Protein 2ZOO (pdb70)

Solvent-accessible surface area: 21396 Å² total; per-residue (Å²): 130,174,90,59,114,22,113,46,20,75,24,29,98,22,5,89,64,35,147,40,128,88,26,2,46,2,22,0,90,4,76,0,50,24,77,70,23,100,0,7,120,58,1,81,2,57,18,22,2,0,20,87,38,16,0,0,13,0,0,13,0,20,37,11,0,71,0,41,0,19,0,33,1,28,110,73,6,174,56,41,0,5,0,29,0,74,4,20,94,37,97,37,10,4,15,134,56,0,117,1,40,42,48,112,88,20,75,22,94,20,94,0,94,78,58,14,8,47,3,0,26,0,26,5,83,55,66,40,48,0,21,0,6,0,0,2,0,0,0,2,0,6,23,101,152,22,44,69,133,32,84,65,44,13,0,0,1,0,0,1,0,0,0,133,10,116,48,38,94,79,37,104,11,75,36,10,92,72,33,11,114,109,105,82,5,13,0,0,0,2,16,7,14,24,23,31,4,16,85,157,79,16,2,72,4,117,42,36,26,42,0,6,0,0,0,0,0,7,0,30,46,20,67,0,24,0,27,0,27,57,25,101,1,64,14,0,46,50,116,15,37,111,128,112,69,96,115,22,127,46,20,113,0,45,40,28,12,4,0,10,0,27,1,96,0,79,22,36,32,35,15,12,0,0,0,85,47,63,146,49,1,16,27,57,7,0,9,0,19,0,56,5,131,41,105,95,49,113,108,90,127,95,47,214,120,71,113,105,108,115,97,84,113,24,38,88,160,158,98,168,144,128,137,156,104,165,134,71,22,132,86,84,89,54,17,26,135,33,0,75,159,16,1,89,84,57,22,44,95,49,22,48,60,98,0,90,4,81,122,73,51,74,27,26,34,26,136,3,57,45,10,35,124,61,39,63,60,10,0,31,8,11,33,140,13,51,76,25,122,32,111,4,63,129,78,112,20,113,38,117,60,94,62,69,152,24,86,39,34,44,0,0,2,2,10,0,12,4,2,50,48,49,119,21,72,20,40,114,5,31,24,121,88,0,46,158,45,138

Nearest PDB structures (foldseek):
  2zoo-assembly1_A  TM=1.002E+00  e=2.866E-95  Pseudoalteromonas translucida TAC125
  4ax3-assembly4_D  TM=7.112E-01  e=8.816E-67  Ralstonia pickettii 12J
  7qq2-assembly1_A  TM=7.110E-01  e=5.612E-66  Ralstonia pickettii
  5ue6-assembly3_I  TM=9.789E-01  e=9.019E-55  Neisseria gonorrhoeae FA 1090
  1kbw-assembly1_A  TM=9.988E-01  e=2.239E-53  Neisseria gonorrhoeae

B-factor: mean 25.15, std 8.11, range [13.05, 60.18]

InterPro domains:
  IPR001117 Multicopper oxidase, second cupredoxin domain [PF00394] (181-313)
  IPR001287 Nitrite reductase, copper-type [PR00695] (77-93)
  IPR001287 Nitrite reductase, copper-type [PR00695] (95-112)
  IPR001287 Nitrite reductase, copper-type [PR00695] (112-131)
  IPR001287 Nitrite reductase, copper-type [PR00695] (137-152)
  IPR001287 Nitrite reductase, copper-type [PR00695] (154-170)
  IPR001287 Nitrite reductase, copper-type [TIGR02376] (33-333)
  IPR008972 Cupredoxin [G3DSA:2.60.40.420] (20-174)
  IPR008972 Cupredoxin [G3DSA:2.60.40.420] (175-346)
  IPR008972 Cupredoxin [SSF49503] (36-189)
  IPR008972 Cupredoxin [SSF49503] (173-333)
  IPR009056 Cytochrome c-like domain [PF00034] (367-449)
  IPR009056 Cytochrome c-like domain [PS51007] (362-450)
  IPR011707 Multicopper oxidase-like, N-terminal [PF07732] (68-173)
  IPR036909 Cytochrome c-like domain superfamily [G3DSA:1.10.760.10] (347-467)
  IPR036909 Cytochrome c-like domain superfamily [SSF46626] (367-466)
  IPR051459 Cytochrome c-type Dehydrogenase [PTHR35008] (353-466)

Secondary structure (DSSP, 8-state):
--EEE---B-TT--PPPP--SS--EEEEEEEEEEEEEEEETTEEEEEEEETTBSS--BEEEETT-EEEEEEEE-TT-SS-B--EETT--SGGGGGGG--B-TT-EEEEEEE--S-EEEEEE--PSSHHHHHHTT-EEEEEEE-TT-PPP-SEEEEEEEEEE-BSS-TT--EEEPB-HHHHHTT--SEEEETTSTTTTSGGG-EEEETT-EEEEEEEEEESS--EEEEEET--BSEEEGGGSS-EE-SBSEEEE-TTEEEEEEEE--S-EEEEEEESSTHHHHTTS-EEEEEEES---TTT------S-SS----SPPP-PPP--------SHHHHHHHHHHHHHHHTHHHH-TTS--BTTTB---TT-HHHHH-HHHHHHHHHH-EES-EEETTEEE--EEPP----HHHHHHHHHHHHTSTT-------HHHHHHH-

Foldseek 3Di:
DAEDEWDWAAFFDDDDWDPDLDEHEYEYEWEWDWAWDAFEVQEIETAIATPPWFDHTETEEAQFYKYKYKYAYALPDPAWWFKQKPQFDDPSNGQVQFGYGHGGMGIDIGGRHDFWKFKMFTCDPVRLVRLLRRGMAIYGHAYSVGDDDFDEETEKEKEFHAFPDAFPDHDYTYGDVVCSVVLNGRAIEITRHFCCADDVNHAEEEAFTKYKYKYHYQYCPDKFFKAKAPDFFQWKCAQGHPDIDGRHGTHIHDNSTIIMTMDHHHAFAKIWIARPVHCNPQARRRIHIYGYDDDGDVVVDDDDDDPPPPHRDYHDDDDDPDDDDDDFADDLVRLLVLLLVLCVVPPCVACNPQQPGDPQERHGLAQWCVCQVPVVVQLCCQQPWDAAWDATPNRIHGYTGDHHPDALRNSQSNSQNSCPHNPHPHDTGHSVNSVVSD

CATH classification: 2.60.40.420 (+1 more: 1.10.760.10)

Structure (mmCIF, N/CA/C/O backbone):
data_2ZOO
#
_entry.id   2ZOO
#
_cell.length_a   180.338
_cell.length_b   180.338
_cell.length_c   180.338
_cell.angle_alpha   90.00
_cell.angle_beta   90.00
_cell.angle_gamma   90.00
#
_symmetry.space_group_name_H-M   'P 41 3 2'
#
loop_
_entity.id
_entity.type
_entity.pdbx_description
1 polymer 'Probable nitrite reductase'
2 branched beta-D-fructofuranose-(2-1)-alpha-D-glucopyranose
3 non-polymer 'COPPER (II) ION'
4 non-polymer 'PROTOPORPHYRIN IX CONTAINING FE'
5 non-polymer 'SULFATE ION'
6 water water
#
loop_
_atom_site.group_PDB
_atom_site.id
_atom_site.type_symbol
_atom_site.label_atom_id
_atom_site.label_alt_id
_atom_site.label_comp_id
_atom_site.label_asym_id
_atom_site.label_entity_id
_atom_site.label_seq_id
_atom_site.pdbx_PDB_ins_code
_atom_site.Cartn_x
_atom_site.Cartn_y
_atom_site.Cartn_z
_atom_site.occupancy
_atom_site.B_iso_or_equiv
_atom_site.auth_seq_id
_atom_site.auth_comp_id
_atom_site.auth_asym_id
_atom_site.auth_atom_id
_atom_site.pdbx_PDB_model_num
ATOM 1 N N . LEU A 1 4 ? 23.872 -11.457 -26.196 1.00 47.34 4 LEU A N 1
ATOM 2 C CA . LEU A 1 4 ? 23.647 -10.074 -25.656 1.00 46.75 4 LEU A CA 1
ATOM 3 C C . LEU A 1 4 ? 24.581 -9.029 -26.254 1.00 46.22 4 LEU A C 1
ATOM 4 O O . LEU A 1 4 ? 25.801 -9.118 -26.119 1.00 46.31 4 LEU A O 1
ATOM 9 N N . LYS A 1 5 ? 23.990 -8.028 -26.895 1.00 45.63 5 LYS A N 1
ATOM 10 C CA . LYS A 1 5 ? 24.742 -6.888 -27.411 1.00 45.36 5 LYS A CA 1
ATOM 11 C C . LYS A 1 5 ? 25.147 -5.968 -26.260 1.00 44.30 5 LYS A C 1
ATOM 12 O O . LYS A 1 5 ? 24.438 -5.881 -25.255 1.00 43.33 5 LYS A O 1
ATOM 18 N N . THR A 1 6 ? 26.289 -5.298 -26.394 1.00 43.26 6 THR A N 1
ATOM 19 C CA . THR A 1 6 ? 26.686 -4.334 -25.375 1.00 42.55 6 THR A CA 1
ATOM 20 C C . THR A 1 6 ? 26.285 -2.924 -25.789 1.00 41.75 6 THR A C 1
ATOM 21 O O . THR A 1 6 ? 26.396 -2.545 -26.956 1.00 41.03 6 THR A O 1
ATOM 25 N N . GLU A 1 7 ? 25.776 -2.167 -24.827 1.00 40.38 7 GLU A N 1
ATOM 26 C CA . GLU A 1 7 ? 25.483 -0.773 -25.052 1.00 39.88 7 GLU A CA 1
ATOM 27 C C . GLU A 1 7 ? 26.075 0.117 -23.963 1.00 39.36 7 GLU A C 1
ATOM 28 O O . GLU A 1 7 ? 26.342 -0.332 -22.841 1.00 38.52 7 GLU A O 1
ATOM 34 N N . GLN A 1 8 ? 26.307 1.371 -24.332 1.00 38.54 8 GLN A N 1
ATOM 35 C CA . GLN A 1 8 ? 26.842 2.379 -23.437 1.00 38.57 8 GLN A CA 1
ATOM 36 C C . GLN A 1 8 ? 25.678 3.045 -22.734 1.00 37.28 8 GLN A C 1
ATOM 37 O O . GLN A 1 8 ? 24.748 3.495 -23.402 1.00 37.45 8 GLN A O 1
ATOM 43 N N . ALA A 1 9 ? 25.699 3.101 -21.400 1.00 35.44 9 ALA A N 1
ATOM 44 C CA . ALA A 1 9 ? 24.629 3.807 -20.687 1.00 33.96 9 ALA A CA 1
ATOM 45 C C . ALA A 1 9 ? 24.754 5.296 -20.988 1.00 33.12 9 ALA A C 1
ATOM 46 O O . ALA A 1 9 ? 25.852 5.840 -20.979 1.00 32.78 9 ALA A O 1
ATOM 48 N N . ILE A 1 10 ? 23.626 5.927 -21.284 1.00 32.56 10 ILE A N 1
ATOM 49 C CA . ILE A 1 10 ? 23.548 7.379 -21.399 1.00 32.60 10 ILE A CA 1
ATOM 50 C C . ILE A 1 10 ? 23.207 7.940 -20.027 1.00 31.02 10 ILE A C 1
ATOM 51 O O . ILE A 1 10 ? 22.114 7.700 -19.519 1.00 31.07 10 ILE A O 1
ATOM 56 N N . LEU A 1 11 ? 24.150 8.642 -19.413 1.00 29.55 11 LEU A N 1
ATOM 57 C CA . LEU A 1 11 ? 23.929 9.186 -18.073 1.00 28.48 11 LEU A CA 1
ATOM 58 C C . LEU A 1 11 ? 23.532 10.650 -18.193 1.00 28.00 11 LEU A C 1
ATOM 59 O O . LEU A 1 11 ? 24.101 11.379 -19.005 1.00 27.14 11 LEU A O 1
ATOM 64 N N . THR A 1 12 ? 22.543 11.072 -17.401 1.00 26.43 12 THR A N 1
ATOM 65 C CA . THR A 1 12 ? 22.068 12.454 -17.477 1.00 24.83 12 THR A CA 1
ATOM 66 C C . THR A 1 12 ? 22.238 13.206 -16.150 1.00 24.46 12 THR A C 1
ATOM 67 O O . THR A 1 12 ? 22.032 12.636 -15.066 1.00 23.69 12 THR A O 1
ATOM 71 N N . PRO A 1 13 ? 22.598 14.498 -16.230 1.00 23.41 13 PRO A N 1
ATOM 72 C CA . PRO A 1 13 ? 22.669 15.279 -15.002 1.00 22.80 13 PRO A CA 1
ATOM 73 C C . PRO A 1 13 ? 21.264 15.703 -14.531 1.00 21.58 13 PRO A C 1
ATOM 74 O O . PRO A 1 13 ? 20.362 15.870 -15.353 1.00 21.91 13 PRO A O 1
ATOM 78 N N . PRO A 1 14 ? 21.083 15.897 -13.207 1.00 21.35 14 PRO A N 1
ATOM 79 C CA . PRO A 1 14 ? 19.788 16.356 -12.699 1.00 20.13 14 PRO A CA 1
ATOM 80 C C . PRO A 1 14 ? 19.468 17.735 -13.305 1.00 20.15 14 PRO A C 1
ATOM 81 O O . PRO A 1 14 ? 20.389 18.498 -13.578 1.00 19.12 14 PRO A O 1
ATOM 85 N N . PRO A 1 15 ? 18.182 18.052 -13.531 1.00 19.94 15 PRO A N 1
ATOM 86 C CA . PRO A 1 15 ? 16.991 17.258 -13.246 1.00 20.27 15 PRO A CA 1
ATOM 87 C C . PRO A 1 15 ? 16.568 16.378 -14.428 1.00 21.03 15 PRO A C 1
ATOM 88 O O . PRO A 1 15 ? 15.419 15.951 -14.506 1.00 20.45 15 PRO A O 1
ATOM 92 N N . MET A 1 16 ? 17.489 16.113 -15.352 1.00 21.71 16 MET A N 1
ATOM 93 C CA . MET A 1 16 ? 17.130 15.346 -16.561 1.00 23.21 16 MET A CA 1
ATOM 94 C C . MET A 1 16 ? 17.255 13.823 -16.398 1.00 22.99 16 MET A C 1
ATOM 95 O O . MET A 1 16 ? 18.026 13.334 -15.572 1.00 22.32 16 MET A O 1
ATOM 100 N N . VAL A 1 17 ? 16.477 13.099 -17.203 1.00 22.98 17 VAL A N 1
ATOM 101 C CA . VAL A 1 17 ? 16.348 11.653 -17.127 1.00 24.01 17 VAL A CA 1
ATOM 102 C C . VAL A 1 17 ? 16.702 11.095 -18.519 1.00 24.27 17 VAL A C 1
ATOM 103 O O . VAL A 1 17 ? 16.305 11.697 -19.517 1.00 23.77 17 VAL A O 1
ATOM 107 N N . PRO A 1 18 ? 17.440 9.958 -18.596 1.00 24.92 18 PRO A N 1
ATOM 108 C CA . PRO A 1 18 ? 17.676 9.343 -19.916 1.00 25.31 18 PRO A CA 1
ATOM 109 C C . PRO A 1 18 ? 16.362 8.908 -20.559 1.00 26.03 18 PRO A C 1
ATOM 110 O O . PRO A 1 18 ? 15.357 8.697 -19.854 1.00 25.12 18 PRO A O 1
ATOM 114 N N . PRO A 1 19 ? 16.361 8.765 -21.895 1.00 27.50 19 PRO A N 1
ATOM 115 C CA . PRO A 1 19 ? 15.154 8.282 -22.559 1.00 28.43 19 PRO A CA 1
ATOM 116 C C . PRO A 1 19 ? 14.763 6.869 -22.124 1.00 29.12 19 PRO A C 1
ATOM 117 O O . PRO A 1 19 ? 15.612 6.100 -21.652 1.00 29.41 19 PRO A O 1
ATOM 121 N N . ALA A 1 20 ? 13.489 6.543 -22.279 1.00 30.45 20 ALA A N 1
ATOM 122 C CA . ALA A 1 20 ? 12.989 5.195 -22.029 1.00 32.47 20 ALA A CA 1
ATOM 123 C C . ALA A 1 20 ? 13.797 4.143 -22.801 1.00 34.01 20 ALA A C 1
ATOM 124 O O . ALA A 1 20 ? 14.226 4.392 -23.931 1.00 34.17 20 ALA A O 1
ATOM 126 N N . ILE A 1 21 ? 14.024 2.984 -22.188 1.00 35.55 21 ILE A N 1
ATOM 127 C CA . ILE A 1 21 ? 14.755 1.907 -22.847 1.00 37.41 21 ILE A CA 1
ATOM 128 C C . ILE A 1 21 ? 13.969 1.495 -24.105 1.00 38.90 21 ILE A C 1
ATOM 129 O O . ILE A 1 21 ? 12.745 1.371 -24.066 1.00 38.51 21 ILE A O 1
ATOM 134 N N . ASN A 1 22 ? 14.686 1.339 -25.217 1.00 40.81 22 ASN A N 1
ATOM 135 C CA . ASN A 1 22 ? 14.070 1.047 -26.522 1.00 42.76 22 ASN A CA 1
ATOM 136 C C . ASN A 1 22 ? 14.392 -0.379 -26.984 1.00 42.73 22 ASN A C 1
ATOM 137 O O . ASN A 1 22 ? 14.886 -0.600 -28.102 1.00 43.46 22 ASN A O 1
ATOM 142 N N . ARG A 1 23 ? 14.118 -1.336 -26.102 1.00 42.54 23 ARG A N 1
ATOM 143 C CA . ARG A 1 23 ? 14.533 -2.720 -26.265 1.00 42.33 23 ARG A CA 1
ATOM 144 C C . ARG A 1 23 ? 13.482 -3.571 -25.605 1.00 42.23 23 ARG A C 1
ATOM 145 O O . ARG A 1 23 ? 13.080 -3.307 -24.472 1.00 42.48 23 ARG A O 1
ATOM 153 N N . ASP A 1 24 ? 13.069 -4.607 -26.323 1.00 42.01 24 ASP A N 1
ATOM 154 C CA . ASP A 1 24 ? 12.151 -5.634 -25.858 1.00 41.76 24 ASP A CA 1
ATOM 155 C C . ASP A 1 24 ? 12.910 -6.802 -25.188 1.00 40.45 24 ASP A C 1
ATOM 156 O O . ASP A 1 24 ? 12.337 -7.867 -24.948 1.00 40.25 24 ASP A O 1
ATOM 161 N N . HIS A 1 25 ? 14.197 -6.608 -24.906 1.00 38.69 25 HIS A N 1
ATOM 162 C CA . HIS A 1 25 ? 15.087 -7.696 -24.497 1.00 37.26 25 HIS A CA 1
ATOM 163 C C . HIS A 1 25 ? 16.300 -7.149 -23.741 1.00 36.61 25 HIS A C 1
ATOM 164 O O . HIS A 1 25 ? 16.550 -5.938 -23.741 1.00 36.35 25 HIS A O 1
ATOM 171 N N . SER A 1 26 ? 17.064 -8.051 -23.129 1.00 35.22 26 SER A N 1
ATOM 172 C CA . SER A 1 26 ? 18.233 -7.685 -22.329 1.00 34.19 26 SER A CA 1
ATOM 173 C C . SER A 1 26 ? 19.453 -7.278 -23.142 1.00 34.01 26 SER A C 1
ATOM 174 O O . SER A 1 26 ? 19.634 -7.715 -24.290 1.00 33.99 26 SER A O 1
ATOM 177 N N . ALA A 1 27 ? 20.293 -6.444 -22.529 1.00 32.80 27 ALA A N 1
ATOM 178 C CA . ALA A 1 27 ? 21.576 -6.062 -23.098 1.00 32.01 27 ALA A CA 1
ATOM 179 C C . ALA A 1 27 ? 22.650 -6.069 -22.018 1.00 31.74 27 ALA A C 1
ATOM 180 O O . ALA A 1 27 ? 22.348 -6.103 -20.822 1.00 31.13 27 ALA A O 1
ATOM 182 N N . LYS A 1 28 ? 23.906 -6.031 -22.447 1.00 31.19 28 LYS A N 1
ATOM 183 C CA . LYS A 1 28 ? 25.002 -5.766 -21.539 1.00 31.34 28 LYS A CA 1
ATOM 184 C C . LYS A 1 28 ? 25.227 -4.260 -21.548 1.00 30.16 28 LYS A C 1
ATOM 185 O O . LYS A 1 28 ? 25.535 -3.667 -22.585 1.00 30.43 28 LYS A O 1
ATOM 191 N N . VAL A 1 29 ? 25.049 -3.631 -20.395 1.00 28.53 29 VAL A N 1
ATOM 192 C CA . VAL A 1 29 ? 25.128 -2.172 -20.302 1.00 26.39 29 VAL A CA 1
ATOM 193 C C . VAL A 1 29 ? 26.428 -1.792 -19.612 1.00 25.88 29 VAL A C 1
ATOM 194 O O . VAL A 1 29 ? 26.720 -2.275 -18.514 1.00 25.62 29 VAL A O 1
ATOM 198 N N . VAL A 1 30 ? 27.216 -0.936 -20.260 1.00 24.36 30 VAL A N 1
ATOM 199 C CA . VAL A 1 30 ? 28.485 -0.489 -19.705 1.00 24.04 30 VAL A CA 1
ATOM 200 C C . VAL A 1 30 ? 28.281 0.919 -19.140 1.00 24.08 30 VAL A C 1
ATOM 201 O O . VAL A 1 30 ? 27.830 1.828 -19.857 1.00 24.01 30 VAL A O 1
ATOM 205 N N . ILE A 1 31 ? 28.594 1.075 -17.859 1.00 23.44 31 ILE A N 1
ATOM 206 C CA . ILE A 1 31 ? 28.493 2.369 -17.172 1.00 23.66 31 ILE A CA 1
ATOM 207 C C . ILE A 1 31 ? 29.887 2.860 -16.834 1.00 24.04 31 ILE A C 1
ATOM 208 O O . ILE A 1 31 ? 30.696 2.118 -16.295 1.00 24.07 31 ILE A O 1
ATOM 213 N N . ASN A 1 32 ? 30.177 4.105 -17.192 1.00 24.51 32 ASN A N 1
ATOM 214 C CA . ASN A 1 32 ? 31.427 4.727 -16.793 1.00 24.98 32 ASN A CA 1
ATOM 215 C C . ASN A 1 32 ? 31.127 5.963 -15.972 1.00 25.40 32 ASN A C 1
ATOM 216 O O . ASN A 1 32 ? 30.568 6.936 -16.490 1.00 25.41 32 ASN A O 1
ATOM 221 N N . LEU A 1 33 ? 31.469 5.912 -14.691 1.00 24.02 33 LEU A N 1
ATOM 222 C CA . LEU A 1 33 ? 31.136 6.991 -13.771 1.00 24.19 33 LEU A CA 1
ATOM 223 C C . LEU A 1 33 ? 32.413 7.398 -13.085 1.00 23.59 33 LEU A C 1
ATOM 224 O O . LEU A 1 33 ? 33.256 6.548 -12.804 1.00 23.26 33 LEU A O 1
ATOM 229 N N . GLU A 1 34 ? 32.577 8.696 -12.843 1.00 23.54 34 GLU A N 1
ATOM 230 C CA . GLU A 1 34 ? 33.780 9.202 -12.192 1.00 24.09 34 GLU A CA 1
ATOM 231 C C . GLU A 1 34 ? 33.399 9.888 -10.887 1.00 23.42 34 GLU A C 1
ATOM 232 O O . GLU A 1 34 ? 32.277 10.353 -10.749 1.00 25.38 34 GLU A O 1
ATOM 238 N N . THR A 1 35 ? 34.310 9.923 -9.931 1.00 21.31 35 THR A N 1
ATOM 239 C CA . THR A 1 35 ? 34.057 10.625 -8.676 1.00 20.44 35 THR A CA 1
ATOM 240 C C . THR A 1 35 ? 34.916 11.870 -8.619 1.00 20.89 35 THR A C 1
ATOM 241 O O . THR A 1 35 ? 36.114 11.848 -8.968 1.00 19.92 35 THR A O 1
ATOM 245 N N . ARG A 1 36 ? 34.291 12.958 -8.172 1.00 20.62 36 ARG A N 1
ATOM 246 C CA . ARG A 1 36 ? 34.935 14.250 -8.143 1.00 21.33 36 ARG A CA 1
ATOM 247 C C . ARG A 1 36 ? 34.727 14.937 -6.803 1.00 20.48 36 ARG A C 1
ATOM 248 O O . ARG A 1 36 ? 33.713 14.716 -6.140 1.00 19.98 36 ARG A O 1
ATOM 256 N N . GLU A 1 37 ? 35.701 15.766 -6.434 1.00 19.09 37 GLU A N 1
ATOM 257 C CA . GLU A 1 37 ? 35.602 16.676 -5.296 1.00 19.02 37 GLU A CA 1
ATOM 258 C C . GLU A 1 37 ? 35.817 18.084 -5.851 1.00 19.69 37 GLU A C 1
ATOM 259 O O . GLU A 1 37 ? 36.854 18.347 -6.454 1.00 18.51 37 GLU A O 1
ATOM 265 N N . GLN A 1 38 ? 34.848 18.979 -5.682 1.00 19.75 38 GLN A N 1
ATOM 266 C CA . GLN A 1 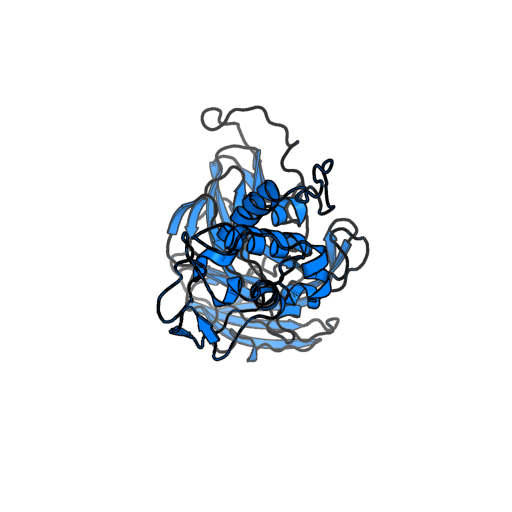38 ? 35.040 20.337 -6.155 1.00 21.93 38 GLN A CA 1
ATOM 267 C C . GLN A 1 38 ? 34.143 21.328 -5.441 1.00 21.55 38 GLN A C 1
ATOM 268 O O . GLN A 1 38 ? 33.061 20.978 -4.964 1.00 21.22 38 GLN A O 1
ATOM 274 N N . VAL A 1 39 ? 34.606 22.567 -5.383 1.00 21.26 39 VAL A N 1
ATOM 275 C CA . VAL A 1 39 ? 33.800 23.643 -4.804 1.00 20.44 39 VAL A CA 1
ATOM 276 C C . VAL A 1 39 ? 32.596 23.963 -5.679 1.00 20.17 39 VAL A C 1
ATOM 277 O O . VAL A 1 39 ? 32.696 24.059 -6.914 1.00 19.16 39 VAL A O 1
ATOM 281 N N . GLY A 1 40 ? 31.448 24.132 -5.028 1.00 19.41 40 GLY A N 1
ATOM 282 C CA . GLY A 1 40 ? 30.271 24.642 -5.704 1.00 19.74 40 GLY A CA 1
ATOM 283 C C . GLY A 1 40 ? 29.531 25.581 -4.757 1.00 19.40 40 GLY A C 1
ATOM 284 O O . GLY A 1 40 ? 29.855 25.685 -3.573 1.00 19.39 40 GLY A O 1
ATOM 285 N N . ARG A 1 41 ? 28.554 26.274 -5.309 1.00 18.87 41 ARG A N 1
ATOM 286 C CA . ARG A 1 41 ? 27.646 27.116 -4.548 1.00 18.80 41 ARG A CA 1
ATOM 287 C C . ARG A 1 41 ? 26.664 26.243 -3.762 1.00 18.17 41 ARG A C 1
ATOM 288 O O . ARG A 1 41 ? 26.082 25.308 -4.326 1.00 17.67 41 ARG A O 1
ATOM 296 N N . ILE A 1 42 ? 26.446 26.569 -2.492 1.00 17.38 42 ILE A N 1
ATOM 297 C CA . ILE A 1 42 ? 25.343 25.933 -1.755 1.00 18.27 42 ILE A CA 1
ATOM 298 C C . ILE A 1 42 ? 24.156 26.910 -1.526 1.00 18.63 42 ILE A C 1
ATOM 299 O O . ILE A 1 42 ? 23.013 26.481 -1.424 1.00 18.18 42 ILE A O 1
ATOM 304 N N . ALA A 1 43 ? 24.463 28.210 -1.479 1.00 18.59 43 ALA A N 1
ATOM 305 C CA . ALA A 1 43 ? 23.479 29.293 -1.419 1.00 18.81 43 ALA A CA 1
ATOM 306 C C . ALA A 1 43 ? 24.203 30.553 -1.901 1.00 19.25 43 ALA A C 1
ATOM 307 O O . ALA A 1 43 ? 25.438 30.555 -1.996 1.00 19.36 43 ALA A O 1
ATOM 309 N N . ASP A 1 44 ? 23.470 31.638 -2.172 1.00 19.63 44 ASP A N 1
ATOM 310 C CA . ASP A 1 44 ? 24.147 32.829 -2.705 1.00 20.40 44 ASP A CA 1
ATOM 311 C C . ASP A 1 44 ? 25.234 33.311 -1.748 1.00 20.06 44 ASP A C 1
ATOM 312 O O . ASP A 1 44 ? 24.970 33.589 -0.572 1.00 20.14 44 ASP A O 1
ATOM 317 N N . GLY A 1 45 ? 26.470 33.367 -2.254 1.00 19.08 45 GLY A N 1
ATOM 318 C CA . GLY A 1 45 ? 27.608 33.818 -1.470 1.00 18.03 45 GLY A CA 1
ATOM 319 C C . GLY A 1 45 ? 28.252 32.742 -0.618 1.00 17.95 45 GLY A C 1
ATOM 320 O O . GLY A 1 45 ? 29.304 32.983 -0.021 1.00 17.44 45 GLY A O 1
ATOM 321 N N . VAL A 1 46 ? 27.642 31.551 -0.567 1.00 17.02 46 VAL A N 1
ATOM 322 C CA . VAL A 1 46 ? 28.137 30.466 0.283 1.00 17.07 46 VAL A CA 1
ATOM 323 C C . VAL A 1 46 ? 28.639 29.353 -0.625 1.00 16.81 46 VAL A C 1
ATOM 324 O O . VAL A 1 46 ? 27.940 28.933 -1.552 1.00 17.38 46 VAL A O 1
ATOM 328 N N . GLU A 1 47 ? 29.834 28.862 -0.345 1.00 17.17 47 GLU A N 1
ATOM 329 C CA . GLU A 1 47 ? 30.378 27.767 -1.140 1.00 16.90 47 GLU A CA 1
ATOM 330 C C . GLU A 1 47 ? 30.632 26.565 -0.259 1.00 16.90 47 GLU A C 1
ATOM 331 O O . GLU A 1 47 ? 30.690 26.688 0.967 1.00 16.90 47 GLU A O 1
ATOM 337 N N . TYR A 1 48 ? 30.800 25.401 -0.890 1.00 16.87 48 TYR A N 1
ATOM 338 C CA . TYR A 1 48 ? 30.950 24.143 -0.146 1.00 17.05 48 TYR A CA 1
ATOM 339 C C . TYR A 1 48 ? 31.707 23.193 -1.059 1.00 16.68 48 TYR A C 1
ATOM 340 O O . TYR A 1 48 ? 31.549 23.282 -2.295 1.00 17.11 48 TYR A O 1
ATOM 349 N N . VAL A 1 49 ? 32.540 22.321 -0.488 1.00 16.51 49 VAL A N 1
ATOM 350 C CA . VAL A 1 49 ? 33.226 21.300 -1.304 1.00 16.80 49 VAL A CA 1
ATOM 351 C C . VAL A 1 49 ? 32.296 20.101 -1.457 1.00 16.73 49 VAL A C 1
ATOM 352 O O . VAL A 1 49 ? 32.123 19.313 -0.519 1.00 17.10 49 VAL A O 1
ATOM 356 N N . PHE A 1 50 ? 31.689 19.978 -2.637 1.00 15.93 50 PHE A N 1
ATOM 357 C CA . PHE A 1 50 ? 30.815 18.864 -2.926 1.00 16.57 50 PHE A CA 1
ATOM 358 C C . PHE A 1 50 ? 31.644 17.699 -3.422 1.00 16.85 50 PHE A C 1
ATOM 359 O O . PHE A 1 50 ? 32.602 17.894 -4.192 1.00 17.18 50 PHE A O 1
ATOM 367 N N . TRP A 1 51 ? 31.289 16.497 -2.956 1.00 16.68 51 TRP A N 1
ATOM 368 C CA . TRP A 1 51 ? 31.852 15.264 -3.489 1.00 16.12 51 TRP A CA 1
ATOM 369 C C . TRP A 1 51 ? 30.722 14.620 -4.266 1.00 17.06 51 TRP A C 1
ATOM 370 O O . TRP A 1 51 ? 29.572 14.611 -3.802 1.00 16.74 51 TRP A O 1
ATOM 381 N N . SER A 1 52 ? 31.024 14.122 -5.466 1.00 16.59 52 SER A N 1
ATOM 382 C CA . SER A 1 52 ? 29.971 13.745 -6.373 1.00 17.65 52 SER A CA 1
ATOM 383 C C . SER A 1 52 ? 30.341 12.582 -7.278 1.00 18.27 52 SER A C 1
ATOM 384 O O . SER A 1 52 ? 31.515 12.328 -7.533 1.00 18.39 52 SER A O 1
ATOM 387 N N . PHE A 1 53 ? 29.313 11.872 -7.730 1.00 19.50 53 PHE A N 1
ATOM 388 C CA . PHE A 1 53 ? 29.434 10.934 -8.844 1.00 20.63 53 PHE A CA 1
ATOM 389 C C . PHE A 1 53 ? 29.131 11.735 -10.116 1.00 21.84 53 PHE A C 1
ATOM 390 O O . PHE A 1 53 ? 28.025 12.258 -10.278 1.00 21.29 53 PHE A O 1
ATOM 398 N N . GLY A 1 54 ? 30.103 11.832 -11.015 1.00 23.13 54 GLY A N 1
ATOM 399 C CA . GLY A 1 54 ? 29.969 12.682 -12.203 1.00 25.91 54 GLY A CA 1
ATOM 400 C C . GLY A 1 54 ? 29.744 14.196 -12.093 1.00 27.76 54 GLY A C 1
ATOM 401 O O . GLY A 1 54 ? 28.965 14.769 -12.859 1.00 31.56 54 GLY A O 1
ATOM 402 N N . GLU A 1 55 ? 30.405 14.911 -11.219 1.00 28.03 55 GLU A N 1
ATOM 403 C CA . GLU A 1 55 ? 30.267 16.427 -11.340 1.00 26.89 55 GLU A CA 1
ATOM 404 C C . GLU A 1 55 ? 29.031 17.074 -10.705 1.00 25.05 55 GLU A C 1
ATOM 405 O O . GLU A 1 55 ? 29.059 18.266 -10.441 1.00 23.14 55 GLU A O 1
ATOM 411 N N . THR A 1 56 ? 27.936 16.326 -10.523 1.00 22.50 56 THR A N 1
ATOM 412 C CA . THR A 1 56 ? 26.707 16.913 -9.979 1.00 20.92 56 THR A CA 1
ATOM 413 C C . THR A 1 56 ? 26.245 16.250 -8.676 1.00 19.56 56 THR A C 1
ATOM 414 O O . THR A 1 56 ? 26.562 15.084 -8.414 1.00 18.35 56 THR A O 1
ATOM 418 N N . VAL A 1 57 ? 25.494 17.004 -7.873 1.00 18.18 57 VAL A N 1
ATOM 419 C CA . VAL A 1 57 ? 24.765 16.475 -6.701 1.00 18.00 57 VAL A CA 1
ATOM 420 C C . VAL A 1 57 ? 23.254 16.690 -6.961 1.00 18.33 57 VAL A C 1
ATOM 421 O O . VAL A 1 57 ? 22.813 17.844 -7.077 1.00 19.23 57 VAL A O 1
ATOM 425 N N . PRO A 1 58 ? 22.457 15.600 -7.093 1.00 17.77 58 PRO A N 1
ATOM 426 C CA . PRO A 1 58 ? 22.830 14.196 -7.064 1.00 17.60 58 PRO A CA 1
ATOM 427 C C . PRO A 1 58 ? 23.612 13.842 -8.323 1.00 17.76 58 PRO A C 1
ATOM 428 O O . PRO A 1 58 ? 23.670 14.653 -9.252 1.00 17.54 58 PRO A O 1
ATOM 432 N N . GLY A 1 59 ? 24.175 12.634 -8.343 1.00 18.19 59 GLY A N 1
ATOM 433 C CA . GLY A 1 59 ? 25.025 12.183 -9.433 1.00 18.47 59 GLY A CA 1
ATOM 434 C C . GLY A 1 59 ? 24.217 11.872 -10.663 1.00 19.24 59 GLY A C 1
ATOM 435 O O . GLY A 1 59 ? 22.995 12.007 -10.677 1.00 19.87 59 GLY A O 1
ATOM 436 N N . SER A 1 60 ? 24.902 11.412 -11.706 1.00 19.60 60 SER A N 1
ATOM 437 C CA . SER A 1 60 ? 24.255 11.130 -12.974 1.00 19.65 60 SER A CA 1
ATOM 438 C C . SER A 1 60 ? 23.167 10.061 -12.821 1.00 19.46 60 SER A C 1
ATOM 439 O O . SER A 1 60 ? 23.329 9.100 -12.044 1.00 19.43 60 SER A O 1
ATOM 442 N N . PHE A 1 61 ? 22.050 10.265 -13.517 1.00 19.31 61 PHE A N 1
ATOM 443 C CA . PHE A 1 61 ? 20.944 9.316 -13.503 1.00 19.85 61 PHE A CA 1
ATOM 444 C C . PHE A 1 61 ? 21.329 8.162 -14.425 1.00 19.88 61 PHE A C 1
ATOM 445 O O . PHE A 1 61 ? 21.848 8.388 -15.526 1.00 19.72 61 PHE A O 1
ATOM 453 N N . ILE A 1 62 ? 21.101 6.948 -13.949 1.00 20.10 62 ILE A N 1
ATOM 454 C CA . ILE A 1 62 ? 21.349 5.727 -14.723 1.00 19.96 62 ILE A CA 1
ATOM 455 C C . ILE A 1 62 ? 20.009 5.062 -14.995 1.00 19.98 62 ILE A C 1
ATOM 456 O O . ILE A 1 62 ? 19.167 4.978 -14.095 1.00 19.59 62 ILE A O 1
ATOM 461 N N . ARG A 1 63 ? 19.789 4.621 -16.237 1.00 20.25 63 ARG A N 1
ATOM 462 C CA . ARG A 1 63 ? 18.530 3.977 -16.618 1.00 21.03 63 ARG A CA 1
ATOM 463 C C . ARG A 1 63 ? 18.826 2.674 -17.353 1.00 21.90 63 ARG A C 1
ATOM 464 O O . ARG A 1 63 ? 19.467 2.685 -18.422 1.00 21.65 63 ARG A O 1
ATOM 472 N N . VAL A 1 64 ? 18.349 1.563 -16.784 1.00 21.68 64 VAL A N 1
ATOM 473 C CA . VAL A 1 64 ? 18.562 0.222 -17.326 1.00 22.35 64 VAL A CA 1
ATOM 474 C C . VAL A 1 64 ? 17.231 -0.538 -17.323 1.00 23.60 64 VAL A C 1
ATOM 475 O O . VAL A 1 64 ? 16.211 -0.012 -16.855 1.00 23.29 64 VAL A O 1
ATOM 479 N N . ARG A 1 65 ? 17.244 -1.752 -17.874 1.00 23.75 65 ARG A N 1
ATOM 480 C CA . ARG A 1 65 ? 16.068 -2.610 -17.871 1.00 24.60 65 ARG A CA 1
ATOM 481 C C . ARG A 1 65 ? 16.288 -3.810 -16.952 1.00 24.77 65 ARG A C 1
ATOM 482 O O . ARG A 1 65 ? 17.378 -4.342 -16.889 1.00 25.14 65 ARG A O 1
ATOM 490 N N . GLU A 1 66 ? 15.250 -4.208 -16.225 1.00 25.36 66 GLU A N 1
ATOM 491 C CA . GLU A 1 66 ? 15.286 -5.416 -15.414 1.00 25.75 66 GLU A CA 1
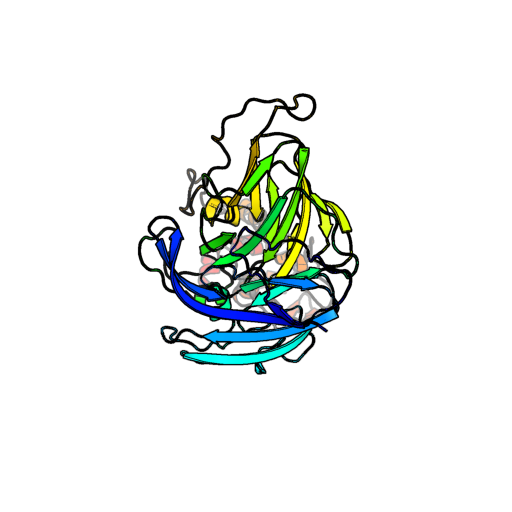ATOM 492 C C . GLU A 1 66 ? 15.860 -6.579 -16.239 1.00 26.20 66 GLU A C 1
ATOM 493 O O . GLU A 1 66 ? 15.415 -6.821 -17.374 1.00 26.38 66 GLU A O 1
ATOM 499 N N . GLY A 1 67 ? 16.844 -7.271 -15.673 1.00 25.83 67 GLY A N 1
ATOM 500 C CA . GLY A 1 67 ? 17.517 -8.375 -16.357 1.00 26.81 67 GLY A CA 1
ATOM 501 C C . GLY A 1 67 ? 18.785 -8.018 -17.109 1.00 27.21 67 GLY A C 1
ATOM 502 O O . GLY A 1 67 ? 19.523 -8.915 -17.546 1.00 27.85 67 GLY A O 1
ATOM 503 N N . ASP A 1 68 ? 19.059 -6.723 -17.275 1.00 26.95 68 ASP A N 1
ATOM 504 C CA . ASP A 1 68 ? 20.301 -6.277 -17.932 1.00 27.07 68 ASP A CA 1
ATOM 505 C C . ASP A 1 68 ? 21.531 -6.712 -17.154 1.00 27.64 68 ASP A C 1
ATOM 506 O O . ASP A 1 68 ? 21.520 -6.732 -15.922 1.00 27.13 68 ASP A O 1
ATOM 511 N N . GLU A 1 69 ? 22.587 -7.063 -17.889 1.00 28.22 69 GLU A N 1
ATOM 512 C CA . GLU A 1 69 ? 23.868 -7.385 -17.300 1.00 29.11 69 GLU A CA 1
ATOM 513 C C . GLU A 1 69 ? 24.657 -6.096 -17.311 1.00 28.49 69 GLU A C 1
ATOM 514 O O . GLU A 1 69 ? 24.862 -5.501 -18.363 1.00 29.57 69 GLU A O 1
ATOM 520 N N . ILE A 1 70 ? 25.109 -5.654 -16.148 1.00 27.09 70 ILE A N 1
ATOM 521 C CA . ILE A 1 70 ? 25.732 -4.342 -16.056 1.00 25.82 70 ILE A CA 1
ATOM 522 C C . ILE A 1 70 ? 27.202 -4.471 -15.750 1.00 25.06 70 ILE A C 1
ATOM 523 O O . ILE A 1 70 ? 27.585 -5.179 -14.824 1.00 25.10 70 ILE A O 1
ATOM 528 N N . GLU A 1 71 ? 28.031 -3.801 -16.544 1.00 23.94 71 GLU A N 1
ATOM 529 C CA . GLU A 1 71 ? 29.430 -3.634 -16.187 1.00 22.89 71 GLU A CA 1
ATOM 530 C C . GLU A 1 71 ? 29.597 -2.242 -15.586 1.00 22.42 71 GLU A C 1
ATOM 531 O O . GLU A 1 71 ? 29.353 -1.222 -16.260 1.00 22.12 71 GLU A O 1
ATOM 537 N N . PHE A 1 72 ? 29.997 -2.201 -14.320 1.00 21.66 72 PHE A N 1
ATOM 538 C CA . PHE A 1 72 ? 30.089 -0.931 -13.631 1.00 21.09 72 PHE A CA 1
ATOM 539 C C . PHE A 1 72 ? 31.531 -0.503 -13.465 1.00 20.40 72 PHE A C 1
ATOM 540 O O . PHE A 1 72 ? 32.284 -1.136 -12.744 1.00 20.92 72 PHE A O 1
ATOM 548 N N . ASN A 1 73 ? 31.905 0.577 -14.142 1.00 20.49 73 ASN A N 1
ATOM 549 C CA . ASN A 1 73 ? 33.253 1.127 -14.029 1.00 20.71 73 ASN A CA 1
ATOM 550 C C . ASN A 1 73 ? 33.251 2.432 -13.245 1.00 21.34 73 ASN A C 1
ATOM 551 O O . ASN A 1 73 ? 32.598 3.406 -13.661 1.00 21.78 73 ASN A O 1
ATOM 556 N N . LEU A 1 74 ? 33.988 2.469 -12.133 1.00 20.82 74 LEU A N 1
ATOM 557 C CA . LEU A 1 74 ? 34.112 3.700 -11.357 1.00 21.57 74 LEU A CA 1
ATOM 558 C C . LEU A 1 74 ? 35.545 4.191 -11.415 1.00 21.98 74 LEU A C 1
ATOM 559 O O . LEU A 1 74 ? 36.481 3.430 -11.169 1.00 22.65 74 LEU A O 1
ATOM 564 N N . SER A 1 75 ? 35.719 5.465 -11.737 1.00 22.04 75 SER A N 1
ATOM 565 C CA . SER A 1 75 ? 37.049 6.042 -11.861 1.00 22.45 75 SER A CA 1
ATOM 566 C C . SER A 1 75 ? 37.133 7.236 -10.910 1.00 22.14 75 SER A C 1
ATOM 567 O O . SER A 1 75 ? 36.202 8.027 -10.850 1.00 22.89 75 SER A O 1
ATOM 570 N N . ASN A 1 76 ? 38.219 7.378 -10.159 1.00 20.43 76 ASN A N 1
ATOM 571 C CA . ASN A 1 76 ? 38.314 8.487 -9.209 1.00 19.88 76 ASN A CA 1
ATOM 572 C C . ASN A 1 76 ? 39.340 9.494 -9.748 1.00 19.78 76 ASN A C 1
ATOM 573 O O . ASN A 1 76 ? 40.492 9.126 -9.965 1.00 18.91 76 ASN A O 1
ATOM 578 N N . HIS A 1 77 ? 38.929 10.744 -9.967 1.00 19.72 77 HIS A N 1
ATOM 579 C CA . HIS A 1 77 ? 39.867 11.758 -10.486 1.00 20.42 77 HIS A CA 1
ATOM 580 C C . HIS A 1 77 ? 41.112 11.899 -9.609 1.00 20.46 77 HIS A C 1
ATOM 581 O O . HIS A 1 77 ? 41.025 11.804 -8.379 1.00 20.74 77 HIS A O 1
ATOM 588 N N . PRO A 1 78 ? 42.291 12.124 -10.229 1.00 20.71 78 PRO A N 1
ATOM 589 C CA . PRO A 1 78 ? 43.512 12.250 -9.407 1.00 19.92 78 PRO A CA 1
ATOM 590 C C . PRO A 1 78 ? 43.543 13.465 -8.481 1.00 19.55 78 PRO A C 1
ATOM 591 O O . PRO A 1 78 ? 44.288 13.464 -7.491 1.00 19.49 78 PRO A O 1
ATOM 595 N N . SER A 1 79 ? 42.729 14.478 -8.761 1.00 19.71 79 SER A N 1
ATOM 596 C CA . SER A 1 79 ? 42.620 15.640 -7.860 1.00 19.63 79 SER A CA 1
ATOM 597 C C . SER A 1 79 ? 41.831 15.323 -6.589 1.00 19.95 79 SER A C 1
ATOM 598 O O . SER A 1 79 ? 41.861 16.101 -5.631 1.00 19.74 79 SER A O 1
ATOM 601 N N . SER A 1 80 ? 41.101 14.204 -6.579 1.00 19.56 80 SER A N 1
ATOM 602 C CA . SER A 1 80 ? 40.400 13.803 -5.345 1.00 19.43 80 SER A CA 1
ATOM 603 C C . SER A 1 80 ? 41.400 13.543 -4.244 1.00 19.66 80 SER A C 1
ATOM 604 O O . SER A 1 80 ? 42.464 12.979 -4.498 1.00 20.31 80 SER A O 1
ATOM 607 N N . LYS A 1 81 ? 41.067 13.954 -3.025 1.00 19.60 81 LYS A N 1
ATOM 608 C CA . LYS A 1 81 ? 41.904 13.681 -1.877 1.00 19.75 81 LYS A CA 1
ATOM 609 C C . LYS A 1 81 ? 41.547 12.359 -1.212 1.00 18.96 81 LYS A C 1
ATOM 610 O O . LYS A 1 81 ? 42.378 11.768 -0.523 1.00 19.16 81 LYS A O 1
ATOM 616 N N . MET A 1 82 ? 40.309 11.917 -1.410 1.00 18.43 82 MET A N 1
ATOM 617 C CA . MET A 1 82 ? 39.773 10.724 -0.736 1.00 18.15 82 MET A CA 1
ATOM 618 C C . MET A 1 82 ? 39.562 9.588 -1.732 1.00 17.81 82 MET A C 1
ATOM 619 O O . MET A 1 82 ? 39.288 9.830 -2.906 1.00 17.88 82 MET A O 1
ATOM 624 N N . PRO A 1 83 ? 39.627 8.339 -1.247 1.00 18.54 83 PRO A N 1
ATOM 625 C CA . PRO A 1 83 ? 39.112 7.245 -2.055 1.00 18.25 83 PRO A CA 1
ATOM 626 C C . PRO A 1 83 ? 37.603 7.372 -2.109 1.00 18.54 83 PRO A C 1
ATOM 627 O O . PRO A 1 83 ? 37.015 8.061 -1.258 1.00 18.29 83 PRO A O 1
ATOM 631 N N . HIS A 1 84 ? 36.988 6.739 -3.099 1.00 18.14 84 HIS A N 1
ATOM 632 C CA . HIS A 1 84 ? 35.530 6.674 -3.208 1.00 19.09 84 HIS A CA 1
ATOM 633 C C . HIS A 1 84 ? 35.144 5.303 -3.741 1.00 19.36 84 HIS A C 1
ATOM 634 O O . HIS A 1 84 ? 35.963 4.612 -4.340 1.00 19.38 84 HIS A O 1
ATOM 641 N N . ASN A 1 85 ? 33.887 4.918 -3.520 1.00 19.11 85 ASN A N 1
ATOM 642 C CA . ASN A 1 85 ? 33.362 3.657 -4.018 1.00 18.79 85 ASN A CA 1
ATOM 643 C C . ASN A 1 85 ? 31.858 3.833 -4.247 1.00 18.92 85 ASN A C 1
ATOM 644 O O . ASN A 1 85 ? 31.359 4.978 -4.246 1.00 18.04 85 ASN A O 1
ATOM 649 N N . ILE A 1 86 ? 31.130 2.745 -4.486 1.00 18.36 86 ILE A N 1
ATOM 650 C CA . ILE A 1 86 ? 29.700 2.884 -4.744 1.00 17.89 86 ILE A CA 1
ATOM 651 C C . ILE A 1 86 ? 28.940 1.672 -4.218 1.00 18.42 86 ILE A C 1
ATOM 652 O O . ILE A 1 86 ? 29.414 0.532 -4.328 1.00 18.22 86 ILE A O 1
ATOM 657 N N . ASP A 1 87 ? 27.791 1.961 -3.610 1.00 17.85 87 ASP A N 1
ATOM 658 C CA . ASP A 1 87 ? 26.789 0.988 -3.197 1.00 18.46 87 ASP A CA 1
ATOM 659 C C . ASP A 1 87 ? 25.542 1.402 -3.971 1.00 18.71 87 ASP A C 1
ATOM 660 O O . ASP A 1 87 ? 25.007 2.497 -3.736 1.00 17.85 87 ASP A O 1
ATOM 665 N N . LEU A 1 88 ? 25.083 0.573 -4.911 1.00 17.88 88 LEU A N 1
ATOM 666 C CA . LEU A 1 88 ? 23.795 0.860 -5.560 1.00 17.80 88 LEU A CA 1
ATOM 667 C C . LEU A 1 88 ? 22.741 -0.059 -4.970 1.00 18.60 88 LEU A C 1
ATOM 668 O O . LEU A 1 88 ? 22.951 -1.282 -4.878 1.00 18.60 88 LEU A O 1
ATOM 673 N N . HIS A 1 89 ? 21.602 0.516 -4.593 1.00 18.33 89 HIS A N 1
ATOM 674 C CA . HIS A 1 89 ? 20.533 -0.288 -3.987 1.00 18.43 89 HIS A CA 1
ATOM 675 C C . HIS A 1 89 ? 19.893 -1.247 -5.004 1.00 18.58 89 HIS A C 1
ATOM 676 O O . HIS A 1 89 ? 19.156 -2.144 -4.612 1.00 19.29 89 HIS A O 1
ATOM 683 N N . ALA A 1 90 ? 20.182 -1.058 -6.296 1.00 18.95 90 ALA A N 1
ATOM 684 C CA . ALA A 1 90 ? 19.739 -1.962 -7.375 1.00 19.68 90 ALA A CA 1
ATOM 685 C C . ALA A 1 90 ? 20.519 -3.279 -7.430 1.00 20.38 90 ALA A C 1
ATOM 686 O O . ALA A 1 90 ? 20.068 -4.247 -8.098 1.00 20.66 90 ALA A O 1
ATOM 688 N N . VAL A 1 91 ? 21.677 -3.324 -6.775 1.00 20.54 91 VAL A N 1
ATOM 689 C CA . VAL A 1 91 ? 22.516 -4.534 -6.824 1.00 21.30 91 VAL A CA 1
ATOM 690 C C . VAL A 1 91 ? 22.232 -5.584 -5.757 1.00 21.66 91 VAL A C 1
ATOM 691 O O . VAL A 1 91 ? 22.003 -5.268 -4.591 1.00 20.51 91 VAL A O 1
ATOM 695 N N . THR A 1 92 ? 22.173 -6.836 -6.214 1.00 21.09 92 THR A N 1
ATOM 696 C CA . THR A 1 92 ? 22.115 -7.964 -5.321 1.00 21.14 92 THR A CA 1
ATOM 697 C C . THR A 1 92 ? 23.540 -8.472 -5.209 1.00 21.24 92 THR A C 1
ATOM 698 O O . THR A 1 92 ? 24.076 -9.057 -6.156 1.00 21.84 92 THR A O 1
ATOM 702 N N . GLY A 1 93 ? 24.155 -8.233 -4.061 1.00 21.28 93 GLY A N 1
ATOM 703 C CA . GLY A 1 93 ? 25.556 -8.585 -3.854 1.00 21.84 93 GLY A CA 1
ATOM 704 C C . GLY A 1 93 ? 26.136 -7.803 -2.701 1.00 22.54 93 GLY A C 1
ATOM 705 O O . GLY A 1 93 ? 25.600 -6.748 -2.344 1.00 23.14 93 GLY A O 1
ATOM 706 N N . PRO A 1 94 ? 27.226 -8.312 -2.102 1.00 23.33 94 PRO A N 1
ATOM 707 C CA . PRO A 1 94 ? 27.781 -7.715 -0.886 1.00 23.79 94 PRO A CA 1
ATOM 708 C C . PRO A 1 94 ? 28.128 -6.249 -1.083 1.00 23.26 94 PRO A C 1
ATOM 709 O O . PRO A 1 94 ? 28.707 -5.874 -2.111 1.00 23.32 94 PRO A O 1
ATOM 713 N N . GLY A 1 95 ? 27.722 -5.437 -0.105 1.00 22.15 95 GLY A N 1
ATOM 714 C CA . GLY A 1 95 ? 27.960 -4.002 -0.118 1.00 20.91 95 GLY A CA 1
ATOM 715 C C . GLY A 1 95 ? 27.258 -3.242 -1.227 1.00 20.42 95 GLY A C 1
ATOM 716 O O . GLY A 1 95 ? 27.544 -2.055 -1.430 1.00 19.84 95 GLY A O 1
ATOM 717 N N . GLY A 1 96 ? 26.356 -3.900 -1.958 1.00 19.61 96 GLY A N 1
ATOM 718 C CA . GLY A 1 96 ? 25.772 -3.284 -3.163 1.00 19.30 96 GLY A CA 1
ATOM 719 C C . GLY A 1 96 ? 26.835 -2.862 -4.177 1.00 19.48 96 GLY A C 1
ATOM 720 O O . GLY A 1 96 ? 26.575 -2.026 -5.047 1.00 18.85 96 GLY A O 1
ATOM 721 N N . GLY A 1 97 ? 28.029 -3.453 -4.078 1.00 19.25 97 GLY A N 1
ATOM 722 C CA . GLY A 1 97 ? 29.167 -3.087 -4.949 1.00 19.42 97 GLY A CA 1
ATOM 723 C C . GLY A 1 97 ? 30.306 -2.416 -4.196 1.00 19.29 97 GLY A C 1
ATOM 724 O O . GLY A 1 97 ? 31.389 -2.189 -4.762 1.00 19.36 97 GLY A O 1
ATOM 725 N N . ALA A 1 98 ? 30.079 -2.084 -2.918 1.00 19.23 98 ALA A N 1
ATOM 726 C CA . ALA A 1 98 ? 31.074 -1.314 -2.141 1.00 18.85 98 ALA A CA 1
ATOM 727 C C . ALA A 1 98 ? 32.453 -1.960 -2.012 1.00 19.71 98 ALA A C 1
ATOM 728 O O . ALA A 1 98 ? 33.473 -1.265 -2.096 1.00 18.16 98 ALA A O 1
ATOM 730 N N . GLU A 1 99 ? 32.489 -3.277 -1.765 1.00 19.86 99 GLU A N 1
ATOM 731 C CA . GLU A 1 99 ? 33.771 -3.975 -1.576 1.00 21.03 99 GLU A CA 1
ATOM 732 C C . GLU A 1 99 ? 34.554 -4.029 -2.883 1.00 20.37 99 GLU A C 1
ATOM 733 O O . GLU A 1 99 ? 35.789 -4.103 -2.885 1.00 19.95 99 GLU A O 1
ATOM 739 N N . SER A 1 100 ? 33.804 -3.985 -3.977 1.00 19.76 100 SER A N 1
ATOM 740 C CA . SER A 1 100 ? 34.310 -4.245 -5.312 1.00 20.08 100 SER A CA 1
ATOM 741 C C . SER A 1 100 ? 34.653 -2.985 -6.107 1.00 20.21 100 SER A C 1
ATOM 742 O O . SER A 1 100 ? 35.155 -3.088 -7.222 1.00 19.50 100 SER A O 1
ATOM 745 N N . SER A 1 101 ? 34.388 -1.806 -5.530 1.00 19.85 101 SER A N 1
ATOM 746 C CA . SER A 1 101 ? 34.526 -0.560 -6.274 1.00 20.06 101 SER A CA 1
ATOM 747 C C . SER A 1 101 ? 35.371 0.458 -5.518 1.00 19.72 101 SER A C 1
ATOM 748 O O . SER A 1 101 ? 35.268 1.654 -5.791 1.00 19.63 101 SER A O 1
ATOM 751 N N . PHE A 1 102 ? 36.199 -0.011 -4.575 1.00 19.25 102 PHE A N 1
ATOM 752 C CA . PHE A 1 102 ? 37.012 0.879 -3.762 1.00 19.73 102 PHE A CA 1
ATOM 753 C C . PHE A 1 102 ? 38.141 1.490 -4.606 1.00 19.72 102 PHE A C 1
ATOM 754 O O . PHE A 1 102 ? 39.065 0.776 -5.038 1.00 19.16 102 PHE A O 1
ATOM 762 N N . THR A 1 103 ? 38.057 2.802 -4.831 1.00 19.03 103 THR A N 1
ATOM 763 C CA . THR A 1 103 ? 38.853 3.460 -5.875 1.00 18.41 103 THR A CA 1
ATOM 764 C C . THR A 1 103 ? 39.617 4.667 -5.321 1.00 18.59 103 THR A C 1
ATOM 765 O O . THR A 1 103 ? 39.023 5.721 -5.061 1.00 18.16 103 THR A O 1
ATOM 769 N N . ALA A 1 104 ? 40.924 4.499 -5.124 1.00 17.95 104 ALA A N 1
ATOM 770 C CA . ALA A 1 104 ? 41.803 5.582 -4.687 1.00 17.86 104 ALA A CA 1
ATOM 771 C C . ALA A 1 104 ? 41.929 6.654 -5.780 1.00 17.92 104 ALA A C 1
ATOM 772 O O . ALA A 1 104 ? 41.678 6.365 -6.944 1.00 18.20 104 ALA A O 1
ATOM 774 N N . PRO A 1 105 ? 42.311 7.897 -5.413 1.00 18.86 105 PRO A N 1
ATOM 775 C CA . PRO A 1 105 ? 42.444 8.958 -6.428 1.00 19.08 105 PRO A CA 1
ATOM 776 C C . PRO A 1 105 ? 43.395 8.546 -7.572 1.00 19.94 105 PRO A C 1
ATOM 777 O O . PRO A 1 105 ? 44.498 8.046 -7.314 1.00 19.97 105 PRO A O 1
ATOM 781 N N . GLY A 1 106 ? 42.951 8.747 -8.810 1.00 20.09 106 GLY A N 1
ATOM 782 C CA . GLY A 1 106 ? 43.748 8.383 -10.002 1.00 20.88 106 GLY A CA 1
ATOM 783 C C . GLY A 1 106 ? 43.481 6.972 -10.507 1.00 21.28 106 GLY A C 1
ATOM 784 O O . GLY A 1 106 ? 44.010 6.579 -11.550 1.00 21.66 106 GLY A O 1
ATOM 785 N N . HIS A 1 107 ? 42.663 6.208 -9.767 1.00 20.97 107 HIS A N 1
ATOM 786 C CA . HIS A 1 107 ? 42.462 4.790 -10.049 1.00 20.45 107 HIS A CA 1
ATOM 787 C C . HIS A 1 107 ? 41.081 4.444 -10.591 1.00 21.10 107 HIS A C 1
ATOM 788 O O . HIS A 1 107 ? 40.216 5.323 -10.705 1.00 18.77 107 HIS A O 1
ATOM 795 N N . THR A 1 108 ? 40.901 3.171 -10.980 1.00 21.08 108 THR A N 1
ATOM 796 C CA . THR A 1 108 ? 39.645 2.665 -11.529 1.00 22.52 108 THR A CA 1
ATOM 797 C C . THR A 1 108 ? 39.340 1.277 -10.960 1.00 22.06 108 THR A C 1
ATOM 798 O O . THR A 1 108 ? 40.256 0.509 -10.622 1.00 20.80 108 THR A O 1
ATOM 802 N N . SER A 1 109 ? 38.047 0.978 -10.890 1.00 21.70 109 SER A N 1
ATOM 803 C CA . SER A 1 109 ? 37.523 -0.319 -10.468 1.00 22.08 109 SER A CA 1
ATOM 804 C C . SER A 1 109 ? 36.376 -0.708 -11.364 1.00 21.78 109 SER A C 1
ATOM 805 O O . SER A 1 109 ? 35.675 0.155 -11.903 1.00 21.28 109 SER A O 1
ATOM 808 N N . THR A 1 110 ? 36.167 -2.017 -11.483 1.00 20.99 110 THR A N 1
ATOM 809 C CA . THR A 1 110 ? 35.136 -2.580 -12.329 1.00 21.49 110 THR A CA 1
ATOM 810 C C . THR A 1 110 ? 34.502 -3.749 -11.592 1.00 20.96 110 THR A C 1
ATOM 811 O O . THR A 1 110 ? 35.220 -4.567 -11.015 1.00 20.51 110 THR A O 1
ATOM 815 N N . PHE A 1 111 ? 33.170 -3.793 -11.583 1.00 20.52 111 PHE A N 1
ATOM 816 C CA . PHE A 1 111 ? 32.442 -4.982 -11.144 1.00 20.16 111 PHE A CA 1
ATOM 817 C C . PHE A 1 111 ? 31.246 -5.165 -12.057 1.00 20.79 111 PHE A C 1
ATOM 818 O O . PHE A 1 111 ? 30.914 -4.258 -12.829 1.00 20.56 111 PHE A O 1
ATOM 826 N N . ASN A 1 112 ? 30.622 -6.343 -11.998 1.00 20.67 112 ASN A N 1
ATOM 827 C CA . ASN A 1 112 ? 29.485 -6.676 -12.844 1.00 21.50 112 ASN A CA 1
ATOM 828 C C . ASN A 1 112 ? 28.333 -7.171 -11.997 1.00 21.47 112 ASN A C 1
ATOM 829 O O . ASN A 1 112 ? 28.546 -7.816 -10.984 1.00 21.57 112 ASN A O 1
ATOM 834 N N . PHE A 1 113 ? 27.115 -6.853 -12.406 1.00 21.71 113 PHE A N 1
ATOM 835 C CA . PHE A 1 113 ? 25.950 -7.354 -11.722 1.00 22.24 113 PHE A CA 1
ATOM 836 C C . PHE A 1 113 ? 24.790 -7.417 -12.675 1.00 22.65 113 PHE A C 1
ATOM 837 O O . PHE A 1 113 ? 24.778 -6.734 -13.714 1.00 23.23 113 PHE A O 1
ATOM 845 N N . LYS A 1 114 ? 23.816 -8.249 -12.330 1.00 22.63 114 LYS A N 1
ATOM 846 C CA . LYS A 1 114 ? 22.559 -8.271 -13.064 1.00 23.25 114 LYS A CA 1
ATOM 847 C C . LYS A 1 114 ? 21.501 -7.521 -12.275 1.00 23.31 114 LYS A C 1
ATOM 848 O O . LYS A 1 114 ? 21.382 -7.712 -11.060 1.00 23.27 114 LYS A O 1
ATOM 854 N N . ALA A 1 115 ? 20.734 -6.682 -12.963 1.00 22.99 115 ALA A N 1
ATOM 855 C CA . ALA A 1 115 ? 19.667 -5.932 -12.318 1.00 23.81 115 ALA A CA 1
ATOM 856 C C . ALA A 1 115 ? 18.450 -6.827 -12.157 1.00 24.23 115 ALA A C 1
ATOM 857 O O . ALA A 1 115 ? 17.631 -6.919 -13.068 1.00 25.28 115 ALA A O 1
ATOM 859 N N . LEU A 1 116 ? 18.318 -7.477 -11.004 1.00 24.49 116 LEU A N 1
ATOM 860 C CA . LEU A 1 116 ? 17.238 -8.451 -10.797 1.00 25.29 116 LEU A CA 1
ATOM 861 C C . LEU A 1 116 ? 15.866 -7.853 -10.462 1.00 25.39 116 LEU A C 1
ATOM 862 O O . LEU A 1 116 ? 14.839 -8.494 -10.702 1.00 25.98 116 LEU A O 1
ATOM 867 N N . ASN A 1 117 ? 15.835 -6.650 -9.887 1.00 24.65 117 ASN A N 1
ATOM 868 C CA . ASN A 1 117 ? 14.577 -6.100 -9.369 1.00 24.32 117 ASN A CA 1
ATOM 869 C C . ASN A 1 117 ? 14.252 -4.760 -10.021 1.00 23.82 117 ASN A C 1
ATOM 870 O O . ASN A 1 117 ? 15.094 -3.869 -10.013 1.00 23.90 117 ASN A O 1
ATOM 875 N N . PRO A 1 118 ? 13.028 -4.598 -10.558 1.00 23.31 118 PRO A N 1
ATOM 876 C CA . PRO A 1 118 ? 12.712 -3.296 -11.138 1.00 22.72 118 PRO A CA 1
ATOM 877 C C . PRO A 1 118 ? 12.461 -2.275 -10.015 1.00 22.63 118 PRO A C 1
ATOM 878 O O . PRO A 1 118 ? 12.145 -2.670 -8.892 1.00 22.03 118 PRO A O 1
ATOM 882 N N . GLY A 1 119 ? 12.643 -0.989 -10.304 1.00 21.81 119 GLY A N 1
ATOM 883 C CA . GLY A 1 119 ? 12.374 0.045 -9.301 1.00 21.40 119 GLY A CA 1
ATOM 884 C C . GLY A 1 119 ? 13.306 1.223 -9.445 1.00 21.09 119 GLY A C 1
ATOM 885 O O . GLY A 1 119 ? 14.156 1.256 -10.331 1.00 20.81 119 GLY A O 1
ATOM 886 N N . LEU A 1 120 ? 13.137 2.201 -8.565 1.00 20.58 120 LEU A N 1
ATOM 887 C CA . LEU A 1 120 ? 13.965 3.387 -8.577 1.00 19.96 120 LEU A CA 1
ATOM 888 C C . LEU A 1 120 ? 14.833 3.361 -7.329 1.00 19.49 120 LEU A C 1
ATOM 889 O O . LEU A 1 120 ? 14.311 3.435 -6.207 1.00 19.50 120 LEU A O 1
ATOM 894 N N . TYR A 1 121 ? 16.147 3.251 -7.528 1.00 18.85 121 TYR A N 1
ATOM 895 C CA . TYR A 1 121 ? 17.078 2.928 -6.456 1.00 18.53 121 TYR A CA 1
ATOM 896 C C . TYR A 1 121 ? 18.101 4.029 -6.235 1.00 18.54 121 TYR A C 1
ATOM 897 O O . TYR A 1 121 ? 18.722 4.524 -7.184 1.00 18.51 121 TYR A O 1
ATOM 906 N N . ILE A 1 122 ? 18.281 4.368 -4.966 1.00 17.62 122 ILE A N 1
ATOM 907 C CA . ILE A 1 122 ? 19.375 5.202 -4.518 1.00 17.21 122 ILE A CA 1
ATOM 908 C C . ILE A 1 122 ? 20.699 4.462 -4.736 1.00 17.58 122 ILE A C 1
ATOM 909 O O . ILE A 1 122 ? 20.764 3.235 -4.588 1.00 16.66 122 ILE A O 1
ATOM 914 N N . TYR A 1 123 ? 21.740 5.210 -5.126 1.00 17.22 123 TYR A N 1
ATOM 915 C CA . TYR A 1 123 ? 23.112 4.748 -4.970 1.00 17.50 123 TYR A CA 1
ATOM 916 C C . TYR A 1 123 ? 23.881 5.823 -4.219 1.00 17.60 123 TYR A C 1
ATOM 917 O O . TYR A 1 123 ? 23.480 6.987 -4.227 1.00 18.16 123 TYR A O 1
ATOM 926 N N . HIS A 1 124 ? 24.987 5.443 -3.590 1.00 17.52 124 HIS A N 1
ATOM 927 C CA . HIS A 1 124 ? 25.779 6.396 -2.835 1.00 17.97 124 HIS A CA 1
ATOM 928 C C . HIS A 1 124 ? 27.173 5.835 -2.586 1.00 18.03 124 HIS A C 1
ATOM 929 O O . HIS A 1 124 ? 27.426 4.639 -2.803 1.00 17.76 124 HIS A O 1
ATOM 936 N N . CYS A 1 125 ? 28.057 6.701 -2.111 1.00 17.33 125 CYS A N 1
ATOM 937 C CA . CYS A 1 125 ? 29.396 6.296 -1.746 1.00 17.77 125 CYS A CA 1
ATOM 938 C C . CYS A 1 125 ? 29.334 5.513 -0.430 1.00 17.46 125 CYS A C 1
ATOM 939 O O . CYS A 1 125 ? 28.391 5.661 0.358 1.00 17.52 125 CYS A O 1
ATOM 942 N N . ALA A 1 126 ? 30.335 4.670 -0.219 1.00 16.87 126 ALA A N 1
ATOM 943 C CA . ALA A 1 126 ? 30.367 3.748 0.926 1.00 16.66 126 ALA A CA 1
ATOM 944 C C . ALA A 1 126 ? 31.789 3.708 1.498 1.00 17.29 126 ALA A C 1
ATOM 945 O O . ALA A 1 126 ? 32.269 2.667 2.001 1.00 16.99 126 ALA A O 1
ATOM 947 N N . THR A 1 127 ? 32.473 4.849 1.411 1.00 17.01 127 THR A N 1
ATOM 948 C CA . THR A 1 127 ? 33.833 4.951 1.905 1.00 17.30 127 THR A CA 1
ATOM 949 C C . THR A 1 127 ? 33.849 5.595 3.273 1.00 17.76 127 THR A C 1
ATOM 950 O O . THR A 1 127 ? 33.142 6.588 3.506 1.00 17.30 127 THR A O 1
ATOM 954 N N . ALA A 1 128 ? 34.656 5.042 4.187 1.00 18.01 128 ALA A N 1
ATOM 955 C CA . ALA A 1 128 ? 34.821 5.664 5.508 1.00 18.50 128 ALA A CA 1
ATOM 956 C C . ALA A 1 128 ? 35.454 7.054 5.380 1.00 18.78 128 ALA A C 1
ATOM 957 O O . ALA A 1 128 ? 36.412 7.218 4.627 1.00 19.34 128 ALA A O 1
ATOM 959 N N . PRO A 1 129 ? 34.929 8.064 6.111 1.00 18.70 129 PRO A N 1
ATOM 960 C CA . PRO A 1 129 ? 33.754 8.012 6.995 1.00 18.50 129 PRO A CA 1
ATOM 961 C C . PRO A 1 129 ? 32.467 8.074 6.159 1.00 18.03 129 PRO A C 1
ATOM 962 O O . PRO A 1 129 ? 32.233 9.058 5.466 1.00 17.89 129 PRO A O 1
ATOM 966 N N . VAL A 1 130 ? 31.649 7.021 6.202 1.00 18.04 130 VAL A N 1
ATOM 967 C CA . VAL A 1 130 ? 30.524 6.885 5.259 1.00 17.19 130 VAL A CA 1
ATOM 968 C C . VAL A 1 130 ? 29.548 8.078 5.314 1.00 18.12 130 VAL A C 1
ATOM 969 O O . VAL A 1 130 ? 29.157 8.621 4.271 1.00 17.02 130 VAL A O 1
ATOM 973 N N . GLY A 1 131 ? 29.153 8.479 6.525 1.00 17.76 131 GLY A N 1
ATOM 974 C CA . GLY A 1 131 ? 28.210 9.596 6.660 1.00 17.52 131 GLY A CA 1
ATOM 975 C C . GLY A 1 131 ? 28.754 10.886 6.051 1.00 17.47 131 GLY A C 1
ATOM 976 O O . GLY A 1 131 ? 28.015 11.655 5.431 1.00 16.92 131 GLY A O 1
ATOM 977 N N . MET A 1 132 ? 30.049 11.120 6.234 1.00 17.58 132 MET A N 1
ATOM 978 C CA . MET A 1 132 ? 30.720 12.288 5.643 1.00 17.33 132 MET A CA 1
ATOM 979 C C . MET A 1 132 ? 30.668 12.275 4.104 1.00 17.38 132 MET A C 1
ATOM 980 O O . MET A 1 132 ? 30.369 13.295 3.478 1.00 17.46 132 MET A O 1
ATOM 985 N N . HIS A 1 133 ? 30.998 11.136 3.492 1.00 17.44 133 HIS A N 1
ATOM 986 C CA . HIS A 1 133 ? 30.967 11.031 2.023 1.00 17.25 133 HIS A CA 1
ATOM 987 C C . HIS A 1 133 ? 29.568 11.294 1.503 1.00 16.77 133 HIS A C 1
ATOM 988 O O . HIS A 1 133 ? 29.372 12.056 0.549 1.00 16.37 133 HIS A O 1
ATOM 995 N N . ILE A 1 134 ? 28.578 10.681 2.154 1.00 16.53 134 ILE A N 1
ATOM 996 C CA . ILE A 1 134 ? 27.196 10.886 1.743 1.00 15.78 134 ILE A CA 1
ATOM 997 C C . ILE A 1 134 ? 26.757 12.340 1.983 1.00 15.80 134 ILE A C 1
ATOM 998 O O . ILE A 1 134 ? 26.143 12.961 1.095 1.00 16.04 134 ILE A O 1
ATOM 1003 N N . ALA A 1 135 ? 27.089 12.886 3.154 1.00 15.59 135 ALA A N 1
ATOM 1004 C CA . ALA A 1 135 ? 26.716 14.272 3.486 1.00 16.61 135 ALA A CA 1
ATOM 1005 C C . ALA A 1 135 ? 27.323 15.309 2.521 1.00 17.18 135 ALA A C 1
ATOM 1006 O O . ALA A 1 135 ? 26.785 16.423 2.366 1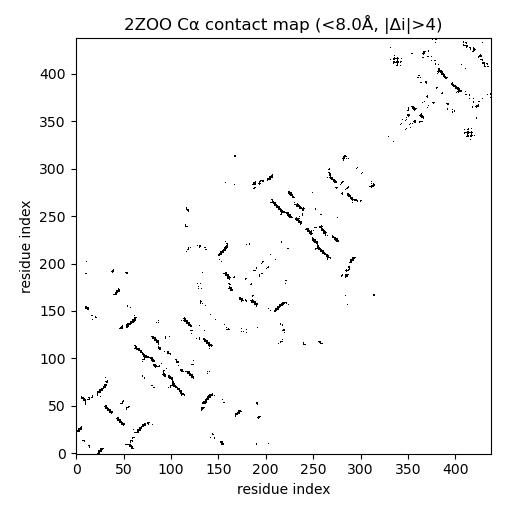.00 18.13 135 ALA A O 1
ATOM 1008 N N . ASN A 1 136 ? 28.437 14.943 1.874 1.00 16.82 136 ASN A N 1
ATOM 1009 C CA . ASN A 1 136 ? 29.081 15.852 0.932 1.00 16.12 136 ASN A CA 1
ATOM 1010 C C . ASN A 1 136 ? 28.470 15.817 -0.467 1.00 16.29 136 ASN A C 1
ATOM 1011 O O . ASN A 1 136 ? 28.897 16.577 -1.335 1.00 16.34 136 ASN A O 1
ATOM 1016 N N . GLY A 1 137 ? 27.486 14.941 -0.682 1.00 15.40 137 GLY A N 1
ATOM 1017 C CA . GLY A 1 137 ? 26.709 14.920 -1.931 1.00 15.35 137 GLY A CA 1
ATOM 1018 C C . GLY A 1 137 ? 26.802 13.639 -2.759 1.00 15.84 137 GLY A C 1
ATOM 1019 O O . GLY A 1 137 ? 26.303 13.595 -3.892 1.00 16.09 137 GLY A O 1
ATOM 1020 N N . MET A 1 138 ? 27.450 12.602 -2.216 1.00 15.72 138 MET A N 1
ATOM 1021 C CA . MET A 1 138 ? 27.728 11.388 -3.006 1.00 16.33 138 MET A CA 1
ATOM 1022 C C . MET A 1 138 ? 26.544 10.424 -3.036 1.00 16.27 138 MET A C 1
ATOM 1023 O O . MET A 1 138 ? 26.543 9.404 -2.331 1.00 16.97 138 MET A O 1
ATOM 1028 N N . TYR A 1 139 ? 25.534 10.765 -3.831 1.00 15.60 139 TYR A N 1
ATOM 1029 C CA . TYR A 1 139 ? 24.326 9.949 -3.986 1.00 15.81 139 TYR A CA 1
ATOM 1030 C C . TYR A 1 139 ? 23.668 10.274 -5.312 1.00 16.50 139 TYR A C 1
ATOM 1031 O O . TYR A 1 139 ? 23.879 11.360 -5.867 1.00 17.31 139 TYR A O 1
ATOM 1040 N N . GLY A 1 140 ? 22.859 9.345 -5.814 1.00 16.21 140 GLY A N 1
ATOM 1041 C CA . GLY A 1 140 ? 22.151 9.554 -7.076 1.00 16.21 140 GLY A CA 1
ATOM 1042 C C . GLY A 1 140 ? 21.108 8.471 -7.218 1.00 16.65 140 GLY A C 1
ATOM 1043 O O . GLY A 1 140 ? 20.890 7.708 -6.277 1.00 16.37 140 GLY A O 1
ATOM 1044 N N . LEU A 1 141 ? 20.489 8.373 -8.397 1.00 16.34 141 LEU A N 1
ATOM 1045 C CA . LEU A 1 141 ? 19.456 7.376 -8.621 1.00 16.84 141 LEU A CA 1
ATOM 1046 C C . LEU A 1 141 ? 19.790 6.504 -9.836 1.00 17.62 141 LEU A C 1
ATOM 1047 O O . LEU A 1 141 ? 20.356 6.987 -10.818 1.00 17.45 141 LEU A O 1
ATOM 1052 N N . ILE A 1 142 ? 19.427 5.231 -9.736 1.00 18.34 142 ILE A N 1
ATOM 1053 C CA . ILE A 1 142 ? 19.405 4.310 -10.880 1.00 19.11 142 ILE A CA 1
ATOM 1054 C C . ILE A 1 142 ? 18.006 3.731 -11.029 1.00 19.70 142 ILE A C 1
ATOM 1055 O O . ILE A 1 142 ? 17.444 3.186 -10.070 1.00 19.64 142 ILE A O 1
ATOM 1060 N N . LEU A 1 143 ? 17.440 3.902 -12.227 1.00 19.56 143 LEU A N 1
ATOM 1061 C CA . LEU A 1 143 ? 16.126 3.345 -12.554 1.00 20.41 143 LEU A CA 1
ATOM 1062 C C . LEU A 1 143 ? 16.314 2.009 -13.274 1.00 20.98 143 LEU A C 1
ATOM 1063 O O . LEU A 1 143 ? 17.011 1.931 -14.292 1.00 21.75 143 LEU A O 1
ATOM 1068 N N . VAL A 1 144 ? 15.715 0.969 -12.712 1.00 22.02 144 VAL A N 1
ATOM 1069 C CA . VAL A 1 144 ? 15.649 -0.336 -13.342 1.00 22.06 144 VAL A CA 1
ATOM 1070 C C . VAL A 1 144 ? 14.217 -0.483 -13.831 1.00 22.71 144 VAL A C 1
ATOM 1071 O O . VAL A 1 144 ? 13.306 -0.736 -13.056 1.00 22.47 144 VAL A O 1
ATOM 1075 N N . GLU A 1 145 ? 14.014 -0.266 -15.126 1.00 24.04 145 GLU A N 1
ATOM 1076 C CA . GLU A 1 145 ? 12.666 -0.366 -15.706 1.00 25.72 145 GLU A CA 1
ATOM 1077 C C . GLU A 1 145 ? 12.150 -1.792 -15.582 1.00 26.43 145 GLU A C 1
ATOM 1078 O O . GLU A 1 145 ? 12.931 -2.750 -15.700 1.00 26.09 145 GLU A O 1
ATOM 1084 N N . PRO A 1 146 ? 10.835 -1.949 -15.345 1.00 27.66 146 PRO A N 1
ATOM 1085 C CA . PRO A 1 146 ? 10.275 -3.292 -15.471 1.00 29.17 146 PRO A CA 1
ATOM 1086 C C . PRO A 1 146 ? 10.384 -3.752 -16.922 1.00 30.34 146 PRO A C 1
ATOM 1087 O O . PRO A 1 146 ? 10.436 -2.917 -17.840 1.00 30.29 146 PRO A O 1
ATOM 1091 N N . LYS A 1 147 ? 10.427 -5.064 -17.130 1.00 31.86 147 LYS A N 1
ATOM 1092 C CA . LYS A 1 147 ? 10.572 -5.630 -18.475 1.00 33.26 147 LYS A CA 1
ATOM 1093 C C . LYS A 1 147 ? 9.582 -5.043 -19.491 1.00 34.28 147 LYS A C 1
ATOM 1094 O O . LYS A 1 147 ? 9.948 -4.759 -20.641 1.00 34.09 147 LYS A O 1
ATOM 1100 N N . GLU A 1 148 ? 8.343 -4.840 -19.058 1.00 35.41 148 GLU A N 1
ATOM 1101 C CA . GLU A 1 148 ? 7.324 -4.271 -19.927 1.00 37.32 148 GLU A CA 1
ATOM 1102 C C . GLU A 1 148 ? 7.471 -2.757 -20.079 1.00 37.15 148 GLU A C 1
ATOM 1103 O O . GLU A 1 148 ? 6.772 -2.142 -20.885 1.00 38.44 148 GLU A O 1
ATOM 1109 N N . GLY A 1 149 ? 8.378 -2.153 -19.313 1.00 36.76 149 GLY A N 1
ATOM 1110 C CA . GLY A 1 149 ? 8.599 -0.708 -19.384 1.00 35.62 149 GLY A CA 1
ATOM 1111 C C . GLY A 1 149 ? 7.570 0.062 -18.583 1.00 35.03 149 GLY A C 1
ATOM 1112 O O . GLY A 1 149 ? 6.608 -0.509 -18.080 1.00 34.76 149 GLY A O 1
ATOM 1113 N N . LEU A 1 150 ? 7.785 1.365 -18.454 1.00 34.58 150 LEU A N 1
ATOM 1114 C CA . LEU A 1 150 ? 6.843 2.239 -17.759 1.00 34.06 150 LEU A CA 1
ATOM 1115 C C . LEU A 1 150 ? 5.980 2.936 -18.801 1.00 33.95 150 LEU A C 1
ATOM 1116 O O . LEU A 1 150 ? 6.403 3.092 -19.945 1.00 33.64 150 LEU A O 1
ATOM 1121 N N . ALA A 1 151 ? 4.785 3.367 -18.406 1.00 33.76 151 ALA A N 1
ATOM 1122 C CA . ALA A 1 151 ? 3.919 4.152 -19.291 1.00 33.55 151 ALA A CA 1
ATOM 1123 C C . ALA A 1 151 ? 4.652 5.412 -19.748 1.00 33.56 151 ALA A C 1
ATOM 1124 O O . ALA A 1 151 ? 5.356 6.046 -18.950 1.00 33.66 151 ALA A O 1
ATOM 1126 N N . PRO A 1 152 ? 4.504 5.783 -21.038 1.00 33.36 152 PRO A N 1
ATOM 1127 C CA . PRO A 1 152 ? 5.116 7.031 -21.500 1.00 32.68 152 PRO A CA 1
ATOM 1128 C C . 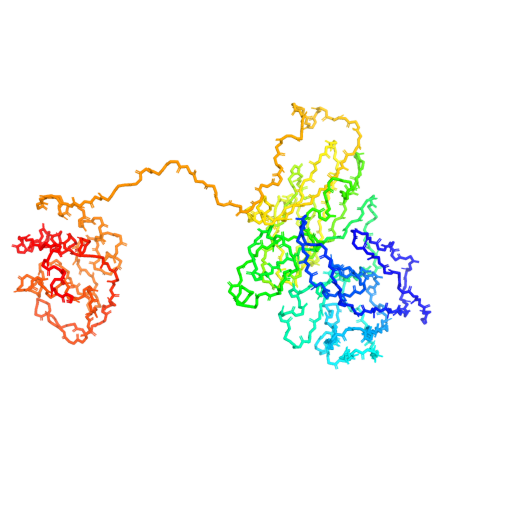PRO A 1 152 ? 4.432 8.219 -20.828 1.00 31.28 152 PRO A C 1
ATOM 1129 O O . PRO A 1 152 ? 3.243 8.156 -20.547 1.00 30.40 152 PRO A O 1
ATOM 1133 N N . VAL A 1 153 ? 5.194 9.264 -20.518 1.00 30.37 153 VAL A N 1
ATOM 1134 C CA . VAL A 1 153 ? 4.636 10.491 -19.964 1.00 29.45 153 VAL A CA 1
ATOM 1135 C C . VAL A 1 153 ? 5.290 11.638 -20.720 1.00 28.58 153 VAL A C 1
ATOM 1136 O O . VAL A 1 153 ? 6.309 11.440 -21.389 1.00 28.54 153 VAL A O 1
ATOM 1140 N N . ASP A 1 154 ? 4.728 12.833 -20.596 1.00 27.42 154 ASP A N 1
ATOM 1141 C CA . ASP A 1 154 ? 5.235 13.999 -21.305 1.00 27.09 154 ASP A CA 1
ATOM 1142 C C . ASP A 1 154 ? 6.508 14.586 -20.725 1.00 25.82 154 ASP A C 1
ATOM 1143 O O . ASP A 1 154 ? 7.336 15.092 -21.466 1.00 25.29 154 ASP A O 1
ATOM 1148 N N . ARG A 1 155 ? 6.650 14.551 -19.397 1.00 24.35 155 ARG A N 1
ATOM 1149 C CA . ARG A 1 155 ? 7.821 15.139 -18.730 1.00 23.80 155 ARG A CA 1
ATOM 1150 C C . ARG A 1 155 ? 8.304 14.191 -17.638 1.00 22.79 155 ARG A C 1
ATOM 1151 O O . ARG A 1 155 ? 7.501 13.693 -16.855 1.00 22.81 155 ARG A O 1
ATOM 1159 N N . GLU A 1 156 ? 9.607 13.943 -17.607 1.00 22.35 156 GLU A N 1
ATOM 1160 C CA . GLU A 1 156 ? 10.236 13.171 -16.537 1.00 22.00 156 GLU A CA 1
ATOM 1161 C C . GLU A 1 156 ? 11.330 14.016 -15.936 1.00 21.64 156 GLU A C 1
ATOM 1162 O O . GLU A 1 156 ? 12.152 14.577 -16.671 1.00 21.14 156 GLU A O 1
ATOM 1168 N N . TYR A 1 157 ? 11.344 14.119 -14.603 1.00 20.65 157 TYR A N 1
ATOM 1169 C CA . TYR A 1 157 ? 12.375 14.887 -13.914 1.00 19.94 157 TYR A CA 1
ATOM 1170 C C . TYR A 1 157 ? 12.969 14.098 -12.766 1.00 19.49 157 TYR A C 1
ATOM 1171 O O . TYR A 1 157 ? 12.319 13.227 -12.177 1.00 19.23 157 TYR A O 1
ATOM 1180 N N . TYR A 1 158 ? 14.211 14.447 -12.463 1.00 19.61 158 TYR A N 1
ATOM 1181 C CA . TYR A 1 158 ? 15.056 13.767 -11.486 1.00 19.21 158 TYR A CA 1
ATOM 1182 C C . TYR A 1 158 ? 15.413 14.747 -10.374 1.00 19.08 158 TYR A C 1
ATOM 1183 O O . TYR A 1 158 ? 16.101 15.737 -10.626 1.00 19.48 158 TYR A O 1
ATOM 1192 N N . LEU A 1 159 ? 14.953 14.475 -9.152 1.00 18.26 159 LEU A N 1
ATOM 1193 C CA . LEU A 1 159 ? 15.390 15.257 -7.997 1.00 18.54 159 LEU A CA 1
ATOM 1194 C C . LEU A 1 159 ? 15.733 14.367 -6.818 1.00 18.17 159 LEU A C 1
ATOM 1195 O O . LEU A 1 159 ? 15.116 13.316 -6.608 1.00 18.17 159 LEU A O 1
ATOM 1200 N N . VAL A 1 160 ? 16.752 14.772 -6.074 1.00 17.27 160 VAL A N 1
ATOM 1201 C CA . VAL A 1 160 ? 17.111 14.060 -4.845 1.00 16.79 160 VAL A CA 1
ATOM 1202 C C . VAL A 1 160 ? 17.291 15.076 -3.725 1.00 17.15 160 VAL A C 1
ATOM 1203 O O . VAL A 1 160 ? 18.031 16.051 -3.875 1.00 16.81 160 VAL A O 1
ATOM 1207 N N . GLN A 1 161 ? 16.589 14.850 -2.618 1.00 16.52 161 GLN A N 1
ATOM 1208 C CA . GLN A 1 161 ? 16.738 15.697 -1.440 1.00 16.86 161 GLN A CA 1
ATOM 1209 C C . GLN A 1 161 ? 17.983 15.293 -0.657 1.00 16.81 161 GLN A C 1
ATOM 1210 O O . GLN A 1 161 ? 18.320 14.101 -0.576 1.00 17.60 161 GLN A O 1
ATOM 1216 N N . GLY A 1 162 ? 18.654 16.278 -0.066 1.00 16.44 162 GLY A N 1
ATOM 1217 C CA . GLY A 1 162 ? 19.786 16.006 0.815 1.00 15.99 162 GLY A CA 1
ATOM 1218 C C . GLY A 1 162 ? 19.808 16.995 1.976 1.00 17.15 162 GLY A C 1
ATOM 1219 O O . GLY A 1 162 ? 19.327 18.143 1.847 1.00 16.34 162 GLY A O 1
ATOM 1220 N N . ASP A 1 163 ? 20.305 16.524 3.123 1.00 16.65 163 ASP A N 1
ATOM 1221 C CA . ASP A 1 163 ? 20.578 17.383 4.269 1.00 16.81 163 ASP A CA 1
ATOM 1222 C C . ASP A 1 163 ? 22.082 17.670 4.327 1.00 16.68 163 ASP A C 1
ATOM 1223 O O . ASP A 1 163 ? 22.889 16.759 4.131 1.00 16.50 163 ASP A O 1
ATOM 1228 N N . PHE A 1 164 ? 22.437 18.941 4.548 1.00 16.28 164 PHE A N 1
ATOM 1229 C CA . PHE A 1 164 ? 23.835 19.380 4.578 1.00 16.85 164 PHE A CA 1
ATOM 1230 C C . PHE A 1 164 ? 24.151 20.067 5.885 1.00 17.05 164 PHE A C 1
ATOM 1231 O O . PHE A 1 164 ? 23.274 20.711 6.494 1.00 16.53 164 PHE A O 1
ATOM 1239 N N . TYR A 1 165 ? 25.412 19.928 6.298 1.00 16.57 165 TYR A N 1
ATOM 1240 C CA . TYR A 1 165 ? 25.885 20.306 7.637 1.00 16.70 165 TYR A CA 1
ATOM 1241 C C . TYR A 1 165 ? 27.173 21.123 7.484 1.00 17.75 165 TYR A C 1
ATOM 1242 O O . TYR A 1 165 ? 28.205 20.588 7.078 1.00 17.08 165 TYR A O 1
ATOM 1251 N N . THR A 1 166 ? 27.097 22.406 7.816 1.00 17.53 166 THR A N 1
ATOM 1252 C CA . THR A 1 166 ? 28.246 23.291 7.676 1.00 19.30 166 THR A CA 1
ATOM 1253 C C . THR A 1 166 ? 28.709 23.821 9.033 1.00 19.61 166 THR A C 1
ATOM 1254 O O . THR A 1 166 ? 27.892 23.992 9.937 1.00 18.74 166 THR A O 1
ATOM 1258 N N . LYS A 1 167 ? 30.003 24.103 9.176 1.00 19.86 167 LYS A N 1
ATOM 1259 C CA . LYS A 1 167 ? 30.502 24.728 10.404 1.00 21.29 167 LYS A CA 1
ATOM 1260 C C . LYS A 1 167 ? 29.746 26.028 10.711 1.00 21.34 167 LYS A C 1
ATOM 1261 O O . LYS A 1 167 ? 29.329 26.262 11.841 1.00 21.40 167 LYS A O 1
ATOM 1267 N N . GLY A 1 168 ? 29.532 26.851 9.692 1.00 20.91 168 GLY A N 1
ATOM 1268 C CA . GLY A 1 168 ? 28.857 28.131 9.893 1.00 20.58 168 GLY A CA 1
ATOM 1269 C C . GLY A 1 168 ? 27.357 27.992 9.815 1.00 20.68 168 GLY A C 1
ATOM 1270 O O . GLY A 1 168 ? 26.823 26.951 9.432 1.00 20.07 168 GLY A O 1
ATOM 1271 N N . GLU A 1 169 ? 26.650 29.049 10.178 1.00 20.16 169 GLU A N 1
ATOM 1272 C CA . GLU A 1 169 ? 25.212 29.025 10.063 1.00 20.99 169 GLU A CA 1
ATOM 1273 C C . GLU A 1 169 ? 24.759 29.210 8.621 1.00 20.35 169 GLU A C 1
ATOM 1274 O O . GLU A 1 169 ? 25.532 29.684 7.770 1.00 19.34 169 GLU A O 1
ATOM 1280 N N . PHE A 1 170 ? 23.524 28.790 8.342 1.00 19.17 170 PHE A N 1
ATOM 1281 C CA . PHE A 1 170 ? 22.887 29.018 7.053 1.00 19.23 170 PHE A CA 1
ATOM 1282 C C . PHE A 1 170 ? 23.174 30.441 6.527 1.00 19.72 170 PHE A C 1
ATOM 1283 O O . PHE A 1 170 ? 23.033 31.429 7.262 1.00 18.54 170 PHE A O 1
ATOM 1291 N N . GLY A 1 171 ? 23.579 30.543 5.264 1.00 18.99 171 GLY A N 1
ATOM 1292 C CA . GLY A 1 171 ? 23.723 31.850 4.626 1.00 19.74 171 GLY A CA 1
ATOM 1293 C C . GLY A 1 171 ? 25.030 32.586 4.901 1.00 19.81 171 GLY A C 1
ATOM 1294 O O . GLY A 1 171 ? 25.277 33.641 4.302 1.00 20.45 171 GLY A O 1
ATOM 1295 N N . GLU A 1 172 ? 25.888 32.045 5.765 1.00 19.29 172 GLU A N 1
ATOM 1296 C CA . GLU A 1 172 ? 27.137 32.732 6.094 1.00 20.53 172 GLU A CA 1
ATOM 1297 C C . GLU A 1 172 ? 28.131 32.667 4.929 1.00 20.95 172 GLU A C 1
ATOM 1298 O O . GLU A 1 172 ? 28.568 31.582 4.564 1.00 20.34 172 GLU A O 1
ATOM 1304 N N . ALA A 1 173 ? 28.483 33.825 4.362 1.00 21.24 173 ALA A N 1
ATOM 1305 C CA . ALA A 1 173 ? 29.347 33.868 3.170 1.00 21.47 173 ALA A CA 1
ATOM 1306 C C . ALA A 1 173 ? 30.703 33.255 3.434 1.00 21.30 173 ALA A C 1
ATOM 1307 O O . ALA A 1 173 ? 31.253 33.397 4.525 1.00 21.23 173 ALA A O 1
ATOM 1309 N N . GLY A 1 174 ? 31.251 32.561 2.440 1.00 20.40 174 GLY A N 1
ATOM 1310 C CA . GLY A 1 174 ? 32.566 31.964 2.581 1.00 19.89 174 GLY A CA 1
ATOM 1311 C C . GLY A 1 174 ? 32.576 30.538 2.071 1.00 19.64 174 GLY A C 1
ATOM 1312 O O . GLY A 1 174 ? 31.555 30.057 1.611 1.00 19.40 174 GLY A O 1
ATOM 1313 N N . LEU A 1 175 ? 33.725 29.877 2.168 1.00 18.74 175 LEU A N 1
ATOM 1314 C CA . LEU A 1 175 ? 33.829 28.448 1.847 1.00 20.00 175 LEU A CA 1
ATOM 1315 C C . LEU A 1 175 ? 33.594 27.644 3.133 1.00 19.88 175 LEU A C 1
ATOM 1316 O O . LEU A 1 175 ? 34.459 27.616 4.012 1.00 20.78 175 LEU A O 1
ATOM 1321 N N . GLN A 1 176 ? 32.413 27.015 3.233 1.00 20.16 176 GLN A N 1
ATOM 1322 C CA . GLN A 1 176 ? 31.979 26.351 4.472 1.00 19.64 176 GLN A CA 1
ATOM 1323 C C . GLN A 1 176 ? 32.426 24.887 4.528 1.00 19.66 176 GLN A C 1
ATOM 1324 O O . GLN A 1 176 ? 32.152 24.137 3.614 1.00 20.33 176 GLN A O 1
ATOM 1330 N N . PRO A 1 177 ? 33.117 24.484 5.606 1.00 20.14 177 PRO A N 1
ATOM 1331 C CA . PRO A 1 177 ? 33.504 23.085 5.783 1.00 20.35 177 PRO A CA 1
ATOM 1332 C C . PRO A 1 177 ? 32.335 22.252 6.312 1.00 20.34 177 PRO A C 1
ATOM 1333 O O . PRO A 1 177 ? 31.406 22.804 6.882 1.00 19.76 177 PRO A O 1
ATOM 1337 N N . PHE A 1 178 ? 32.409 20.943 6.119 1.00 19.94 178 PHE A N 1
ATOM 1338 C CA . PHE A 1 178 ? 31.439 19.987 6.659 1.00 20.35 178 PHE A CA 1
ATOM 1339 C C . PHE A 1 178 ? 31.552 19.959 8.179 1.00 20.25 178 PHE A C 1
ATOM 1340 O O . PHE A 1 178 ? 32.657 20.019 8.713 1.00 20.51 178 PHE A O 1
ATOM 1348 N N . ASP A 1 179 ? 30.424 19.882 8.886 1.00 19.77 179 ASP A N 1
ATOM 1349 C CA . ASP A 1 179 ? 30.448 19.844 10.357 1.00 19.61 179 ASP A CA 1
ATOM 1350 C C . ASP A 1 179 ? 29.896 18.492 10.823 1.00 19.44 179 ASP A C 1
ATOM 1351 O O . ASP A 1 179 ? 28.679 18.303 10.853 1.00 19.09 179 ASP A O 1
ATOM 1356 N N . MET A 1 180 ? 30.772 17.558 11.177 1.00 19.45 180 MET A N 1
ATOM 1357 C CA . MET A 1 180 ? 30.312 16.224 11.578 1.00 19.56 180 MET A CA 1
ATOM 1358 C C . MET A 1 180 ? 29.531 16.215 12.888 1.00 19.14 180 MET A C 1
ATOM 1359 O O . MET A 1 180 ? 28.670 15.351 13.076 1.00 19.76 180 MET A O 1
ATOM 1364 N N . ALA A 1 181 ? 29.848 17.138 13.799 1.00 18.64 181 ALA A N 1
ATOM 1365 C CA . ALA A 1 181 ? 29.107 17.252 15.066 1.00 19.01 181 ALA A CA 1
ATOM 1366 C C . ALA A 1 181 ? 27.613 17.520 14.814 1.00 18.38 181 ALA A C 1
ATOM 1367 O O . ALA A 1 181 ? 26.743 16.884 15.421 1.00 18.84 181 ALA A O 1
ATOM 1369 N N . LYS A 1 182 ? 27.315 18.435 13.902 1.00 17.50 182 LYS A N 1
ATOM 1370 C CA . LYS A 1 182 ? 25.931 18.676 13.491 1.00 17.45 182 LYS A CA 1
ATOM 1371 C C . LYS A 1 182 ? 25.324 17.451 12.794 1.00 17.84 182 LYS A C 1
ATOM 1372 O O . LYS A 1 182 ? 24.169 17.114 13.039 1.00 17.96 182 LYS A O 1
ATOM 1378 N N . ALA A 1 183 ? 26.104 16.806 11.925 1.00 17.04 183 ALA A N 1
ATOM 1379 C CA . ALA A 1 183 ? 25.609 15.676 11.139 1.00 18.11 183 ALA A CA 1
ATOM 1380 C C . ALA A 1 183 ? 25.216 14.497 12.042 1.00 18.72 183 ALA A C 1
ATOM 1381 O O . ALA A 1 183 ? 24.139 13.893 11.886 1.00 18.06 183 ALA A O 1
ATOM 1383 N N . ILE A 1 184 ? 26.074 14.211 13.020 1.00 19.53 184 ILE A N 1
ATOM 1384 C CA . ILE A 1 184 ? 25.822 13.132 13.970 1.00 21.27 184 ILE A CA 1
ATOM 1385 C C . ILE A 1 184 ? 24.579 13.417 14.802 1.00 20.46 184 ILE A C 1
ATOM 1386 O O . ILE A 1 184 ? 23.824 12.505 15.145 1.00 20.17 184 ILE A O 1
ATOM 1391 N N . ASP A 1 185 ? 24.369 14.686 15.114 1.00 20.41 185 ASP A N 1
ATOM 1392 C CA . ASP A 1 185 ? 23.190 15.119 15.842 1.00 21.58 185 ASP A CA 1
ATOM 1393 C C . ASP A 1 185 ? 21.942 15.235 14.966 1.00 20.96 185 ASP A C 1
ATOM 1394 O O . ASP A 1 185 ? 20.863 15.505 15.487 1.00 21.13 185 ASP A O 1
ATOM 1399 N N . GLU A 1 186 ? 22.089 15.057 13.652 1.00 18.97 186 GLU A N 1
ATOM 1400 C CA . GLU A 1 186 ? 20.982 15.163 12.694 1.00 19.52 186 GLU A CA 1
ATOM 1401 C C . GLU A 1 186 ? 20.378 16.588 12.678 1.00 19.95 186 GLU A C 1
ATOM 1402 O O . GLU A 1 186 ? 19.169 16.767 12.542 1.00 20.64 186 GLU A O 1
ATOM 1408 N N . ASP A 1 187 ? 21.247 17.592 12.796 1.00 20.11 187 ASP A N 1
ATOM 1409 C CA . ASP A 1 187 ? 20.8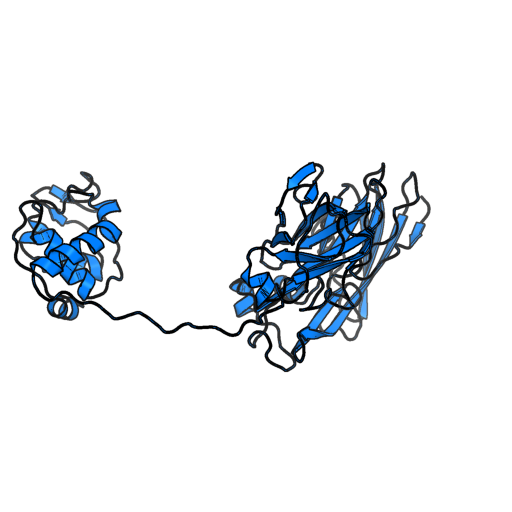23 18.978 12.916 1.00 20.32 187 ASP A CA 1
ATOM 1410 C C . ASP A 1 187 ? 21.292 19.775 11.694 1.00 19.31 187 ASP A C 1
ATOM 1411 O O . ASP A 1 187 ? 22.355 20.383 11.717 1.00 17.64 187 ASP A O 1
ATOM 1416 N N . ALA A 1 188 ? 20.483 19.756 10.635 1.00 18.12 188 ALA A N 1
ATOM 1417 C CA . ALA A 1 188 ? 20.884 20.238 9.311 1.00 17.69 188 ALA A CA 1
ATOM 1418 C C . ALA A 1 188 ? 20.816 21.742 9.208 1.00 17.31 188 ALA A C 1
ATOM 1419 O O . ALA A 1 188 ? 19.887 22.360 9.714 1.00 17.51 188 ALA A O 1
ATOM 1421 N N . ASP A 1 189 ? 21.803 22.323 8.532 1.00 17.18 189 ASP A N 1
ATOM 1422 C CA . ASP A 1 189 ? 21.796 23.751 8.215 1.00 17.47 189 ASP A CA 1
ATOM 1423 C C . ASP A 1 189 ? 21.032 24.017 6.929 1.00 16.97 189 ASP A C 1
ATOM 1424 O O . ASP A 1 189 ? 20.314 25.023 6.823 1.00 17.07 189 ASP A O 1
ATOM 1429 N N . TYR A 1 190 ? 21.191 23.108 5.964 1.00 16.29 190 TYR A N 1
ATOM 1430 C CA . TYR A 1 190 ? 20.516 23.202 4.671 1.00 16.18 190 TYR A CA 1
ATOM 1431 C C . TYR A 1 190 ? 19.787 21.901 4.435 1.00 16.10 190 TYR A C 1
ATOM 1432 O O . TYR A 1 190 ? 20.303 20.827 4.756 1.00 16.46 190 TYR A O 1
ATOM 1441 N N . VAL A 1 191 ? 18.612 22.004 3.840 1.00 15.37 191 VAL A N 1
ATOM 1442 C CA . VAL A 1 191 ? 17.915 20.842 3.291 1.00 15.45 191 VAL A CA 1
ATOM 1443 C C . VAL A 1 191 ? 17.552 21.277 1.880 1.00 16.17 191 VAL A C 1
ATOM 1444 O O . VAL A 1 191 ? 16.909 22.304 1.699 1.00 15.88 191 VAL A O 1
ATOM 1448 N N . VAL A 1 192 ? 17.971 20.512 0.884 1.00 15.96 192 VAL A N 1
ATOM 1449 C CA . VAL A 1 192 ? 17.870 20.981 -0.494 1.00 16.47 192 VAL A CA 1
ATOM 1450 C C . VAL A 1 192 ? 17.459 19.877 -1.436 1.00 16.50 192 VAL A C 1
ATOM 1451 O O . VAL A 1 192 ? 17.632 18.703 -1.123 1.00 16.69 192 VAL A O 1
ATOM 1455 N N . PHE A 1 193 ? 16.915 20.261 -2.588 1.00 16.50 193 PHE A N 1
ATOM 1456 C CA . PHE A 1 193 ? 16.847 19.356 -3.736 1.00 16.33 193 PHE A CA 1
ATOM 1457 C C . PHE A 1 193 ? 18.008 19.668 -4.655 1.00 16.78 193 PHE A C 1
ATOM 1458 O O . PHE A 1 193 ? 18.356 20.832 -4.848 1.00 16.43 193 PHE A O 1
ATOM 1466 N N . ASN A 1 194 ? 18.605 18.619 -5.228 1.00 16.22 194 ASN A N 1
ATOM 1467 C CA . ASN A 1 194 ? 19.619 18.801 -6.261 1.00 16.79 194 ASN A CA 1
ATOM 1468 C C . ASN A 1 194 ? 20.760 19.729 -5.849 1.00 16.62 194 ASN A C 1
ATOM 1469 O O . ASN A 1 194 ? 21.210 20.571 -6.614 1.00 16.40 194 ASN A O 1
ATOM 1474 N N . GLY A 1 195 ? 21.239 19.554 -4.624 1.00 16.79 195 GLY A N 1
ATOM 1475 C CA . GLY A 1 195 ? 22.565 20.039 -4.266 1.00 17.01 195 GLY A CA 1
ATOM 1476 C C . GLY A 1 195 ? 22.752 21.471 -3.816 1.00 16.84 195 GLY A C 1
ATOM 1477 O O . GLY A 1 195 ? 23.856 21.834 -3.421 1.00 17.81 195 GLY A O 1
ATOM 1478 N N . SER A 1 196 ? 21.714 22.303 -3.864 1.00 17.09 196 SER A N 1
ATOM 1479 C CA . SER A 1 196 ? 21.868 23.675 -3.340 1.00 16.97 196 SER A CA 1
ATOM 1480 C C . SER A 1 196 ? 20.543 24.386 -3.195 1.00 16.89 196 SER A C 1
ATOM 1481 O O . SER A 1 196 ? 19.540 23.975 -3.779 1.00 17.25 196 SER A O 1
ATOM 1484 N N . VAL A 1 197 ? 20.551 25.456 -2.396 1.00 17.17 197 VAL A N 1
ATOM 1485 C CA . VAL A 1 197 ? 19.389 26.338 -2.249 1.00 17.52 197 VAL A CA 1
ATOM 1486 C C . VAL A 1 197 ? 19.172 27.010 -3.592 1.00 17.76 197 VAL A C 1
ATOM 1487 O O . VAL A 1 197 ? 20.127 27.533 -4.178 1.00 18.29 197 VAL A O 1
ATOM 1491 N N . GLY A 1 198 ? 17.934 26.994 -4.086 1.00 18.22 198 GLY A N 1
ATOM 1492 C CA . GLY A 1 198 ? 17.636 27.612 -5.377 1.00 18.43 198 GLY A CA 1
ATOM 1493 C C . GLY A 1 198 ? 18.196 26.875 -6.595 1.00 18.83 198 GLY A C 1
ATOM 1494 O O . GLY A 1 198 ? 18.294 27.455 -7.690 1.00 18.52 198 GLY A O 1
ATOM 1495 N N . SER A 1 199 ? 18.558 25.607 -6.429 1.00 17.78 199 SER A N 1
ATOM 1496 C CA . SER A 1 199 ? 19.083 24.806 -7.561 1.00 18.70 199 SER A CA 1
ATOM 1497 C C . SER A 1 199 ? 18.055 24.680 -8.682 1.00 19.42 199 SER A C 1
ATOM 1498 O O . SER A 1 199 ? 18.408 24.554 -9.873 1.00 18.79 199 SER A O 1
ATOM 1501 N N . THR A 1 200 ? 16.781 24.656 -8.292 1.00 19.47 200 THR A N 1
ATOM 1502 C CA . THR A 1 200 ? 15.721 24.347 -9.244 1.00 20.35 200 THR A CA 1
ATOM 1503 C C . THR A 1 200 ? 14.499 25.277 -9.095 1.00 20.65 200 THR A C 1
ATOM 1504 O O . THR A 1 200 ? 13.327 24.881 -9.126 1.00 19.67 200 THR A O 1
ATOM 1508 N N . THR A 1 201 ? 14.835 26.553 -8.954 1.00 20.45 201 THR A N 1
ATOM 1509 C CA . THR A 1 201 ? 13.852 27.625 -8.890 1.00 21.27 201 THR A CA 1
ATOM 1510 C C . THR A 1 201 ? 14.169 28.669 -9.975 1.00 22.16 201 THR A C 1
ATOM 1511 O O . THR A 1 201 ? 15.268 28.684 -10.554 1.00 22.14 201 THR A O 1
ATOM 1515 N N . ASP A 1 202 ? 13.199 29.547 -10.220 1.00 22.91 202 ASP A N 1
ATOM 1516 C CA . ASP A 1 202 ? 13.327 30.633 -11.210 1.00 23.73 202 ASP A CA 1
ATOM 1517 C C . ASP A 1 202 ? 13.720 30.089 -12.586 1.00 23.89 202 ASP A C 1
ATOM 1518 O O . ASP A 1 202 ? 13.021 29.216 -13.118 1.00 23.62 202 ASP A O 1
ATOM 1523 N N . GLU A 1 203 ? 14.818 30.569 -13.161 1.00 24.61 203 GLU A N 1
ATOM 1524 C CA . GLU A 1 203 ? 15.196 30.135 -14.523 1.00 26.23 203 GLU A CA 1
ATOM 1525 C C . GLU A 1 203 ? 15.622 28.656 -14.565 1.00 25.54 203 GLU A C 1
ATOM 1526 O O . GLU A 1 203 ? 15.634 28.022 -15.629 1.00 25.78 203 GLU A O 1
ATOM 1532 N N . ASN A 1 204 ? 15.936 28.103 -13.396 1.00 24.35 204 ASN A N 1
ATOM 1533 C CA . ASN A 1 204 ? 16.302 26.699 -13.278 1.00 23.68 204 ASN A CA 1
ATOM 1534 C C . ASN A 1 204 ? 15.126 25.794 -12.883 1.00 22.87 204 ASN A C 1
ATOM 1535 O O . ASN A 1 204 ? 15.344 24.640 -12.509 1.00 21.76 204 ASN A O 1
ATOM 1540 N N . SER A 1 205 ? 13.894 26.302 -12.997 1.00 22.12 205 SER A N 1
ATOM 1541 C CA . SER A 1 205 ? 12.701 25.509 -12.670 1.00 21.55 205 SER A CA 1
ATOM 1542 C C . SER A 1 205 ? 12.502 24.329 -13.613 1.00 22.20 205 SER A C 1
ATOM 1543 O O . SER A 1 205 ? 12.949 24.357 -14.770 1.00 21.62 205 SER A O 1
ATOM 1546 N N . LEU A 1 206 ? 11.818 23.300 -13.120 1.00 21.19 206 LEU A N 1
ATOM 1547 C CA . LEU A 1 206 ? 11.260 22.265 -13.995 1.00 21.55 206 LEU A CA 1
ATOM 1548 C C . LEU A 1 206 ? 10.132 22.914 -14.793 1.00 21.99 206 LEU A C 1
ATOM 1549 O O . LEU A 1 206 ? 9.553 23.901 -14.344 1.00 22.25 206 LEU A O 1
ATOM 1554 N N . THR A 1 207 ? 9.824 22.386 -15.978 1.00 22.98 207 THR A N 1
ATOM 1555 C CA . THR A 1 207 ? 8.792 22.991 -16.828 1.00 23.23 207 THR A CA 1
ATOM 1556 C C . THR A 1 207 ? 7.854 21.947 -17.395 1.00 24.00 207 THR A C 1
ATOM 1557 O O . THR A 1 207 ? 8.239 20.784 -17.615 1.00 23.47 207 THR A O 1
ATOM 1561 N N . ALA A 1 208 ? 6.610 22.360 -17.617 1.00 24.07 208 ALA A N 1
ATOM 1562 C CA . ALA A 1 208 ? 5.623 21.520 -18.281 1.00 24.63 208 ALA A CA 1
ATOM 1563 C C . ALA A 1 208 ? 4.611 22.425 -18.955 1.00 24.87 208 ALA A C 1
ATOM 1564 O O . ALA A 1 208 ? 4.660 23.655 -18.803 1.00 25.35 208 ALA A O 1
ATOM 1566 N N . LYS A 1 209 ? 3.696 21.815 -19.692 1.00 25.33 209 LYS A N 1
ATOM 1567 C CA . LYS A 1 209 ? 2.596 22.541 -20.321 1.00 26.18 209 LYS A CA 1
ATOM 1568 C C . LYS A 1 209 ? 1.266 22.001 -19.841 1.00 25.67 209 LYS A C 1
ATOM 1569 O O . LYS A 1 209 ? 1.134 20.804 -19.598 1.00 25.30 209 LYS A O 1
ATOM 1575 N N . VAL A 1 210 ? 0.273 22.883 -19.724 1.00 26.03 210 VAL A N 1
ATOM 1576 C CA . VAL A 1 210 ? -1.088 22.476 -19.361 1.00 26.36 210 VAL A CA 1
ATOM 1577 C C . VAL A 1 210 ? -1.541 21.246 -20.167 1.00 26.90 210 VAL A C 1
ATOM 1578 O O . VAL A 1 210 ? -1.380 21.210 -21.392 1.00 26.62 210 VAL A O 1
ATOM 1582 N N . GLY A 1 211 ? -2.079 20.244 -19.462 1.00 26.61 211 GLY A N 1
ATOM 1583 C CA . GLY A 1 211 ? -2.556 18.990 -20.057 1.00 26.90 211 GLY A CA 1
ATOM 1584 C C . GLY A 1 211 ? -1.562 17.838 -20.049 1.00 27.32 211 GLY A C 1
ATOM 1585 O O . GLY A 1 211 ? -1.933 16.689 -20.302 1.00 27.80 211 GLY A O 1
ATOM 1586 N N . GLU A 1 212 ? -0.298 18.136 -19.761 1.00 26.69 212 GLU A N 1
ATOM 1587 C CA . GLU A 1 212 ? 0.749 17.118 -19.757 1.00 26.89 212 GLU A CA 1
ATOM 1588 C C . GLU A 1 212 ? 0.765 16.246 -18.501 1.00 27.16 212 GLU A C 1
ATOM 1589 O O . GLU A 1 212 ? 0.369 16.694 -17.424 1.00 26.81 212 GLU A O 1
ATOM 1595 N N . THR A 1 213 ? 1.217 15.001 -18.658 1.00 26.90 213 THR A N 1
ATOM 1596 C CA . THR A 1 213 ? 1.518 14.151 -17.509 1.00 27.35 213 THR A CA 1
ATOM 1597 C C . THR A 1 213 ? 2.995 14.296 -17.143 1.00 26.26 213 THR A C 1
ATOM 1598 O O . THR A 1 213 ? 3.887 14.274 -18.014 1.00 25.55 213 THR A O 1
ATOM 1602 N N . VAL A 1 214 ? 3.228 14.461 -15.844 1.00 24.38 214 VAL A N 1
ATOM 1603 C CA . VAL A 1 214 ? 4.556 14.678 -15.292 1.00 23.01 214 VAL A CA 1
ATOM 1604 C C . VAL A 1 214 ? 4.866 13.493 -14.382 1.00 22.74 214 VAL A C 1
ATOM 1605 O O . VAL A 1 214 ? 4.006 13.062 -13.598 1.00 22.71 214 VAL A O 1
ATOM 1609 N N . ARG A 1 215 ? 6.070 12.949 -14.501 1.00 21.58 215 ARG A N 1
ATOM 1610 C CA . ARG A 1 215 ? 6.532 11.948 -13.553 1.00 20.99 215 ARG A CA 1
ATOM 1611 C C . ARG A 1 215 ? 7.791 12.475 -12.889 1.00 20.20 215 ARG A C 1
ATOM 1612 O O . ARG A 1 215 ? 8.689 12.980 -13.555 1.00 20.16 215 ARG A O 1
ATOM 1620 N N . LEU A 1 216 ? 7.856 12.377 -11.565 1.00 19.69 216 LEU A N 1
ATOM 1621 C CA . LEU A 1 216 ? 9.062 12.796 -10.846 1.00 18.87 216 LEU A CA 1
ATOM 1622 C C . LEU A 1 216 ? 9.677 11.552 -10.230 1.00 18.61 216 LEU A C 1
ATOM 1623 O O . LEU A 1 216 ? 8.975 10.813 -9.527 1.00 17.72 216 LEU A O 1
ATOM 1628 N N . TYR A 1 217 ? 10.964 11.344 -10.500 1.00 18.14 217 TYR A N 1
ATOM 1629 C CA . TYR A 1 217 ? 11.769 10.351 -9.820 1.00 19.11 217 TYR A CA 1
ATOM 1630 C C . TYR A 1 217 ? 12.451 11.041 -8.656 1.00 19.10 217 TYR A C 1
ATOM 1631 O O . TYR A 1 217 ? 13.412 11.786 -8.842 1.00 19.52 217 TYR A O 1
ATOM 1640 N N . ILE A 1 218 ? 11.950 10.793 -7.457 1.00 19.23 218 ILE A N 1
ATOM 1641 C CA . ILE A 1 218 ? 12.376 11.564 -6.293 1.00 20.21 218 ILE A CA 1
ATOM 1642 C C . ILE A 1 218 ? 13.129 10.650 -5.341 1.00 19.29 218 ILE A C 1
ATOM 1643 O O . ILE A 1 218 ? 12.596 9.629 -4.895 1.00 20.16 218 ILE A O 1
ATOM 1648 N N . GLY A 1 219 ? 14.385 10.981 -5.084 1.00 17.55 219 GLY A N 1
ATOM 1649 C CA . GLY A 1 219 ? 15.177 10.218 -4.131 1.00 17.09 219 GLY A CA 1
ATOM 1650 C C . GLY A 1 219 ? 15.422 11.042 -2.878 1.00 16.67 219 GLY A C 1
ATOM 1651 O O . GLY A 1 219 ? 15.229 12.253 -2.871 1.00 17.24 219 GLY A O 1
ATOM 1652 N N . ASN A 1 220 ? 15.862 10.383 -1.823 1.00 16.21 220 ASN A N 1
ATOM 1653 C CA . ASN A 1 220 ? 16.299 11.090 -0.628 1.00 16.99 220 ASN A CA 1
ATOM 1654 C C . ASN A 1 220 ? 17.636 10.492 -0.247 1.00 16.43 220 ASN A C 1
ATOM 1655 O O . ASN A 1 220 ? 17.689 9.363 0.257 1.00 17.48 220 ASN A O 1
ATOM 1660 N N . GLY A 1 221 ? 18.703 11.231 -0.512 1.00 16.39 221 GLY A N 1
ATOM 1661 C CA . GLY A 1 221 ? 20.050 10.785 -0.196 1.00 16.62 221 GLY A CA 1
ATOM 1662 C C . GLY A 1 221 ? 20.365 10.883 1.286 1.00 17.27 221 GLY A C 1
ATOM 1663 O O . GLY A 1 221 ? 21.362 10.324 1.742 1.00 16.77 221 GLY A O 1
ATOM 1664 N N . GLY A 1 222 ? 19.534 11.602 2.043 1.00 16.88 222 GLY A N 1
ATOM 1665 C CA . GLY A 1 222 ? 19.834 11.833 3.460 1.00 16.50 222 GLY A CA 1
ATOM 1666 C C . GLY A 1 222 ? 21.015 12.795 3.529 1.00 16.22 222 GLY A C 1
ATOM 1667 O O . GLY A 1 222 ? 21.059 13.757 2.764 1.00 17.08 222 GLY A O 1
ATOM 1668 N N . PRO A 1 223 ? 22.016 12.523 4.377 1.00 16.01 223 PRO A N 1
ATOM 1669 C CA . PRO A 1 223 ? 22.236 11.263 5.116 1.00 16.21 223 PRO A CA 1
ATOM 1670 C C . PRO A 1 223 ? 21.151 10.882 6.124 1.00 16.57 223 PRO A C 1
ATOM 1671 O O . PRO A 1 223 ? 20.900 9.687 6.295 1.00 16.41 223 PRO A O 1
ATOM 1675 N N . ASN A 1 224 ? 20.499 11.868 6.745 1.00 16.03 224 ASN A N 1
ATOM 1676 C CA . ASN A 1 224 ? 19.694 11.592 7.946 1.00 17.24 224 ASN A CA 1
ATOM 1677 C C . ASN A 1 224 ? 18.187 11.798 7.884 1.00 17.23 224 ASN A C 1
ATOM 1678 O O . ASN A 1 224 ? 17.437 11.081 8.554 1.00 17.35 224 ASN A O 1
ATOM 1683 N N . LEU A 1 225 ? 17.737 12.803 7.136 1.00 16.98 225 LEU A N 1
ATOM 1684 C CA . LEU A 1 225 ? 16.351 13.244 7.271 1.00 16.51 225 LEU A CA 1
ATOM 1685 C C . LEU A 1 225 ? 15.421 12.452 6.382 1.00 16.41 225 LEU A C 1
ATOM 1686 O O . LEU A 1 225 ? 15.836 11.950 5.343 1.00 17.32 225 LEU A O 1
ATOM 1691 N N . VAL A 1 226 ? 14.168 12.349 6.816 1.00 16.09 226 VAL A N 1
ATOM 1692 C CA . VAL A 1 226 ? 13.096 11.722 6.054 1.00 16.85 226 VAL A CA 1
ATOM 1693 C C . VAL A 1 226 ? 12.226 12.846 5.509 1.00 16.56 226 VAL A C 1
ATOM 1694 O O . VAL A 1 226 ? 11.849 13.766 6.251 1.00 17.11 226 VAL A O 1
ATOM 1698 N N . SER A 1 227 ? 11.911 12.775 4.219 1.00 16.67 227 SER A N 1
ATOM 1699 C CA . SER A 1 227 ? 11.188 13.866 3.544 1.00 16.53 227 SER A CA 1
ATOM 1700 C C . SER A 1 227 ? 9.693 13.635 3.607 1.00 16.69 227 SER A C 1
ATOM 1701 O O . SER A 1 227 ? 9.237 12.557 3.235 1.00 16.94 227 SER A O 1
ATOM 1704 N N . SER A 1 228 ? 8.929 14.660 4.026 1.00 17.15 228 SER A N 1
ATOM 1705 C CA . SER A 1 228 ? 7.464 14.660 3.884 1.00 17.10 228 SER A CA 1
ATOM 1706 C C . SER A 1 228 ? 7.202 15.351 2.554 1.00 17.47 228 SER A C 1
ATOM 1707 O O . SER A 1 228 ? 6.962 16.568 2.503 1.00 17.44 228 SER A O 1
ATOM 1710 N N . PHE A 1 229 ? 7.289 14.583 1.468 1.00 17.48 229 PHE A N 1
ATOM 1711 C CA . PHE A 1 229 ? 7.409 15.189 0.139 1.00 17.23 229 PHE A CA 1
ATOM 1712 C C . PHE A 1 229 ? 6.045 15.628 -0.413 1.00 16.99 229 PHE A C 1
ATOM 1713 O O . PHE A 1 229 ? 5.101 14.836 -0.435 1.00 16.81 229 PHE A O 1
ATOM 1721 N N . HIS A 1 230 ? 5.963 16.879 -0.867 1.00 16.52 230 HIS A N 1
ATOM 1722 C CA . HIS A 1 230 ? 4.697 17.495 -1.262 1.00 15.87 230 HIS A CA 1
ATOM 1723 C C . HIS A 1 230 ? 4.964 18.443 -2.439 1.00 16.65 230 HIS A C 1
ATOM 1724 O O . HIS A 1 230 ? 6.034 19.043 -2.525 1.00 16.96 230 HIS A O 1
ATOM 1731 N N . VAL A 1 231 ? 3.990 18.582 -3.327 1.00 16.28 231 VAL A N 1
ATOM 1732 C CA . VAL A 1 231 ? 4.062 19.615 -4.353 1.00 16.58 231 VAL A CA 1
ATOM 1733 C C . VAL A 1 231 ? 2.900 20.552 -4.091 1.00 16.82 231 VAL A C 1
ATOM 1734 O O . VAL A 1 231 ? 1.730 20.158 -4.196 1.00 17.09 231 VAL A O 1
ATOM 1738 N N . ILE A 1 232 ? 3.242 21.776 -3.710 1.00 17.57 232 ILE A N 1
ATOM 1739 C CA . ILE A 1 232 ? 2.251 22.800 -3.406 1.00 17.77 232 ILE A CA 1
ATOM 1740 C C . ILE A 1 232 ? 1.410 23.096 -4.639 1.00 18.92 232 ILE A C 1
ATOM 1741 O O . ILE A 1 232 ? 1.946 23.451 -5.709 1.00 18.62 232 ILE A O 1
ATOM 1746 N N . GLY A 1 233 ? 0.098 22.948 -4.477 1.00 19.42 233 GLY A N 1
ATOM 1747 C CA . GLY A 1 233 ? -0.836 23.262 -5.541 1.00 20.33 233 GLY A CA 1
ATOM 1748 C C . GLY A 1 233 ? -1.158 22.059 -6.397 1.00 20.95 233 GLY A C 1
ATOM 1749 O O . GLY A 1 233 ? -1.915 22.177 -7.367 1.00 21.74 233 GLY A O 1
ATOM 1750 N N . GLU A 1 234 ? -0.572 20.907 -6.060 1.00 21.05 234 GLU A N 1
ATOM 1751 C CA . GLU A 1 234 ? -0.847 19.664 -6.777 1.00 22.26 234 GLU A CA 1
ATOM 1752 C C . GLU A 1 234 ? -1.170 18.515 -5.833 1.00 22.56 234 GLU A C 1
ATOM 1753 O O . GLU A 1 234 ? -0.915 18.592 -4.620 1.00 23.16 234 GLU A O 1
ATOM 1759 N N . ILE A 1 235 ? -1.760 17.467 -6.394 1.00 21.53 235 ILE A N 1
ATOM 1760 C CA . ILE A 1 235 ? -2.045 16.251 -5.656 1.00 21.95 235 ILE A CA 1
ATOM 1761 C C . ILE A 1 235 ? -1.428 15.120 -6.479 1.00 21.49 235 ILE A C 1
ATOM 1762 O O . ILE A 1 235 ? -1.540 15.124 -7.692 1.00 21.24 235 ILE A O 1
ATOM 1767 N N . PHE A 1 236 ? -0.770 14.169 -5.832 1.00 20.98 236 PHE A N 1
ATOM 1768 C CA . PHE A 1 236 ? -0.197 13.063 -6.586 1.00 20.71 236 PHE A CA 1
ATOM 1769 C C . PHE A 1 236 ? -1.310 12.141 -7.083 1.00 20.62 236 PHE A C 1
ATOM 1770 O O . PHE A 1 236 ? -2.045 11.566 -6.281 1.00 19.90 236 PHE A O 1
ATOM 1778 N N . ASP A 1 237 ? -1.416 11.987 -8.402 1.00 20.80 237 ASP A N 1
ATOM 1779 C CA . ASP A 1 237 ? -2.382 11.036 -8.979 1.00 22.04 237 ASP A CA 1
ATOM 1780 C C . ASP A 1 237 ? -1.961 9.611 -8.656 1.00 21.53 237 ASP A C 1
ATOM 1781 O O . ASP A 1 237 ? -2.785 8.763 -8.326 1.00 21.57 237 ASP A O 1
ATOM 1786 N N . THR A 1 238 ? -0.663 9.349 -8.752 1.00 21.82 238 THR A N 1
ATOM 1787 C CA . THR A 1 238 ? -0.137 8.039 -8.373 1.00 21.14 238 THR A CA 1
ATOM 1788 C C . THR A 1 238 ? 1.161 8.237 -7.598 1.00 20.96 238 THR A C 1
ATOM 1789 O O . THR A 1 238 ? 1.986 9.076 -7.967 1.00 20.41 238 THR A O 1
ATOM 1793 N N . VAL A 1 239 ? 1.322 7.470 -6.525 1.00 20.88 239 VAL A N 1
ATOM 1794 C CA . VAL A 1 239 ? 2.617 7.306 -5.841 1.00 21.03 239 VAL A CA 1
ATOM 1795 C C . VAL A 1 239 ? 2.987 5.822 -5.832 1.00 21.10 239 VAL A C 1
ATOM 1796 O O . VAL A 1 239 ? 2.176 4.981 -5.417 1.00 21.28 239 VAL A O 1
ATOM 1800 N N . TYR A 1 240 ? 4.192 5.504 -6.295 1.00 21.56 240 TYR A N 1
ATOM 1801 C CA . TYR A 1 240 ? 4.744 4.163 -6.102 1.00 22.70 240 TYR A CA 1
ATOM 1802 C C . TYR A 1 240 ? 5.337 4.131 -4.695 1.00 22.86 240 TYR A C 1
ATOM 1803 O O . TYR A 1 240 ? 6.367 4.753 -4.429 1.00 22.76 240 TYR A O 1
ATOM 1812 N N . VAL A 1 241 ? 4.655 3.430 -3.795 1.00 23.09 241 VAL A N 1
ATOM 1813 C CA . VAL A 1 241 ? 4.927 3.532 -2.373 1.00 23.48 241 VAL A CA 1
ATOM 1814 C C . VAL A 1 241 ? 6.354 3.117 -2.062 1.00 24.01 241 VAL A C 1
ATOM 1815 O O . VAL A 1 241 ? 6.743 1.973 -2.321 1.00 23.81 241 VAL A O 1
ATOM 1819 N N . GLU A 1 242 ? 7.127 4.049 -1.506 1.00 24.30 242 GLU A N 1
ATOM 1820 C CA . GLU A 1 242 ? 8.545 3.798 -1.184 1.00 24.39 242 GLU A CA 1
ATOM 1821 C C . GLU A 1 242 ? 9.341 3.231 -2.366 1.00 24.04 242 GLU A C 1
ATOM 1822 O O . GLU A 1 242 ? 10.368 2.568 -2.182 1.00 24.30 242 GLU A O 1
ATOM 1828 N N . GLY A 1 243 ? 8.869 3.513 -3.580 1.00 23.63 243 GLY A N 1
ATOM 1829 C CA . GLY A 1 243 ? 9.551 3.092 -4.801 1.00 22.83 243 GLY A CA 1
ATOM 1830 C C . GLY A 1 243 ? 9.210 1.658 -5.191 1.00 23.47 243 GLY A C 1
ATOM 1831 O O . GLY A 1 243 ? 9.735 1.142 -6.182 1.00 23.73 243 GLY A O 1
ATOM 1832 N N . GLY A 1 244 ? 8.346 1.011 -4.411 1.00 22.96 244 GLY A N 1
ATOM 1833 C CA . GLY A 1 244 ? 7.959 -0.367 -4.687 1.00 24.25 244 GLY A CA 1
ATOM 1834 C C . GLY A 1 244 ? 6.900 -0.534 -5.768 1.00 24.20 244 GLY A C 1
ATOM 1835 O O . GLY A 1 244 ? 6.601 0.393 -6.519 1.00 24.43 244 GLY A O 1
ATOM 1836 N N . SER A 1 245 ? 6.330 -1.733 -5.840 1.00 24.69 245 SER A N 1
ATOM 1837 C CA . SER A 1 245 ? 5.316 -2.056 -6.843 1.00 25.01 245 SER A CA 1
ATOM 1838 C C . SER A 1 245 ? 3.938 -1.474 -6.508 1.00 24.85 245 SER A C 1
ATOM 1839 O O . SER A 1 245 ? 3.096 -1.300 -7.388 1.00 24.42 245 SER A O 1
ATOM 1842 N N . LEU A 1 246 ? 3.702 -1.193 -5.235 1.00 24.91 246 LEU A N 1
ATOM 1843 C CA . LEU A 1 246 ? 2.384 -0.744 -4.761 1.00 25.43 246 LEU A CA 1
ATOM 1844 C C . LEU A 1 246 ? 2.097 0.688 -5.203 1.00 25.27 246 LEU A C 1
ATOM 1845 O O . LEU A 1 246 ? 2.938 1.576 -5.020 1.00 24.88 246 LEU A O 1
ATOM 1850 N N . LYS A 1 247 ? 0.920 0.916 -5.781 1.00 24.67 247 LYS A N 1
ATOM 1851 C CA . LYS A 1 247 ? 0.545 2.245 -6.253 1.00 25.00 247 LYS A CA 1
ATOM 1852 C C . LYS A 1 247 ? -0.541 2.820 -5.363 1.00 24.00 247 LYS A C 1
ATOM 1853 O O . LYS A 1 247 ? -1.572 2.192 -5.163 1.00 23.92 247 LYS A O 1
ATOM 1859 N N . ASN A 1 248 ? -0.300 4.007 -4.820 1.00 22.85 248 ASN A N 1
ATOM 1860 C CA . ASN A 1 248 ? -1.292 4.744 -4.047 1.00 22.18 248 ASN A CA 1
ATOM 1861 C C . ASN A 1 248 ? -1.815 5.898 -4.920 1.00 22.41 248 ASN A C 1
ATOM 1862 O O . ASN A 1 248 ? -1.084 6.422 -5.760 1.00 23.46 248 ASN A O 1
ATOM 1867 N N . HIS A 1 249 ? -3.063 6.307 -4.743 1.00 21.82 249 HIS A N 1
ATOM 1868 C CA . HIS A 1 249 ? -3.607 7.396 -5.571 1.00 21.40 249 HIS A CA 1
ATOM 1869 C C . HIS A 1 249 ? -4.181 8.463 -4.689 1.00 21.06 249 HIS A C 1
ATOM 1870 O O . HIS A 1 249 ? -4.630 8.159 -3.572 1.00 21.03 249 HIS A O 1
ATOM 1877 N N . ASN A 1 250 ? -4.180 9.693 -5.208 1.00 20.63 250 ASN A N 1
ATOM 1878 C CA . ASN A 1 250 ? -4.721 10.864 -4.513 1.00 21.27 250 ASN A CA 1
ATOM 1879 C C . ASN A 1 250 ? -4.009 11.119 -3.187 1.00 20.61 250 ASN A C 1
ATOM 1880 O O . ASN A 1 250 ? -4.641 11.193 -2.136 1.00 21.01 250 ASN A O 1
ATOM 1885 N N . VAL A 1 251 ? -2.684 11.234 -3.253 1.00 20.09 251 VAL A N 1
ATOM 1886 C CA . VAL A 1 251 ? -1.866 11.463 -2.056 1.00 19.09 251 VAL A CA 1
ATOM 1887 C C . VAL A 1 251 ? -1.351 12.891 -2.085 1.00 18.71 251 VAL A C 1
ATOM 1888 O O . VAL A 1 251 ? -0.799 13.329 -3.106 1.00 18.60 251 VAL A O 1
ATOM 1892 N N . GLN A 1 252 ? -1.539 13.625 -0.988 1.00 17.49 252 GLN A N 1
ATOM 1893 C CA . GLN A 1 252 ? -1.035 14.997 -0.895 1.00 17.54 252 GLN A CA 1
ATOM 1894 C C . GLN A 1 252 ? 0.471 15.065 -0.578 1.00 17.26 252 GLN A C 1
ATOM 1895 O O . GLN A 1 252 ? 1.198 15.926 -1.099 1.00 17.87 252 GLN A O 1
ATOM 1901 N N . THR A 1 253 ? 0.927 14.166 0.286 1.00 17.12 253 THR A N 1
ATOM 1902 C CA . THR A 1 253 ? 2.267 14.240 0.862 1.00 17.46 253 THR A CA 1
ATOM 1903 C C . THR A 1 253 ? 2.742 12.805 1.164 1.00 18.00 253 THR A C 1
ATOM 1904 O O . THR A 1 253 ? 1.995 12.052 1.802 1.00 18.46 253 THR A O 1
ATOM 1908 N N . THR A 1 254 ? 3.944 12.416 0.722 1.00 17.85 254 THR A N 1
ATOM 1909 C CA . THR A 1 254 ? 4.411 11.044 0.978 1.00 18.34 254 THR A CA 1
ATOM 1910 C C . THR A 1 254 ? 5.728 11.087 1.659 1.00 18.29 254 THR A C 1
ATOM 1911 O O . THR A 1 254 ? 6.581 11.866 1.266 1.00 17.95 254 THR A O 1
ATOM 1915 N N . LEU A 1 255 ? 5.950 10.138 2.562 1.00 18.19 255 LEU A N 1
ATOM 1916 C CA . LEU A 1 255 ? 7.230 10.013 3.252 1.00 18.69 255 LEU A CA 1
ATOM 1917 C C . LEU A 1 255 ? 8.262 9.289 2.386 1.00 18.59 255 LEU A C 1
ATOM 1918 O O . LEU A 1 255 ? 8.010 8.175 1.917 1.00 18.23 255 LEU A O 1
ATOM 1923 N N . ILE A 1 256 ? 9.433 9.908 2.206 1.00 18.16 256 ILE A N 1
ATOM 1924 C CA . ILE A 1 256 ? 10.525 9.249 1.491 1.00 18.68 256 ILE A CA 1
ATOM 1925 C C . ILE A 1 256 ? 11.652 8.941 2.463 1.00 18.28 256 ILE A C 1
ATOM 1926 O O . ILE A 1 256 ? 12.242 9.859 3.035 1.00 18.35 256 ILE A O 1
ATOM 1931 N N . PRO A 1 257 ? 11.963 7.638 2.650 1.00 18.06 257 PRO A N 1
ATOM 1932 C CA . PRO A 1 257 ? 12.944 7.267 3.671 1.00 17.32 257 PRO A CA 1
ATOM 1933 C C . PRO A 1 257 ? 14.312 7.834 3.315 1.00 17.32 257 PRO A C 1
ATOM 1934 O O . PRO A 1 257 ? 14.592 8.077 2.130 1.00 16.52 257 PRO A O 1
ATOM 1938 N N . ALA A 1 258 ? 15.165 8.038 4.318 1.00 16.82 258 ALA A N 1
ATOM 1939 C CA . ALA A 1 258 ? 16.578 8.331 4.049 1.00 16.77 258 ALA A CA 1
ATOM 1940 C C . ALA A 1 258 ? 17.151 7.101 3.333 1.00 16.44 258 ALA A C 1
ATOM 1941 O O . ALA A 1 258 ? 16.857 5.966 3.725 1.00 16.29 258 ALA A O 1
ATOM 1943 N N . GLY A 1 259 ? 17.917 7.302 2.260 1.00 16.33 259 GLY A N 1
ATOM 1944 C CA . GLY A 1 259 ? 18.356 6.154 1.445 1.00 17.03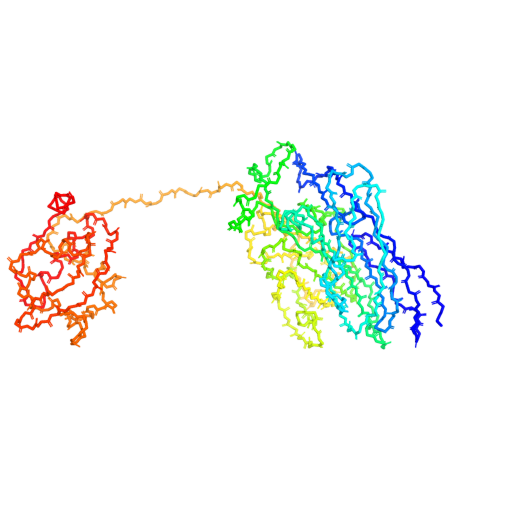 259 GLY A CA 1
ATOM 1945 C C . GLY A 1 259 ? 17.193 5.465 0.735 1.00 17.54 259 GLY A C 1
ATOM 1946 O O . GLY A 1 259 ? 17.244 4.265 0.454 1.00 18.28 259 GLY A O 1
ATOM 1947 N N . GLY A 1 260 ? 16.139 6.230 0.454 1.00 17.51 260 GLY A N 1
ATOM 1948 C CA . GLY A 1 260 ? 14.947 5.721 -0.206 1.00 17.29 260 GLY A CA 1
ATOM 1949 C C . GLY A 1 260 ? 14.548 6.582 -1.395 1.00 17.62 260 GLY A C 1
ATOM 1950 O O . GLY A 1 260 ? 15.181 7.601 -1.705 1.00 16.73 260 GLY A O 1
ATOM 1951 N N . ALA A 1 261 ? 13.490 6.168 -2.080 1.00 17.88 261 ALA A N 1
ATOM 1952 C CA . ALA A 1 261 ? 13.031 6.895 -3.257 1.00 19.18 261 ALA A CA 1
ATOM 1953 C C . ALA A 1 261 ? 11.552 6.623 -3.472 1.00 20.26 261 ALA A C 1
ATOM 1954 O O . ALA A 1 261 ? 10.974 5.715 -2.846 1.00 20.50 261 ALA A O 1
ATOM 1956 N N . ALA A 1 262 ? 10.930 7.437 -4.317 1.00 20.36 262 ALA A N 1
ATOM 1957 C CA . ALA A 1 262 ? 9.566 7.163 -4.753 1.00 20.77 262 ALA A CA 1
ATOM 1958 C C . ALA A 1 262 ? 9.403 7.722 -6.153 1.00 20.90 262 ALA A C 1
ATOM 1959 O O . ALA A 1 262 ? 10.176 8.579 -6.579 1.00 19.64 262 ALA A O 1
ATOM 1961 N N . ILE A 1 263 ? 8.402 7.210 -6.869 1.00 21.94 263 ILE A N 1
ATOM 1962 C CA . ILE A 1 263 ? 7.983 7.810 -8.136 1.00 22.27 263 ILE A CA 1
ATOM 1963 C C . ILE A 1 263 ? 6.618 8.425 -7.874 1.00 21.84 263 ILE A C 1
ATOM 1964 O O . ILE A 1 263 ? 5.747 7.767 -7.310 1.00 21.16 263 ILE A O 1
ATOM 1969 N N . VAL A 1 264 ? 6.440 9.697 -8.234 1.00 20.81 264 VAL A N 1
ATOM 1970 C CA . VAL A 1 264 ? 5.122 10.293 -8.165 1.00 20.82 264 VAL A CA 1
ATOM 1971 C C . VAL A 1 264 ? 4.730 10.771 -9.561 1.00 20.85 264 VAL A C 1
ATOM 1972 O O . VAL A 1 264 ? 5.591 11.157 -10.356 1.00 20.46 264 VAL A O 1
ATOM 1976 N N . GLU A 1 265 ? 3.433 10.746 -9.838 1.00 20.78 265 GLU A N 1
ATOM 1977 C CA . GLU A 1 265 ? 2.921 11.193 -11.128 1.00 21.13 265 GLU A CA 1
ATOM 1978 C C . GLU A 1 265 ? 1.718 12.083 -10.931 1.00 21.33 265 GLU A C 1
ATOM 1979 O O . GLU A 1 265 ? 0.921 11.832 -10.043 1.00 20.38 265 GLU A O 1
ATOM 1985 N N . PHE A 1 266 ? 1.581 13.110 -11.772 1.00 21.66 266 PHE A N 1
ATOM 1986 C CA . PHE A 1 266 ? 0.356 13.896 -11.814 1.00 22.73 266 PHE A CA 1
ATOM 1987 C C . PHE A 1 266 ? 0.231 14.562 -13.166 1.00 23.24 266 PHE A C 1
ATOM 1988 O O . PHE A 1 266 ? 1.239 14.904 -13.795 1.00 23.71 266 PHE A O 1
ATOM 1996 N N . LYS A 1 267 ? -1.006 14.755 -13.598 1.00 24.35 267 LYS A N 1
ATOM 1997 C CA . LYS A 1 267 ? -1.303 15.549 -14.787 1.00 26.05 267 LYS A CA 1
ATOM 1998 C C . LYS A 1 267 ? -1.402 17.008 -14.352 1.00 25.96 267 LYS A C 1
ATOM 1999 O O . LYS A 1 267 ? -2.037 17.306 -13.341 1.00 26.60 267 LYS A O 1
ATOM 2005 N N . VAL A 1 268 ? -0.760 17.911 -15.082 1.00 25.36 268 VAL A N 1
ATOM 2006 C CA . VAL A 1 268 ? -0.836 19.334 -14.761 1.00 25.99 268 VAL A CA 1
ATOM 2007 C C . VAL A 1 268 ? -1.950 19.989 -15.585 1.00 26.72 268 VAL A C 1
ATOM 2008 O O . VAL A 1 268 ? -1.929 19.940 -16.807 1.00 27.24 268 VAL A O 1
ATOM 2012 N N . GLU A 1 269 ? -2.927 20.583 -14.913 1.00 27.32 269 GLU A N 1
ATOM 2013 C CA . GLU A 1 269 ? -4.127 21.067 -15.598 1.00 28.07 269 GLU A CA 1
ATOM 2014 C C . GLU A 1 269 ? -4.329 22.567 -15.498 1.00 27.84 269 GLU A C 1
ATOM 2015 O O . GLU A 1 269 ? -5.189 23.138 -16.178 1.00 27.24 269 GLU A O 1
ATOM 2021 N N . VAL A 1 270 ? -3.525 23.211 -14.660 1.00 26.82 270 VAL A N 1
ATOM 2022 C CA . VAL A 1 270 ? -3.632 24.645 -14.460 1.00 26.84 270 VAL A CA 1
ATOM 2023 C C . VAL A 1 270 ? -2.238 25.227 -14.557 1.00 25.83 270 VAL A C 1
ATOM 2024 O O . VAL A 1 270 ? -1.279 24.630 -14.055 1.00 25.97 270 VAL A O 1
ATOM 2028 N N . PRO A 1 271 ? -2.116 26.389 -15.215 1.00 25.19 271 PRO A N 1
ATOM 2029 C CA . PRO A 1 271 ? -0.820 27.036 -15.340 1.00 24.71 271 PRO A CA 1
ATOM 2030 C C . PRO A 1 271 ? -0.390 27.702 -14.029 1.00 24.36 271 PRO A C 1
ATOM 2031 O O . PRO A 1 271 ? -1.230 27.997 -13.174 1.00 24.20 271 PRO A O 1
ATOM 2035 N N . GLY A 1 272 ? 0.906 27.934 -13.877 1.00 23.89 272 GLY A N 1
ATOM 2036 C CA . GLY A 1 272 ? 1.436 28.627 -12.702 1.00 23.58 272 GLY A CA 1
ATOM 2037 C C . GLY A 1 272 ? 2.678 27.936 -12.165 1.00 23.71 272 GLY A C 1
ATOM 2038 O O . GLY A 1 272 ? 3.231 27.050 -12.819 1.00 24.06 272 GLY A O 1
ATOM 2039 N N . THR A 1 273 ? 3.134 28.361 -10.987 1.00 23.10 273 THR A N 1
ATOM 2040 C CA . THR A 1 273 ? 4.294 27.752 -10.354 1.00 22.49 273 THR A CA 1
ATOM 2041 C C . THR A 1 273 ? 3.854 26.805 -9.234 1.00 22.46 273 THR A C 1
ATOM 2042 O O . THR A 1 273 ? 3.086 27.196 -8.336 1.00 22.34 273 THR A O 1
ATOM 2046 N N . PHE A 1 274 ? 4.325 25.560 -9.315 1.00 21.29 274 PHE A N 1
ATOM 2047 C CA . PHE A 1 274 ? 4.013 24.530 -8.332 1.00 20.84 274 PHE A CA 1
ATOM 2048 C C . PHE A 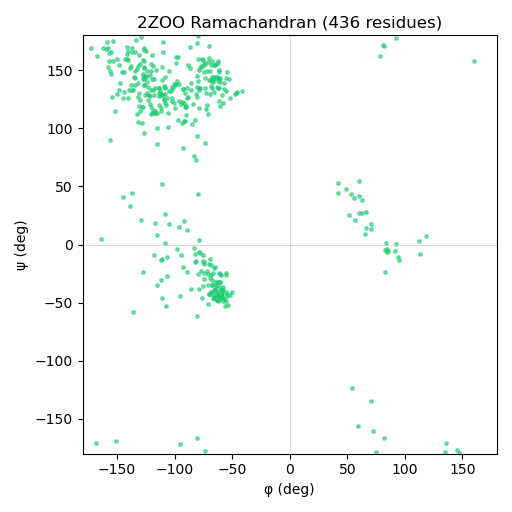1 274 ? 5.303 24.181 -7.620 1.00 20.41 274 PHE A C 1
ATOM 2049 O O . PHE A 1 274 ? 6.349 24.071 -8.256 1.00 20.91 274 PHE A O 1
ATOM 2057 N N . ILE A 1 275 ? 5.241 24.092 -6.292 1.00 19.85 275 ILE A N 1
ATOM 2058 C CA . ILE A 1 275 ? 6.453 24.161 -5.474 1.00 19.50 275 ILE A CA 1
ATOM 2059 C C . ILE A 1 275 ? 6.686 22.840 -4.746 1.00 18.91 275 ILE A C 1
ATOM 2060 O O . ILE A 1 275 ? 5.894 22.459 -3.878 1.00 19.27 275 ILE A O 1
ATOM 2065 N N . LEU A 1 276 ? 7.753 22.130 -5.114 1.00 19.30 276 LEU A N 1
ATOM 2066 C CA . LEU A 1 276 ? 8.104 20.897 -4.417 1.00 18.67 276 LEU A CA 1
ATOM 2067 C C . LEU A 1 276 ? 8.793 21.274 -3.117 1.00 17.33 276 LEU A C 1
ATOM 2068 O O . LEU A 1 276 ? 9.725 22.095 -3.116 1.00 16.63 276 LEU A O 1
ATOM 2073 N N . VAL A 1 277 ? 8.360 20.636 -2.028 1.00 16.49 277 VAL A N 1
ATOM 2074 C CA . VAL A 1 277 ? 8.888 20.951 -0.702 1.00 15.73 277 VAL A CA 1
ATOM 2075 C C . VAL A 1 277 ? 9.050 19.679 0.134 1.00 16.32 277 VAL A C 1
ATOM 2076 O O . VAL A 1 277 ? 8.424 18.645 -0.144 1.00 17.03 277 VAL A O 1
ATOM 2080 N N . ASP A 1 278 ? 9.884 19.770 1.165 1.00 15.74 278 ASP A N 1
ATOM 2081 C CA . ASP A 1 278 ? 9.760 18.873 2.308 1.00 16.03 278 ASP A CA 1
ATOM 2082 C C . ASP A 1 278 ? 8.807 19.615 3.263 1.00 15.82 278 ASP A C 1
ATOM 2083 O O . ASP A 1 278 ? 9.092 20.732 3.701 1.00 15.72 278 ASP A O 1
ATOM 2088 N N . HIS A 1 279 ? 7.673 18.981 3.550 1.00 16.02 279 HIS A N 1
ATOM 2089 C CA . HIS A 1 279 ? 6.635 19.601 4.367 1.00 16.21 279 HIS A CA 1
ATOM 2090 C C . HIS A 1 279 ? 6.901 19.580 5.886 1.00 16.64 279 HIS A C 1
ATOM 2091 O O . HIS A 1 279 ? 6.045 20.021 6.660 1.00 16.86 279 HIS A O 1
ATOM 2098 N N . SER A 1 280 ? 8.064 19.077 6.323 1.00 16.51 280 SER A N 1
ATOM 2099 C CA . SER A 1 280 ? 8.575 19.476 7.649 1.00 16.82 280 SER A CA 1
ATOM 2100 C C . SER A 1 280 ? 9.047 20.904 7.374 1.00 17.16 280 SER A C 1
ATOM 2101 O O . SER A 1 280 ? 10.203 21.145 6.977 1.00 17.23 280 SER A O 1
ATOM 2104 N N . ILE A 1 281 ? 8.108 21.835 7.521 1.00 17.08 281 ILE A N 1
ATOM 2105 C CA . ILE A 1 281 ? 8.045 23.015 6.632 1.00 16.62 281 ILE A CA 1
ATOM 2106 C C . ILE A 1 281 ? 9.147 24.053 6.805 1.00 16.88 281 ILE A C 1
ATOM 2107 O O . ILE A 1 281 ? 9.448 24.799 5.863 1.00 16.37 281 ILE A O 1
ATOM 2112 N N . PHE A 1 282 ? 9.753 24.130 7.990 1.00 15.80 282 PHE A N 1
ATOM 2113 C CA . PHE A 1 282 ? 10.924 24.998 8.124 1.00 16.41 282 PHE A CA 1
ATOM 2114 C C . PHE A 1 282 ? 12.066 24.565 7.191 1.00 16.44 282 PHE A C 1
ATOM 2115 O O . PHE A 1 282 ? 12.914 25.384 6.829 1.00 16.84 282 PHE A O 1
ATOM 2123 N N . ARG A 1 283 ? 12.104 23.283 6.819 1.00 15.89 283 ARG A N 1
ATOM 2124 C CA . ARG A 1 283 ? 13.135 22.817 5.880 1.00 15.60 283 ARG A CA 1
ATOM 2125 C C . ARG A 1 283 ? 12.940 23.474 4.515 1.00 16.04 283 ARG A C 1
ATOM 2126 O O . ARG A 1 283 ? 13.903 23.688 3.778 1.00 16.73 283 ARG A O 1
ATOM 2134 N N . ALA A 1 284 ? 11.693 23.756 4.160 1.00 15.88 284 ALA A N 1
ATOM 2135 C CA . ALA A 1 284 ? 11.400 24.280 2.828 1.00 16.50 284 ALA A CA 1
ATOM 2136 C C . ALA A 1 284 ? 11.672 25.779 2.753 1.00 16.83 284 ALA A C 1
ATOM 2137 O O . ALA A 1 284 ? 12.536 26.232 1.994 1.00 17.66 284 ALA A O 1
ATOM 2139 N N . PHE A 1 285 ? 10.960 26.564 3.564 1.00 17.64 285 PHE A N 1
ATOM 2140 C CA . PHE A 1 285 ? 11.053 28.028 3.452 1.00 17.10 285 PHE A CA 1
ATOM 2141 C C . PHE A 1 285 ? 12.233 28.653 4.160 1.00 17.68 285 PHE A C 1
ATOM 2142 O O . PHE A 1 285 ? 12.579 29.801 3.894 1.00 17.82 285 PHE A O 1
ATOM 2150 N N . ASN A 1 286 ? 12.874 27.895 5.042 1.00 17.13 286 ASN A N 1
ATOM 2151 C CA . ASN A 1 286 ? 13.999 28.440 5.781 1.00 17.12 286 ASN A CA 1
ATOM 2152 C C . ASN A 1 286 ? 15.304 27.784 5.341 1.00 17.24 286 ASN A C 1
ATOM 2153 O O . ASN A 1 286 ? 16.269 28.498 5.059 1.00 17.88 286 ASN A O 1
ATOM 2158 N N . LYS A 1 287 ? 15.309 26.450 5.227 1.00 16.46 287 LYS A N 1
ATOM 2159 C CA . LYS A 1 287 ? 16.572 25.697 4.964 1.00 16.57 287 LYS A CA 1
ATOM 2160 C C . LYS A 1 287 ? 16.880 25.366 3.503 1.00 16.44 287 LYS A C 1
ATOM 2161 O O . LYS A 1 287 ? 17.980 24.880 3.208 1.00 16.68 287 LYS A O 1
ATOM 2167 N N . GLY A 1 288 ? 15.933 25.597 2.601 1.00 16.60 288 GLY A N 1
ATOM 2168 C CA . GLY A 1 288 ? 16.198 25.490 1.143 1.00 16.81 288 GLY A CA 1
ATOM 2169 C C . GLY A 1 288 ? 15.514 24.366 0.373 1.00 16.59 288 GLY A C 1
ATOM 2170 O O . GLY A 1 288 ? 15.744 24.227 -0.836 1.00 17.82 288 GLY A O 1
ATOM 2171 N N . ALA A 1 289 ? 14.668 23.572 1.039 1.00 16.03 289 ALA A N 1
ATOM 2172 C CA . ALA A 1 289 ? 13.991 22.424 0.384 1.00 15.47 289 ALA A CA 1
ATOM 2173 C C . ALA A 1 289 ? 12.770 22.901 -0.391 1.00 16.13 289 ALA A C 1
ATOM 2174 O O . ALA A 1 289 ? 11.620 22.663 -0.008 1.00 15.56 289 ALA A O 1
ATOM 2176 N N . LEU A 1 290 ? 13.043 23.568 -1.506 1.00 16.40 290 LEU A N 1
ATOM 2177 C CA . LEU A 1 290 ? 12.024 24.270 -2.280 1.00 17.07 290 LEU A CA 1
ATOM 2178 C C . LEU A 1 290 ? 12.491 24.275 -3.738 1.00 17.43 290 LEU A C 1
ATOM 2179 O O . LEU A 1 290 ? 13.540 24.860 -4.050 1.00 18.16 290 LEU A O 1
ATOM 2184 N N . ALA A 1 291 ? 11.742 23.593 -4.607 1.00 18.12 291 ALA A N 1
ATOM 2185 C CA . ALA A 1 291 ? 12.017 23.559 -6.045 1.00 18.63 291 ALA A CA 1
ATOM 2186 C C . ALA A 1 291 ? 10.747 23.936 -6.777 1.00 19.52 291 ALA A C 1
ATOM 2187 O O . ALA A 1 291 ? 9.662 23.820 -6.217 1.00 20.35 291 ALA A O 1
ATOM 2189 N N . MET A 1 292 ? 10.867 24.386 -8.025 1.00 20.22 292 MET A N 1
ATOM 2190 C CA . MET A 1 292 ? 9.698 24.814 -8.788 1.00 20.35 292 MET A CA 1
ATOM 2191 C C . MET A 1 292 ? 9.444 23.990 -10.035 1.00 21.07 292 MET A C 1
ATOM 2192 O O . MET A 1 292 ? 10.380 23.590 -10.730 1.00 20.00 292 MET A O 1
ATOM 2197 N N . LEU A 1 293 ? 8.160 23.760 -10.296 1.00 21.32 293 LEU A N 1
ATOM 2198 C CA . LEU A 1 293 ? 7.678 23.253 -11.570 1.00 22.29 293 LEU A CA 1
ATOM 2199 C C . LEU A 1 293 ? 6.778 24.353 -12.140 1.00 22.05 293 LEU A C 1
ATOM 2200 O O . LEU A 1 293 ? 5.739 24.666 -11.564 1.00 21.22 293 LEU A O 1
ATOM 2205 N N . LYS A 1 294 ? 7.198 24.966 -13.240 1.00 22.72 294 LYS A N 1
ATOM 2206 C CA . LYS A 1 294 ? 6.422 26.054 -13.866 1.00 23.19 294 LYS A CA 1
ATOM 2207 C C . LYS A 1 294 ? 5.648 25.520 -15.059 1.00 23.32 294 LYS A C 1
ATOM 2208 O O . LYS A 1 294 ? 6.239 24.958 -15.989 1.00 23.18 294 LYS A O 1
ATOM 2214 N N . VAL A 1 295 ? 4.325 25.673 -15.010 1.00 23.27 295 VAL A N 1
ATOM 2215 C CA . VAL A 1 295 ? 3.436 25.089 -15.997 1.00 23.36 295 VAL A CA 1
ATOM 2216 C C . VAL A 1 295 ? 2.877 26.230 -16.836 1.00 24.58 295 VAL A C 1
ATOM 2217 O O . VAL A 1 295 ? 2.323 27.184 -16.290 1.00 23.67 295 VAL A O 1
ATOM 2221 N N . GLU A 1 296 ? 3.062 26.134 -18.157 1.00 26.12 296 GLU A N 1
ATOM 2222 C CA . GLU A 1 296 ? 2.618 27.175 -19.090 1.00 28.03 296 GLU A CA 1
ATOM 2223 C C . GLU A 1 296 ? 1.437 26.698 -19.896 1.00 28.21 296 GLU A C 1
ATOM 2224 O O . GLU A 1 296 ? 1.362 25.534 -20.260 1.00 27.73 296 GLU A O 1
ATOM 2230 N N . GLY A 1 297 ? 0.520 27.615 -20.189 1.00 29.26 297 GLY A N 1
ATOM 2231 C CA . GLY A 1 297 ? -0.637 27.297 -21.009 1.00 30.98 297 GLY A CA 1
ATOM 2232 C C . GLY A 1 297 ? -1.867 28.071 -20.574 1.00 32.22 297 GLY A C 1
ATOM 2233 O O . GLY A 1 297 ? -1.798 28.911 -19.665 1.00 32.14 297 GLY A O 1
ATOM 2234 N N . PRO A 1 298 ? -3.004 27.799 -21.222 1.00 33.57 298 PRO A N 1
ATOM 2235 C CA . PRO A 1 298 ? -4.229 28.548 -20.924 1.00 34.69 298 PRO A CA 1
ATOM 2236 C C . PRO A 1 298 ? -4.815 28.223 -19.544 1.00 35.34 298 PRO A C 1
ATOM 2237 O O . PRO A 1 298 ? -4.775 27.061 -19.108 1.00 35.39 298 PRO A O 1
ATOM 2241 N N . ASP A 1 299 ? -5.334 29.256 -18.877 1.00 36.26 299 ASP A N 1
ATOM 2242 C CA . ASP A 1 299 ? -6.103 29.122 -17.639 1.00 36.96 299 ASP A CA 1
ATOM 2243 C C . ASP A 1 299 ? -7.258 28.163 -17.856 1.00 36.79 299 ASP A C 1
ATOM 2244 O O . ASP A 1 299 ? -7.814 28.083 -18.956 1.00 36.55 299 ASP A O 1
ATOM 2249 N N . ASP A 1 300 ? -7.634 27.452 -16.799 1.00 36.23 300 ASP A N 1
ATOM 2250 C CA . ASP A 1 300 ? -8.866 26.689 -16.805 1.00 36.06 300 ASP A CA 1
ATOM 2251 C C . ASP A 1 300 ? -9.654 27.128 -15.577 1.00 35.99 300 ASP A C 1
ATOM 2252 O O . ASP A 1 300 ? -9.425 26.622 -14.464 1.00 35.02 300 ASP A O 1
ATOM 2257 N N . HIS A 1 301 ? -10.567 28.076 -15.791 1.00 35.23 301 HIS A N 1
ATOM 2258 C CA . HIS A 1 301 ? -11.319 28.678 -14.702 1.00 35.37 301 HIS A CA 1
ATOM 2259 C C . HIS A 1 301 ? -12.328 27.738 -14.075 1.00 34.49 301 HIS A C 1
ATOM 2260 O O . HIS A 1 301 ? -12.779 27.972 -12.959 1.00 35.19 301 HIS A O 1
ATOM 2267 N N . SER A 1 302 ? -12.655 26.653 -14.765 1.00 33.33 302 SER A N 1
ATOM 2268 C CA . SER A 1 302 ? -13.493 25.634 -14.155 1.00 32.70 302 SER A CA 1
ATOM 2269 C C . SER A 1 302 ? -12.730 24.847 -13.085 1.00 31.24 302 SER A C 1
ATOM 2270 O O . SER A 1 302 ? -13.355 24.264 -12.199 1.00 32.05 302 SER A O 1
ATOM 2273 N N . ILE A 1 303 ? -11.397 24.834 -13.164 1.00 29.10 303 ILE A N 1
ATOM 2274 C CA . ILE A 1 303 ? -10.582 24.140 -12.157 1.00 26.80 303 ILE A CA 1
ATOM 2275 C C . ILE A 1 303 ? -10.096 25.094 -11.044 1.00 26.41 303 ILE A C 1
ATOM 2276 O O . ILE A 1 303 ? -10.137 24.757 -9.858 1.00 26.03 303 ILE A O 1
ATOM 2281 N N . PHE A 1 304 ? -9.626 26.268 -11.444 1.00 25.66 304 PHE A N 1
ATOM 2282 C CA . PHE A 1 304 ? -9.078 27.252 -10.516 1.00 25.68 304 PHE A CA 1
ATOM 2283 C C . PHE A 1 304 ? -9.214 28.647 -11.082 1.00 26.22 304 PHE A C 1
ATOM 2284 O O . PHE A 1 304 ? -8.771 28.918 -12.204 1.00 25.78 304 PHE A O 1
ATOM 2292 N N . THR A 1 305 ? -9.802 29.540 -10.299 1.00 26.42 305 THR A N 1
ATOM 2293 C CA . THR A 1 305 ? -9.775 30.945 -10.647 1.00 28.02 305 THR A CA 1
ATOM 2294 C C . THR A 1 305 ? -9.577 31.830 -9.415 1.00 28.44 305 THR A C 1
ATOM 2295 O O . THR A 1 305 ? -10.295 31.716 -8.414 1.00 28.39 305 THR A O 1
ATOM 2299 N N . GLY A 1 306 ? -8.565 32.680 -9.479 1.00 28.41 306 GLY A N 1
ATOM 2300 C CA . GLY A 1 306 ? -8.257 33.570 -8.374 1.00 30.53 306 GLY A CA 1
ATOM 2301 C C . GLY A 1 306 ? -7.179 34.549 -8.770 1.00 31.65 306 GLY A C 1
ATOM 2302 O O . GLY A 1 306 ? -6.558 34.401 -9.834 1.00 31.43 306 GLY A O 1
ATOM 2303 N N . LYS A 1 307 ? -6.968 35.555 -7.925 1.00 32.70 307 LYS A N 1
ATOM 2304 C CA . LYS A 1 307 ? -5.915 36.537 -8.141 1.00 34.79 307 LYS A CA 1
ATOM 2305 C C . LYS A 1 307 ? -4.570 35.865 -7.980 1.00 35.72 307 LYS A C 1
ATOM 2306 O O . LYS A 1 307 ? -4.407 34.974 -7.162 1.00 35.38 307 LYS A O 1
ATOM 2312 N N . THR A 1 308 ? -3.611 36.300 -8.782 1.00 37.50 308 THR A N 1
ATOM 2313 C CA . THR A 1 308 ? -2.391 35.542 -8.987 1.00 39.45 308 THR A CA 1
ATOM 2314 C C . THR A 1 308 ? -1.218 36.508 -9.141 1.00 39.67 308 THR A C 1
ATOM 2315 O O . THR A 1 308 ? -1.317 37.488 -9.886 1.00 40.42 308 THR A O 1
ATOM 2319 N N . ALA A 1 309 ? -0.117 36.273 -8.422 1.00 40.16 309 ALA A N 1
ATOM 2320 C CA . ALA A 1 309 ? 0.952 37.294 -8.385 1.00 40.02 309 ALA A CA 1
ATOM 2321 C C . ALA A 1 309 ? 2.346 36.901 -7.890 1.00 39.92 309 ALA A C 1
ATOM 2322 O O . ALA A 1 309 ? 3.216 37.781 -7.777 1.00 41.72 309 ALA A O 1
ATOM 2324 N N . GLU A 1 310 ? 2.587 35.634 -7.596 1.00 38.27 310 GLU A N 1
ATOM 2325 C CA . GLU A 1 310 ? 3.944 35.206 -7.169 1.00 37.01 310 GLU A CA 1
ATOM 2326 C C . GLU A 1 310 ? 4.632 36.178 -6.170 1.00 34.80 310 GLU A C 1
ATOM 2327 O O . GLU A 1 310 ? 5.814 36.530 -6.286 1.00 34.51 310 GLU A O 1
ATOM 2333 N N . ASN A 1 311 ? 3.855 36.612 -5.187 1.00 31.42 311 ASN A N 1
ATOM 2334 C CA . ASN A 1 311 ? 4.363 37.441 -4.113 1.00 29.58 311 ASN A CA 1
ATOM 2335 C C . ASN A 1 311 ? 4.269 36.719 -2.752 1.00 26.82 311 ASN A C 1
ATOM 2336 O O . ASN A 1 311 ? 4.513 37.320 -1.720 1.00 25.74 311 ASN A O 1
ATOM 2341 N N . VAL A 1 312 ? 3.909 35.432 -2.776 1.00 25.10 312 VAL A N 1
ATOM 2342 C CA . VAL A 1 312 ? 3.900 34.601 -1.554 1.00 22.70 312 VAL A CA 1
ATOM 2343 C C . VAL A 1 312 ? 4.719 33.328 -1.777 1.00 22.17 312 VAL A C 1
ATOM 2344 O O . VAL A 1 312 ? 5.124 33.023 -2.915 1.00 20.91 312 VAL A O 1
ATOM 2348 N N . TYR A 1 313 ? 4.984 32.607 -0.692 1.00 20.23 313 TYR A N 1
ATOM 2349 C CA . TYR A 1 313 ? 5.742 31.365 -0.749 1.00 20.76 313 TYR A CA 1
ATOM 2350 C C . TYR A 1 313 ? 7.189 31.571 -1.259 1.00 20.57 313 TYR A C 1
ATOM 2351 O O . TYR A 1 313 ? 7.816 30.662 -1.824 1.00 20.54 313 TYR A O 1
ATOM 2360 N N . LEU A 1 314 ? 7.708 32.775 -1.035 1.00 19.90 314 LEU A N 1
ATOM 2361 C CA . LEU A 1 314 ? 9.109 33.092 -1.336 1.00 20.22 314 LEU A CA 1
ATOM 2362 C C . LEU A 1 314 ? 10.029 32.522 -0.261 1.00 20.14 314 LEU A C 1
ATOM 2363 O O . LEU A 1 314 ? 9.596 32.342 0.881 1.00 20.41 314 LEU A O 1
ATOM 2368 N N . PRO A 1 315 ? 11.304 32.235 -0.612 1.00 20.42 315 PRO A N 1
ATOM 2369 C CA . PRO A 1 315 ? 12.256 31.764 0.406 1.00 20.02 315 PRO A CA 1
ATOM 2370 C C . PRO A 1 315 ? 12.461 32.823 1.508 1.00 20.20 315 PRO A C 1
ATOM 2371 O O . PRO A 1 315 ? 12.505 34.035 1.207 1.00 20.09 315 PRO A O 1
ATOM 2375 N N . GLU A 1 316 ? 12.599 32.376 2.754 1.00 19.01 316 GLU A N 1
ATOM 2376 C CA . GLU A 1 316 ? 12.633 33.279 3.915 1.00 19.29 316 GLU A CA 1
ATOM 2377 C C . GLU A 1 316 ? 13.970 33.353 4.630 1.00 19.24 316 GLU A C 1
ATOM 2378 O O . GLU A 1 316 ? 14.173 34.227 5.471 1.00 20.02 316 GLU A O 1
ATOM 2384 N N . GLY A 1 317 ? 14.878 32.427 4.324 1.00 18.99 317 GLY A N 1
ATOM 2385 C CA . GLY A 1 317 ? 16.160 32.365 5.039 1.00 18.62 317 GLY A CA 1
ATOM 2386 C C . GLY A 1 317 ? 15.996 31.783 6.437 1.00 18.58 317 GLY A C 1
ATOM 2387 O O . GLY A 1 317 ? 14.881 31.419 6.840 1.00 18.65 317 GLY A O 1
ATOM 2388 N N . SER A 1 318 ? 17.091 31.707 7.185 1.00 17.82 318 SER A N 1
ATOM 2389 C CA . SER A 1 318 ? 17.072 31.028 8.472 1.00 18.55 318 SER A CA 1
ATOM 2390 C C . SER A 1 318 ? 17.370 31.941 9.658 1.00 19.31 318 SER A C 1
ATOM 2391 O O . SER A 1 318 ? 17.702 31.446 10.744 1.00 19.37 318 SER A O 1
ATOM 2394 N N . ALA A 1 319 ? 17.238 33.259 9.477 1.00 19.40 319 ALA A N 1
ATOM 2395 C CA . ALA A 1 319 ? 17.463 34.181 10.588 1.00 20.28 319 ALA A CA 1
ATOM 2396 C C . ALA A 1 319 ? 16.320 33.977 11.561 1.00 21.12 319 ALA A C 1
ATOM 2397 O O . ALA A 1 319 ? 15.213 33.597 11.162 1.00 21.90 319 ALA A O 1
ATOM 2399 N N . ILE A 1 320 ? 16.578 34.191 12.841 1.00 21.34 320 ILE A N 1
ATOM 2400 C CA . ILE A 1 320 ? 15.529 33.985 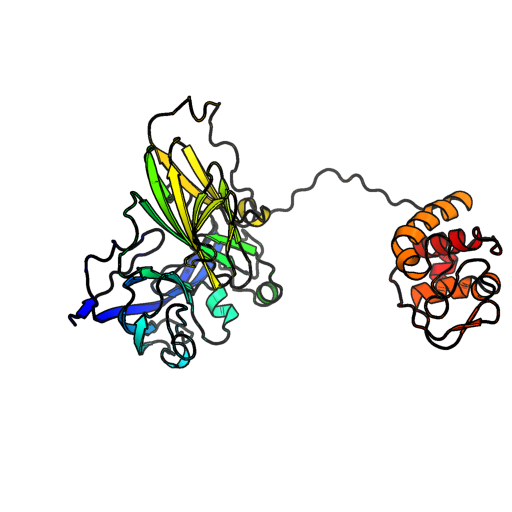13.841 1.00 21.82 320 ILE A CA 1
ATOM 2401 C C . ILE A 1 320 ? 14.667 35.253 13.929 1.00 22.23 320 ILE A C 1
ATOM 2402 O O . ILE A 1 320 ? 15.191 36.325 14.217 1.00 22.10 320 ILE A O 1
ATOM 2407 N N . GLN A 1 321 ? 13.371 35.107 13.669 1.00 22.14 321 GLN A N 1
ATOM 2408 C CA . GLN A 1 321 ? 12.396 36.185 13.789 1.00 23.08 321 GLN A CA 1
ATOM 2409 C C . GLN A 1 321 ? 11.620 36.056 15.107 1.00 23.30 321 GLN A C 1
ATOM 2410 O O . GLN A 1 321 ? 11.268 34.959 15.507 1.00 22.24 321 GLN A O 1
ATOM 2416 N N . SER A 1 322 ? 11.406 37.192 15.770 1.00 24.40 322 SER A N 1
ATOM 2417 C CA . SER A 1 322 ? 10.817 37.256 17.121 1.00 25.51 322 SER A CA 1
ATOM 2418 C C . SER A 1 322 ? 9.760 38.325 17.174 1.00 25.25 322 SER A C 1
ATOM 2419 O O . SER A 1 322 ? 9.981 39.441 16.684 1.00 24.48 322 SER A O 1
ATOM 2422 N N . LEU A 1 323 ? 8.640 38.008 17.822 1.00 25.59 323 LEU A N 1
ATOM 2423 C CA . LEU A 1 323 ? 7.635 39.025 18.125 1.00 25.77 323 LEU A CA 1
ATOM 2424 C C . LEU A 1 323 ? 7.830 39.521 19.568 1.00 27.75 323 LEU A C 1
ATOM 2425 O O . LEU A 1 323 ? 8.492 38.854 20.366 1.00 25.83 323 LEU A O 1
ATOM 2430 N N . ASP A 1 324 ? 7.276 40.679 19.879 1.00 29.36 324 ASP A N 1
ATOM 2431 C CA . ASP A 1 324 ? 7.397 41.270 21.215 1.00 32.66 324 ASP A CA 1
ATOM 2432 C C . ASP A 1 324 ? 6.981 40.249 22.259 1.00 34.80 324 ASP A C 1
ATOM 2433 O O . ASP A 1 324 ? 5.902 39.660 22.164 1.00 34.72 324 ASP A O 1
ATOM 2438 N N . ASN A 1 325 ? 7.881 40.023 23.216 1.00 37.19 325 ASN A N 1
ATOM 2439 C CA . ASN A 1 325 ? 7.768 38.961 24.215 1.00 39.49 325 ASN A CA 1
ATOM 2440 C C . ASN A 1 325 ? 6.819 39.345 25.322 1.00 40.20 325 ASN A C 1
ATOM 2441 O O . ASN A 1 325 ? 6.901 40.442 25.898 1.00 40.48 325 ASN A O 1
ATOM 2446 N N . THR A 1 326 ? 5.969 38.377 25.651 1.00 40.72 326 THR A N 1
ATOM 2447 C CA . THR A 1 326 ? 4.793 38.555 26.506 1.00 40.43 326 THR A CA 1
ATOM 2448 C C . THR A 1 326 ? 4.962 37.915 27.900 1.00 40.37 326 THR A C 1
ATOM 2449 O O . THR A 1 326 ? 4.038 37.957 28.735 1.00 40.55 326 THR A O 1
ATOM 2453 N N . PHE A 1 327 ? 6.138 37.333 28.146 1.00 39.34 327 PHE A N 1
ATOM 2454 C CA . PHE A 1 327 ? 6.344 36.537 29.343 1.00 38.13 327 PHE A CA 1
ATOM 2455 C C . PHE A 1 327 ? 6.913 37.265 30.569 1.00 37.92 327 PHE A C 1
ATOM 2456 O O . PHE A 1 327 ? 7.910 37.995 30.484 1.00 37.59 327 PHE A O 1
ATOM 2464 N N . THR A 1 328 ? 6.277 37.001 31.712 1.00 37.11 328 THR A N 1
ATOM 2465 C CA . THR A 1 328 ? 6.668 37.519 33.019 1.00 36.88 328 THR A CA 1
ATOM 2466 C C . THR A 1 328 ? 6.582 36.374 34.049 1.00 36.41 328 THR A C 1
ATOM 2467 O O . THR A 1 328 ? 5.582 35.649 34.087 1.00 35.53 328 THR A O 1
ATOM 2471 N N . LYS A 1 329 ? 7.610 36.215 34.881 1.00 36.18 329 LYS A N 1
ATOM 2472 C CA . LYS A 1 329 ? 7.595 35.151 35.891 1.00 36.87 329 LYS A CA 1
ATOM 2473 C C . LYS A 1 329 ? 6.541 35.415 36.970 1.00 34.98 329 LYS A C 1
ATOM 2474 O O . LYS A 1 329 ? 6.316 36.555 37.377 1.00 35.21 329 LYS A O 1
ATOM 2480 N N . ILE A 1 330 ? 5.908 34.351 37.387 1.00 35.77 330 ILE A N 1
ATOM 2481 C CA . ILE A 1 330 ? 4.862 34.412 38.398 1.00 33.39 330 ILE A CA 1
ATOM 2482 C C . ILE A 1 330 ? 5.306 33.595 39.617 1.00 32.12 330 ILE A C 1
ATOM 2483 O O . ILE A 1 330 ? 5.713 32.425 39.475 1.00 31.18 330 ILE A O 1
ATOM 2488 N N . THR A 1 331 ? 5.239 34.210 40.802 1.00 30.27 331 THR A N 1
ATOM 2489 C CA . THR A 1 331 ? 5.474 33.488 42.059 1.00 29.27 331 THR A CA 1
ATOM 2490 C C . THR A 1 331 ? 4.325 33.683 43.054 1.00 27.91 331 THR A C 1
ATOM 2491 O O . THR A 1 331 ? 3.694 34.745 43.078 1.00 27.13 331 THR A O 1
ATOM 2495 N N . ALA A 1 332 ? 4.060 32.644 43.851 1.00 26.46 332 ALA A N 1
ATOM 2496 C CA . ALA A 1 332 ? 2.955 32.610 44.816 1.00 25.69 332 ALA A CA 1
ATOM 2497 C C . ALA A 1 332 ? 3.177 33.613 45.961 1.00 25.94 332 ALA A C 1
ATOM 2498 O O . ALA A 1 332 ? 4.307 33.789 46.427 1.00 25.07 332 ALA A O 1
ATOM 2500 N N . ASN A 1 333 ? 2.101 34.272 46.389 1.00 25.32 333 ASN A N 1
ATOM 2501 C CA . ASN A 1 333 ? 2.188 35.375 47.366 1.00 25.91 333 ASN A CA 1
ATOM 2502 C C . ASN A 1 333 ? 1.591 35.021 48.725 1.00 25.41 333 ASN A C 1
ATOM 2503 O O . ASN A 1 333 ? 1.750 35.756 49.687 1.00 25.35 333 ASN A O 1
ATOM 2508 N N . ASN A 1 334 ? 0.870 33.915 48.788 1.00 24.70 334 ASN A N 1
ATOM 2509 C CA . ASN A 1 334 ? 0.250 33.488 50.023 1.00 24.99 334 ASN A CA 1
ATOM 2510 C C . ASN A 1 334 ? -0.054 32.000 49.967 1.00 24.82 334 ASN A C 1
ATOM 2511 O O . ASN A 1 334 ? 0.156 31.368 48.931 1.00 23.72 334 ASN A O 1
ATOM 2516 N N . LYS A 1 335 ? -0.526 31.435 51.080 1.00 24.76 335 LYS A N 1
ATOM 2517 C CA . LYS A 1 335 ? -0.696 30.001 51.191 1.00 24.78 335 LYS A CA 1
ATOM 2518 C C . LYS A 1 335 ? -1.743 29.444 50.231 1.00 24.49 335 LYS A C 1
ATOM 2519 O O . LYS A 1 335 ? -1.512 28.412 49.602 1.00 24.01 335 LYS A O 1
ATOM 2525 N N . ASP A 1 336 ? -2.895 30.108 50.116 1.00 24.31 336 ASP A N 1
ATOM 2526 C CA . ASP A 1 336 ? -3.927 29.642 49.185 1.00 24.04 336 ASP A CA 1
ATOM 2527 C C . ASP A 1 336 ? -3.404 29.576 47.755 1.00 22.80 336 ASP A C 1
ATOM 2528 O O . ASP A 1 336 ? -3.723 28.653 47.006 1.00 22.69 336 ASP A O 1
ATOM 2533 N N . GLU A 1 337 ? -2.594 30.560 47.388 1.00 22.29 337 GLU A N 1
ATOM 2534 C CA . GLU A 1 337 ? -2.009 30.594 46.054 1.00 22.48 337 GLU A CA 1
ATOM 2535 C C . GLU A 1 337 ? -0.943 29.487 45.856 1.00 21.79 337 GLU A C 1
ATOM 2536 O O . GLU A 1 337 ? -0.921 28.831 44.817 1.00 21.24 337 GLU A O 1
ATOM 2542 N N . GLN A 1 338 ? -0.080 29.277 46.859 1.00 21.34 338 GLN A N 1
ATOM 2543 C CA . GLN A 1 338 ? 0.862 28.136 46.851 1.00 20.80 338 GLN A CA 1
ATOM 2544 C C . GLN A 1 338 ? 0.130 26.828 46.651 1.00 20.46 338 GLN A C 1
ATOM 2545 O O . GLN A 1 338 ? 0.591 25.952 45.902 1.00 20.92 338 GLN A O 1
ATOM 2551 N N . ILE A 1 339 ? -1.002 26.667 47.337 1.00 20.03 339 ILE A N 1
ATOM 2552 C CA . ILE A 1 339 ? -1.777 25.430 47.235 1.00 20.23 339 ILE A CA 1
ATOM 2553 C C . ILE A 1 339 ? -2.278 25.241 45.793 1.00 20.47 339 ILE A C 1
ATOM 2554 O O . ILE A 1 339 ? -2.148 24.173 45.206 1.00 20.16 339 ILE A O 1
ATOM 2559 N N . ARG A 1 340 ? -2.839 26.295 45.223 1.00 20.05 340 ARG A N 1
ATOM 2560 C CA . ARG A 1 340 ? -3.401 26.200 43.876 1.00 20.32 340 ARG A CA 1
ATOM 2561 C C . ARG A 1 340 ? -2.334 26.039 42.796 1.00 19.08 340 ARG A C 1
ATOM 2562 O O . ARG A 1 340 ? -2.504 25.244 41.869 1.00 19.95 340 ARG A O 1
ATOM 2570 N N . PHE A 1 341 ? -1.250 26.793 42.903 1.00 18.79 341 PHE A N 1
ATOM 2571 C CA . PHE A 1 341 ? -0.107 26.606 41.990 1.00 18.79 341 PHE A CA 1
ATOM 2572 C C . PHE A 1 341 ? 0.456 25.198 42.183 1.00 18.95 341 PHE A C 1
ATOM 2573 O O . PHE A 1 341 ? 0.814 24.526 41.214 1.00 18.91 341 PHE A O 1
ATOM 2581 N N . GLY A 1 342 ? 0.524 24.744 43.434 1.00 18.48 342 GLY A N 1
ATOM 2582 C CA . GLY A 1 342 ? 1.020 23.391 43.717 1.00 19.18 342 GLY A CA 1
ATOM 2583 C C . GLY A 1 342 ? 0.154 22.297 43.143 1.00 19.40 342 GLY A C 1
ATOM 2584 O O . GLY A 1 342 ? 0.658 21.240 42.738 1.00 18.73 342 GLY A O 1
ATOM 2585 N N . GLN A 1 343 ? -1.161 22.523 43.112 1.00 19.41 343 GLN A N 1
ATOM 2586 C CA . GLN A 1 343 ? -2.052 21.536 42.499 1.00 19.87 343 GLN A CA 1
ATOM 2587 C C . GLN A 1 343 ? -1.672 21.317 41.032 1.00 19.42 343 GLN A C 1
ATOM 2588 O O . GLN A 1 343 ? -1.689 20.185 40.551 1.00 18.66 343 GLN A O 1
ATOM 2594 N N . ARG A 1 344 ? -1.348 22.407 40.341 1.00 19.38 344 ARG A N 1
ATOM 2595 C CA . ARG A 1 344 ? -0.932 22.343 38.933 1.00 20.10 344 ARG A CA 1
ATOM 2596 C C . ARG A 1 344 ? 0.338 21.525 38.798 1.00 19.08 344 ARG A C 1
ATOM 2597 O O . ARG A 1 344 ? 0.449 20.676 37.914 1.00 18.73 344 ARG A O 1
ATOM 2605 N N . VAL A 1 345 ? 1.302 21.791 39.672 1.00 18.59 345 VAL A N 1
ATOM 2606 C CA . VAL A 1 345 ? 2.575 21.057 39.652 1.00 18.30 345 VAL A CA 1
ATOM 2607 C C . VAL A 1 345 ? 2.309 19.589 39.943 1.00 18.07 345 VAL A C 1
ATOM 2608 O O . VAL A 1 345 ? 2.844 18.710 39.256 1.00 17.92 345 VAL A O 1
ATOM 2612 N N . TYR A 1 346 ? 1.462 19.328 40.945 1.00 17.48 346 TYR A N 1
ATOM 2613 C CA . TYR A 1 346 ? 1.079 17.972 41.303 1.00 17.52 346 TYR A CA 1
ATOM 2614 C C . TYR A 1 346 ? 0.470 17.203 40.124 1.00 17.93 346 TYR A C 1
ATOM 2615 O O . TYR A 1 346 ? 0.893 16.080 39.806 1.00 18.44 346 TYR A O 1
ATOM 2624 N N . GLU A 1 347 ? -0.540 17.789 39.493 1.00 17.98 347 GLU A N 1
ATOM 2625 C CA . GLU A 1 347 ? -1.240 17.076 38.424 1.00 18.96 347 GLU A CA 1
ATOM 2626 C C . GLU A 1 347 ? -0.346 16.865 37.192 1.00 18.81 347 GLU A C 1
ATOM 2627 O O . GLU A 1 347 ? -0.432 15.831 36.530 1.00 18.88 347 GLU A O 1
ATOM 2633 N N . ALA A 1 348 ? 0.518 17.836 36.918 1.00 18.92 348 ALA A N 1
ATOM 2634 C CA . ALA A 1 348 ? 1.436 17.760 35.770 1.00 19.26 348 ALA A CA 1
ATOM 2635 C C . ALA A 1 348 ? 2.620 16.800 35.948 1.00 20.16 348 ALA A C 1
ATOM 2636 O O . ALA A 1 348 ? 3.117 16.261 34.945 1.00 20.49 348 ALA A O 1
ATOM 2638 N N . ASN A 1 349 ? 3.084 16.594 37.193 1.00 19.67 349 ASN A N 1
ATOM 2639 C CA . ASN A 1 349 ? 4.371 15.891 37.445 1.00 20.19 349 ASN A CA 1
ATOM 2640 C C . ASN A 1 349 ? 4.355 14.715 38.423 1.00 20.70 349 ASN A C 1
ATOM 2641 O O . ASN A 1 349 ? 5.256 13.879 38.375 1.00 20.28 349 ASN A O 1
ATOM 2646 N N . CYS A 1 350 ? 3.376 14.672 39.335 1.00 20.29 350 CYS A N 1
ATOM 2647 C CA . CYS A 1 350 ? 3.395 13.682 40.448 1.00 20.18 350 CYS A CA 1
ATOM 2648 C C . CYS A 1 350 ? 2.318 12.637 40.352 1.00 19.95 350 CYS A C 1
ATOM 2649 O O . CYS A 1 350 ? 2.486 11.487 40.810 1.00 19.97 350 CYS A O 1
ATOM 2652 N N . MET A 1 351 ? 1.196 13.041 39.757 1.00 20.37 351 MET A N 1
ATOM 2653 C CA . MET A 1 351 ? -0.017 12.254 39.754 1.00 20.44 351 MET A CA 1
ATOM 2654 C C . MET A 1 351 ? 0.159 10.920 39.040 1.00 19.72 351 MET A C 1
ATOM 2655 O O . MET A 1 351 ? -0.495 9.935 39.381 1.00 19.02 351 MET A O 1
ATOM 2660 N N . ALA A 1 352 ? 1.018 10.890 38.019 1.00 19.21 352 ALA A N 1
ATOM 2661 C CA . ALA A 1 352 ? 1.202 9.669 37.232 1.00 18.58 352 ALA A CA 1
ATOM 2662 C C . ALA A 1 352 ? 1.570 8.478 38.112 1.00 18.93 352 ALA A C 1
ATOM 2663 O O . ALA A 1 352 ? 1.296 7.322 37.768 1.00 19.26 352 ALA A O 1
ATOM 2665 N N . CYS A 1 353 ? 2.179 8.764 39.256 1.00 18.48 353 CYS A N 1
ATOM 2666 C CA . CYS A 1 353 ? 2.508 7.714 40.221 1.00 18.69 353 CYS A CA 1
ATOM 2667 C C . CYS A 1 353 ? 1.626 7.759 41.457 1.00 18.93 353 CYS A C 1
ATOM 2668 O O . CYS A 1 353 ? 1.034 6.739 41.843 1.00 19.77 353 CYS A O 1
ATOM 2671 N N . HIS A 1 354 ? 1.561 8.925 42.095 1.00 18.95 354 HIS A N 1
ATOM 2672 C CA . HIS A 1 354 ? 0.872 9.055 43.395 1.00 19.51 354 HIS A CA 1
ATOM 2673 C C . HIS A 1 354 ? -0.654 9.220 43.285 1.00 20.21 354 HIS A C 1
ATOM 2674 O O . HIS A 1 354 ? -1.364 9.196 44.292 1.00 19.80 354 HIS A O 1
ATOM 2681 N N . GLN A 1 355 ? -1.140 9.394 42.056 1.00 20.58 355 GLN A N 1
ATOM 2682 C CA . GLN A 1 355 ? -2.579 9.353 41.726 1.00 21.25 355 GLN A CA 1
ATOM 2683 C C . GLN A 1 355 ? -3.367 10.625 42.070 1.00 22.26 355 GLN A C 1
ATOM 2684 O O . GLN A 1 355 ? -2.917 11.473 42.848 1.00 22.04 355 GLN A O 1
ATOM 2690 N N . ALA A 1 356 ? -4.551 10.743 41.462 1.00 23.29 356 ALA A N 1
ATOM 2691 C CA . ALA A 1 356 ? -5.348 11.966 41.548 1.00 24.36 356 ALA A CA 1
ATOM 2692 C C . ALA A 1 356 ? -5.713 12.345 42.988 1.00 25.13 356 ALA A C 1
ATOM 2693 O O . ALA A 1 356 ? -5.699 13.519 43.358 1.00 25.35 356 ALA A O 1
ATOM 2695 N N . ASN A 1 357 ? -6.009 11.353 43.817 1.00 26.19 357 ASN A N 1
ATOM 2696 C CA . ASN A 1 357 ? -6.312 11.645 45.218 1.00 26.65 357 ASN A CA 1
ATOM 2697 C C . ASN A 1 357 ? -5.219 11.214 46.192 1.00 26.03 357 ASN A C 1
ATOM 2698 O O . ASN A 1 357 ? -5.502 10.933 47.353 1.00 25.80 357 ASN A O 1
ATOM 2703 N N . GLY A 1 358 ? -3.975 11.149 45.709 1.00 24.90 358 GLY A N 1
ATOM 2704 C CA . GLY A 1 358 ? -2.829 10.916 46.575 1.00 23.59 358 GLY A CA 1
ATOM 2705 C C . GLY A 1 358 ? -2.763 9.504 47.136 1.00 23.66 358 GLY A C 1
ATOM 2706 O O . GLY A 1 358 ? -1.993 9.247 48.051 1.00 23.31 358 GLY A O 1
ATOM 2707 N N . GLU A 1 359 ? -3.560 8.587 46.588 1.00 23.95 359 GLU A N 1
ATOM 2708 C CA . GLU A 1 359 ? -3.648 7.236 47.151 1.00 25.46 359 GLU A CA 1
ATOM 2709 C C . GLU A 1 359 ? -2.508 6.299 46.722 1.00 25.02 359 GLU A C 1
ATOM 2710 O O . GLU A 1 359 ? -2.322 5.233 47.317 1.00 24.97 359 GLU A O 1
ATOM 2716 N N . GLY A 1 360 ? -1.759 6.698 45.691 1.00 24.29 360 GLY A N 1
ATOM 2717 C CA . GLY A 1 360 ? -0.718 5.854 45.102 1.00 22.81 360 GLY A CA 1
ATOM 2718 C C . GLY A 1 360 ? -1.251 4.545 44.566 1.00 23.03 360 GLY A C 1
ATOM 2719 O O . GLY A 1 360 ? -2.435 4.448 44.214 1.00 22.30 360 GLY A O 1
ATOM 2720 N N . ILE A 1 361 ? -0.369 3.537 44.482 1.00 22.26 361 ILE A N 1
ATOM 2721 C CA . ILE A 1 361 ? -0.763 2.183 44.107 1.00 22.57 361 ILE A CA 1
ATOM 2722 C C . ILE A 1 361 ? -0.160 1.271 45.178 1.00 23.33 361 ILE A C 1
ATOM 2723 O O . ILE A 1 361 ? 1.064 1.222 45.305 1.00 22.87 361 ILE A O 1
ATOM 2728 N N . PRO A 1 362 ? -1.016 0.595 45.977 1.00 24.19 362 PRO A N 1
ATOM 2729 C CA . PRO A 1 362 ? -0.544 -0.257 47.088 1.00 24.77 362 PRO A CA 1
ATOM 2730 C C . PRO A 1 362 ? 0.599 -1.160 46.671 1.00 24.83 362 PRO A C 1
ATOM 2731 O O . PRO A 1 362 ? 0.519 -1.820 45.629 1.00 24.58 362 PRO A O 1
ATOM 2735 N N . GLY A 1 363 ? 1.666 -1.155 47.467 1.00 24.79 363 GLY A N 1
ATOM 2736 C CA . GLY A 1 363 ? 2.798 -2.021 47.240 1.00 24.83 363 GLY A CA 1
ATOM 2737 C C . GLY A 1 363 ? 3.812 -1.469 46.252 1.00 24.76 363 GLY A C 1
ATOM 2738 O O . GLY A 1 363 ? 4.843 -2.106 46.015 1.00 24.99 363 GLY A O 1
ATOM 2739 N N . ALA A 1 364 ? 3.525 -0.314 45.645 1.00 23.56 364 ALA A N 1
ATOM 2740 C CA . ALA A 1 364 ? 4.368 0.174 44.550 1.00 23.07 364 ALA A CA 1
ATOM 2741 C C . ALA A 1 364 ? 4.661 1.655 44.676 1.00 23.16 364 ALA A C 1
ATOM 2742 O O . ALA A 1 364 ? 5.817 2.046 44.744 1.00 23.80 364 ALA A O 1
ATOM 2744 N N . PHE A 1 365 ? 3.614 2.482 44.717 1.00 22.69 365 PHE A N 1
ATOM 2745 C CA . PHE A 1 365 ? 3.796 3.908 44.911 1.00 21.96 365 PHE A CA 1
ATOM 2746 C C . PHE A 1 365 ? 3.046 4.254 46.184 1.00 21.89 365 PHE A C 1
ATOM 2747 O O . PHE A 1 365 ? 1.838 4.070 46.257 1.00 22.57 365 PHE A O 1
ATOM 2755 N N . PRO A 1 366 ? 3.759 4.740 47.204 1.00 22.42 366 PRO A N 1
ATOM 2756 C CA . PRO A 1 366 ? 3.134 4.961 48.505 1.00 22.65 366 PRO A CA 1
ATOM 2757 C C . PRO A 1 366 ? 2.153 6.149 48.451 1.00 23.87 366 PRO A C 1
ATOM 2758 O O . PRO A 1 366 ? 2.273 7.022 47.563 1.00 24.08 366 PRO A O 1
ATOM 2762 N N . PRO A 1 367 ? 1.184 6.182 49.384 1.00 24.42 367 PRO A N 1
ATOM 2763 C CA . PRO A 1 367 ? 0.213 7.274 49.403 1.00 24.37 367 PRO A CA 1
ATOM 2764 C C . PRO A 1 367 ? 0.831 8.566 49.909 1.00 24.69 367 PRO A C 1
ATOM 2765 O O . PRO A 1 367 ? 1.696 8.548 50.801 1.00 24.46 367 PRO A O 1
ATOM 2769 N N . LEU A 1 368 ? 0.398 9.677 49.317 1.00 24.29 368 LEU A N 1
ATOM 2770 C CA . LEU A 1 368 ? 0.653 11.001 49.860 1.00 24.50 368 LEU A CA 1
ATOM 2771 C C . LEU A 1 368 ? -0.522 11.426 50.762 1.00 24.60 368 LEU A C 1
ATOM 2772 O O . LEU A 1 368 ? -0.390 12.335 51.585 1.00 24.44 368 LEU A O 1
ATOM 2777 N N . ALA A 1 369 ? -1.662 10.766 50.586 1.00 25.27 369 ALA A N 1
ATOM 2778 C CA . ALA A 1 369 ? -2.859 11.034 51.378 1.00 26.30 369 ALA A CA 1
ATOM 2779 C C . ALA A 1 369 ? -2.628 10.568 52.816 1.00 27.64 369 ALA A C 1
ATOM 2780 O O . ALA A 1 369 ? -2.193 9.433 53.045 1.00 27.50 369 ALA A O 1
ATOM 2782 N N . LYS A 1 370 ? -2.911 11.458 53.763 1.00 28.51 370 LYS A N 1
ATOM 2783 C CA . LYS A 1 370 ? -2.691 11.202 55.199 1.00 30.17 370 LYS A CA 1
ATOM 2784 C C . LYS A 1 370 ? -1.367 10.488 55.452 1.00 29.18 370 LYS A C 1
ATOM 2785 O O . LYS A 1 370 ? -1.332 9.448 56.103 1.00 29.87 370 LYS A O 1
ATOM 2791 N N . SER A 1 371 ? -0.283 11.052 54.922 1.00 28.63 371 SER A N 1
ATOM 2792 C CA . SER A 1 371 ? 1.028 10.424 54.977 1.00 28.06 371 SER A CA 1
ATOM 2793 C C . SER A 1 371 ? 1.779 10.871 56.227 1.00 28.10 371 SER A C 1
ATOM 2794 O O . SER A 1 371 ? 2.275 11.992 56.279 1.00 27.87 371 SER A O 1
ATOM 2797 N N . ASP A 1 372 ? 1.897 9.993 57.231 1.00 28.32 372 ASP A N 1
ATOM 2798 C CA . ASP A 1 372 ? 2.670 10.365 58.428 1.00 27.91 372 ASP A CA 1
ATOM 2799 C C . ASP A 1 372 ? 4.129 10.667 58.070 1.00 26.94 372 ASP A C 1
ATOM 2800 O O . ASP A 1 372 ? 4.761 11.536 58.681 1.00 26.77 372 ASP A O 1
ATOM 2805 N N . TYR A 1 373 ? 4.647 9.974 57.055 1.00 25.46 373 TYR A N 1
ATOM 2806 C CA . TYR A 1 373 ? 6.023 10.181 56.614 1.00 24.99 373 TYR A CA 1
ATOM 2807 C C . TYR A 1 373 ? 6.255 11.645 56.270 1.00 24.57 373 TYR A C 1
ATOM 2808 O O . TYR A 1 373 ? 7.247 12.254 56.699 1.00 24.15 373 TYR A O 1
ATOM 2817 N N . LEU A 1 374 ? 5.343 12.206 55.472 1.00 24.48 374 LEU A N 1
ATOM 2818 C CA . LEU A 1 374 ? 5.453 13.602 55.061 1.00 24.87 374 LEU A CA 1
ATOM 2819 C C . LEU A 1 374 ? 5.050 14.532 56.201 1.00 25.01 374 LEU A C 1
ATOM 2820 O O . LEU A 1 374 ? 5.742 15.504 56.483 1.00 24.85 374 LEU A O 1
ATOM 2825 N N . ASN A 1 375 ? 3.938 14.227 56.861 1.00 26.23 375 ASN A N 1
ATOM 2826 C CA . ASN A 1 375 ? 3.446 15.116 57.922 1.00 27.45 375 ASN A CA 1
ATOM 2827 C C . ASN A 1 375 ? 4.427 15.304 59.078 1.00 28.38 375 ASN A C 1
ATOM 2828 O O . ASN A 1 375 ? 4.542 16.414 59.611 1.00 28.61 375 ASN A O 1
ATOM 2833 N N . ASN A 1 376 ? 5.151 14.234 59.421 1.00 28.99 376 ASN A N 1
ATOM 2834 C CA . ASN A 1 376 ? 6.143 14.282 60.507 1.00 29.73 376 ASN A CA 1
ATOM 2835 C C . ASN A 1 376 ? 7.370 15.120 60.188 1.00 29.74 376 ASN A C 1
ATOM 2836 O O . ASN A 1 376 ? 7.979 15.682 61.095 1.00 29.60 376 ASN A O 1
ATOM 2841 N N . ASN A 1 377 ? 7.732 15.213 58.905 1.00 29.30 377 ASN A N 1
ATOM 2842 C CA . ASN A 1 377 ? 8.804 16.108 58.457 1.00 29.61 377 ASN A CA 1
ATOM 2843 C C . ASN A 1 377 ? 8.646 16.472 56.972 1.00 29.38 377 ASN A C 1
ATOM 2844 O O . ASN A 1 377 ? 9.175 15.775 56.097 1.00 29.08 377 ASN A O 1
ATOM 2849 N N . PRO A 1 378 ? 7.910 17.562 56.685 1.00 29.00 378 PRO A N 1
ATOM 2850 C CA . PRO A 1 378 ? 7.650 17.953 55.287 1.00 28.21 378 PRO A CA 1
ATOM 2851 C C . PRO A 1 378 ? 8.932 18.135 54.454 1.00 27.62 378 PRO A C 1
ATOM 2852 O O . PRO A 1 378 ? 8.893 18.003 53.224 1.00 27.19 378 PRO A O 1
ATOM 2856 N N . LEU A 1 379 ? 10.061 18.424 55.109 1.00 26.76 379 LEU A N 1
ATOM 2857 C CA . LEU A 1 379 ? 11.331 18.550 54.384 1.00 26.30 379 LEU A CA 1
ATOM 2858 C C . LEU A 1 379 ? 11.796 17.237 53.742 1.00 25.94 379 LEU A C 1
ATOM 2859 O O . LEU A 1 379 ? 12.613 17.245 52.815 1.00 26.01 379 LEU A O 1
ATOM 2864 N N . LEU A 1 380 ? 11.265 16.118 54.219 1.00 25.72 380 LEU A N 1
ATOM 2865 C CA . LEU A 1 380 ? 11.527 14.829 53.595 1.00 26.02 380 LEU A CA 1
ATOM 2866 C C . LEU A 1 380 ? 10.879 14.770 52.194 1.00 25.67 380 LEU A C 1
ATOM 2867 O O . LEU A 1 380 ? 11.436 14.164 51.280 1.00 24.98 380 LEU A O 1
ATOM 2872 N N . GLY A 1 381 ? 9.713 15.410 52.049 1.00 24.69 381 GLY A N 1
ATOM 2873 C CA . GLY A 1 381 ? 9.015 15.499 50.751 1.00 23.66 381 GLY A CA 1
ATOM 2874 C C . GLY A 1 381 ? 9.834 16.371 49.828 1.00 23.49 381 GLY A C 1
ATOM 2875 O O . GLY A 1 381 ? 10.008 16.058 48.644 1.00 23.97 381 GLY A O 1
ATOM 2876 N N . VAL A 1 382 ? 10.352 17.469 50.371 1.00 22.61 382 VAL A N 1
ATOM 2877 C CA . VAL A 1 382 ? 11.238 18.350 49.612 1.00 22.22 382 VAL A CA 1
ATOM 2878 C C . VAL A 1 382 ? 12.476 17.582 49.108 1.00 22.74 382 VAL A C 1
ATOM 2879 O O . VAL A 1 382 ? 12.851 17.678 47.936 1.00 22.04 382 VAL A O 1
ATOM 2883 N N . ASN A 1 383 ? 13.113 16.837 50.008 1.00 23.20 383 ASN A N 1
ATOM 2884 C CA . ASN A 1 383 ? 14.311 16.069 49.662 1.00 24.46 383 ASN A CA 1
ATOM 2885 C C . ASN A 1 383 ? 14.012 14.962 48.654 1.00 23.45 383 ASN A C 1
ATOM 2886 O O . ASN A 1 383 ? 14.828 14.690 47.771 1.00 23.84 383 ASN A O 1
ATOM 2891 N N . ALA A 1 384 ? 12.855 14.319 48.799 1.00 22.76 384 ALA A N 1
ATOM 2892 C CA . ALA A 1 384 ? 12.477 13.251 47.875 1.00 22.41 384 ALA A CA 1
ATOM 2893 C C . ALA A 1 384 ? 12.501 13.754 46.423 1.00 22.59 384 ALA A C 1
ATOM 2894 O O . ALA A 1 384 ? 12.993 13.059 45.530 1.00 22.10 384 ALA A O 1
ATOM 2896 N N . ILE A 1 385 ? 12.009 14.977 46.206 1.00 21.71 385 ILE A N 1
ATOM 2897 C CA . ILE A 1 385 ? 11.985 15.571 44.860 1.00 21.66 385 ILE A CA 1
ATOM 2898 C C . ILE A 1 385 ? 13.393 15.953 44.390 1.00 21.97 385 ILE A C 1
ATOM 2899 O O . ILE A 1 385 ? 13.814 15.584 43.290 1.00 22.11 385 ILE A O 1
ATOM 2904 N N . ILE A 1 386 ? 14.116 16.690 45.224 1.00 22.17 386 ILE A N 1
ATOM 2905 C CA . ILE A 1 386 ? 15.452 17.183 44.867 1.00 22.82 386 ILE A CA 1
ATOM 2906 C C . ILE A 1 386 ? 16.434 16.034 44.630 1.00 23.47 386 ILE A C 1
ATOM 2907 O O . ILE A 1 386 ? 17.151 16.049 43.645 1.00 22.65 386 ILE A O 1
ATOM 2912 N N . LYS A 1 387 ? 16.462 15.062 45.545 1.00 24.61 387 LYS A N 1
ATOM 2913 C CA . LYS A 1 387 ? 17.511 14.022 45.532 1.00 25.69 387 LYS A CA 1
ATOM 2914 C C . LYS A 1 387 ? 16.996 12.671 45.059 1.00 25.48 387 LYS A C 1
ATOM 2915 O O . LYS A 1 387 ? 17.781 11.741 44.836 1.00 25.47 387 LYS A O 1
ATOM 2921 N N . GLY A 1 388 ? 15.678 12.546 44.933 1.00 24.34 388 GLY A N 1
ATOM 2922 C CA . GLY A 1 388 ? 15.078 11.246 44.742 1.00 24.16 388 GLY A CA 1
ATOM 2923 C C . GLY A 1 388 ? 14.943 10.563 46.089 1.00 24.21 388 GLY A C 1
ATOM 2924 O O . GLY A 1 388 ? 15.457 11.056 47.094 1.00 23.16 388 GLY A O 1
ATOM 2925 N N . LEU A 1 389 ? 14.240 9.439 46.117 1.00 23.85 389 LEU A N 1
ATOM 2926 C CA . LEU A 1 389 ? 14.092 8.678 47.347 1.00 24.43 389 LEU A CA 1
ATOM 2927 C C . LEU A 1 389 ? 14.074 7.208 46.984 1.00 25.31 389 LEU A C 1
ATOM 2928 O O . LEU A 1 389 ? 13.290 6.782 46.145 1.00 24.31 389 LEU A O 1
ATOM 2933 N N . SER A 1 390 ? 14.958 6.436 47.608 1.00 26.08 390 SER A N 1
ATOM 2934 C CA . SER A 1 390 ? 14.985 4.993 47.375 1.00 27.44 390 SER A CA 1
ATOM 2935 C C . SER A 1 390 ? 15.262 4.262 48.690 1.00 28.40 390 SER A C 1
ATOM 2936 O O . SER A 1 390 ? 15.667 4.886 49.677 1.00 28.66 390 SER A O 1
ATOM 2939 N N . GLY A 1 391 ? 15.002 2.960 48.710 1.00 28.82 391 GLY A N 1
ATOM 2940 C CA . GLY A 1 391 ? 15.302 2.161 49.887 1.00 29.79 391 GLY A CA 1
ATOM 2941 C C . GLY A 1 391 ? 14.108 2.077 50.818 1.00 30.45 391 GLY A C 1
ATOM 2942 O O . GLY A 1 391 ? 13.062 2.694 50.568 1.00 30.04 391 GLY A O 1
ATOM 2943 N N . PRO A 1 392 ? 14.257 1.316 51.912 1.00 30.49 392 PRO A N 1
ATOM 2944 C CA . PRO A 1 392 ? 13.176 1.114 52.867 1.00 30.55 392 PRO A CA 1
ATOM 2945 C C . PRO A 1 392 ? 12.679 2.416 53.472 1.00 29.52 392 PRO A C 1
ATOM 2946 O O . PRO A 1 392 ? 13.471 3.228 53.947 1.00 29.53 392 PRO A O 1
ATOM 2950 N N . ILE A 1 393 ? 11.369 2.610 53.423 1.00 29.51 393 ILE A N 1
ATOM 2951 C CA . ILE A 1 393 ? 10.711 3.651 54.205 1.00 29.05 393 ILE A CA 1
ATOM 2952 C C . ILE A 1 393 ? 9.449 3.059 54.786 1.00 29.45 393 ILE A C 1
ATOM 2953 O O . ILE A 1 393 ? 9.018 1.967 54.403 1.00 28.76 393 ILE A O 1
ATOM 2958 N N . LYS A 1 394 ? 8.835 3.797 55.703 1.00 30.26 394 LYS A N 1
ATOM 2959 C CA . LYS A 1 394 ? 7.583 3.384 56.275 1.00 31.07 394 LYS A CA 1
ATOM 2960 C C . LYS A 1 394 ? 6.568 4.513 56.100 1.00 30.73 394 LYS A C 1
ATOM 2961 O O . LYS A 1 394 ? 6.851 5.660 56.446 1.00 30.46 394 LYS A O 1
ATOM 2967 N N . VAL A 1 395 ? 5.400 4.181 55.549 1.00 30.31 395 VAL A N 1
ATOM 2968 C CA . VAL A 1 395 ? 4.303 5.138 55.417 1.00 30.23 395 VAL A CA 1
ATOM 2969 C C . VAL A 1 395 ? 3.053 4.532 56.022 1.00 30.61 395 VAL A C 1
ATOM 2970 O O . VAL A 1 395 ? 2.570 3.503 55.556 1.00 30.85 395 VAL A O 1
ATOM 2974 N N . ASN A 1 396 ? 2.535 5.187 57.061 1.00 31.76 396 ASN A N 1
ATOM 2975 C CA . ASN A 1 396 ? 1.384 4.699 57.835 1.00 32.51 396 ASN A CA 1
ATOM 2976 C C . ASN A 1 396 ? 1.541 3.236 58.239 1.00 33.31 396 ASN A C 1
ATOM 2977 O O . ASN A 1 396 ? 0.633 2.416 58.043 1.00 33.46 396 ASN A O 1
ATOM 2982 N N . ASN A 1 397 ? 2.716 2.918 58.771 1.00 34.05 397 ASN A N 1
ATOM 2983 C CA . ASN A 1 397 ? 3.035 1.566 59.231 1.00 35.53 397 ASN A CA 1
ATOM 2984 C C . ASN A 1 397 ? 3.104 0.518 58.117 1.00 35.16 397 ASN A C 1
ATOM 2985 O O . ASN A 1 397 ? 3.111 -0.690 58.389 1.00 36.05 397 ASN A O 1
ATOM 2990 N N . VAL A 1 398 ? 3.166 0.972 56.867 1.00 34.03 398 VAL A N 1
ATOM 2991 C CA . VAL A 1 398 ? 3.326 0.059 55.733 1.00 33.24 398 VAL A CA 1
ATOM 2992 C C . VAL A 1 398 ? 4.743 0.243 55.202 1.00 32.39 398 VAL A C 1
ATOM 2993 O O . VAL A 1 398 ? 5.238 1.362 55.095 1.00 31.51 398 VAL A O 1
ATOM 2997 N N . ASN A 1 399 ? 5.422 -0.865 54.936 1.00 32.10 399 ASN A N 1
ATOM 2998 C CA . ASN A 1 399 ? 6.771 -0.809 54.406 1.00 31.87 399 ASN A CA 1
ATOM 2999 C C . ASN A 1 399 ? 6.762 -0.561 52.909 1.00 31.28 399 ASN A C 1
ATOM 3000 O O . ASN A 1 399 ? 5.990 -1.184 52.176 1.00 31.40 399 ASN A O 1
ATOM 3005 N N . TYR A 1 400 ? 7.622 0.344 52.465 1.00 30.43 400 TYR A N 1
ATOM 3006 C CA . TYR A 1 400 ? 7.884 0.505 51.034 1.00 30.15 400 TYR A CA 1
ATOM 3007 C C . TYR A 1 400 ? 9.355 0.425 50.767 1.00 29.93 400 TYR A C 1
ATOM 3008 O O . TYR A 1 400 ? 10.163 0.781 51.609 1.00 30.09 400 TYR A O 1
ATOM 3017 N N . ASN A 1 401 ? 9.684 -0.011 49.560 1.00 30.19 401 ASN A N 1
ATOM 3018 C CA . ASN A 1 401 ? 11.043 -0.144 49.142 1.00 30.67 401 ASN A CA 1
ATOM 3019 C C . ASN A 1 401 ? 11.191 0.203 47.656 1.00 29.87 401 ASN A C 1
ATOM 3020 O O . ASN A 1 401 ? 11.917 -0.469 46.937 1.00 31.23 401 ASN A O 1
ATOM 3025 N N . GLY A 1 402 ? 10.517 1.240 47.179 1.00 28.69 402 GLY A N 1
ATOM 3026 C CA . GLY A 1 402 ? 10.601 1.566 45.752 1.00 26.26 402 GLY A CA 1
ATOM 3027 C C . GLY A 1 402 ? 11.645 2.621 45.451 1.00 25.39 402 GLY A C 1
ATOM 3028 O O . GLY A 1 402 ? 12.454 2.987 46.312 1.00 24.37 402 GLY A O 1
ATOM 3029 N N . VAL A 1 403 ? 11.655 3.100 44.207 1.00 24.32 403 VAL A N 1
ATOM 3030 C CA . VAL A 1 403 ? 12.507 4.210 43.865 1.00 23.53 403 VAL A CA 1
ATOM 3031 C C . VAL A 1 403 ? 11.768 5.351 43.167 1.00 22.67 403 VAL A C 1
ATOM 3032 O O . VAL A 1 403 ? 11.166 5.185 42.096 1.00 21.39 403 VAL A O 1
ATOM 3036 N N . MET A 1 404 ? 11.793 6.490 43.840 1.00 21.16 404 MET A N 1
ATOM 3037 C CA . MET A 1 404 ? 11.321 7.731 43.249 1.00 20.73 404 MET A CA 1
ATOM 3038 C C . MET A 1 404 ? 12.517 8.389 42.611 1.00 20.90 404 MET A C 1
ATOM 3039 O O . MET A 1 404 ? 13.518 8.662 43.302 1.00 21.79 404 MET A O 1
ATOM 3044 N N . PRO A 1 405 ? 12.449 8.651 41.289 1.00 20.76 405 PRO A N 1
ATOM 3045 C CA . PRO A 1 405 ? 13.507 9.420 40.668 1.00 20.62 405 PRO A CA 1
ATOM 3046 C C . PRO A 1 405 ? 13.628 10.815 41.248 1.00 21.58 405 PRO A C 1
ATOM 3047 O O . PRO A 1 405 ? 12.633 11.386 41.711 1.00 21.27 405 PRO A O 1
ATOM 3051 N N . ALA A 1 406 ? 14.845 11.361 41.236 1.00 21.22 406 ALA A N 1
ATOM 3052 C CA . ALA A 1 406 ? 15.030 12.793 41.429 1.00 21.96 406 ALA A CA 1
ATOM 3053 C C . ALA A 1 406 ? 14.346 13.519 40.280 1.00 22.38 406 ALA A C 1
ATOM 3054 O O . ALA A 1 406 ? 14.351 13.035 39.153 1.00 22.99 406 ALA A O 1
ATOM 3056 N N . MET A 1 407 ? 13.751 14.672 40.558 1.00 22.68 407 MET A N 1
ATOM 3057 C CA . MET A 1 407 ? 13.056 15.418 39.515 1.00 23.01 407 MET A CA 1
ATOM 3058 C C . MET A 1 407 ? 13.526 16.856 39.579 1.00 23.52 407 MET A C 1
ATOM 3059 O O . MET A 1 407 ? 13.533 17.460 40.662 1.00 24.13 407 MET A O 1
ATOM 3064 N N . ASN A 1 408 ? 13.918 17.419 38.433 1.00 23.23 408 ASN A N 1
ATOM 3065 C CA . ASN A 1 408 ? 14.579 18.719 38.433 1.00 23.54 408 ASN A CA 1
ATOM 3066 C C . ASN A 1 408 ? 13.657 19.939 38.559 1.00 23.70 408 ASN A C 1
ATOM 3067 O O . ASN A 1 408 ? 13.857 20.944 37.870 1.00 23.89 408 ASN A O 1
ATOM 3072 N N . LEU A 1 409 ? 12.676 19.872 39.459 1.00 22.82 409 LEU A N 1
ATOM 3073 C CA . LEU A 1 409 ? 11.779 21.016 39.694 1.00 22.60 409 LEU A CA 1
ATOM 3074 C C . LEU A 1 409 ? 12.518 22.133 40.439 1.00 22.65 409 LEU A C 1
ATOM 3075 O O . LEU A 1 409 ? 13.433 21.862 41.223 1.00 21.92 409 LEU A O 1
ATOM 3080 N N . ASN A 1 410 ? 12.120 23.376 40.176 1.00 22.58 410 ASN A N 1
ATOM 3081 C CA . ASN A 1 410 ? 12.736 24.530 40.813 1.00 22.59 410 ASN A CA 1
ATOM 3082 C C . ASN A 1 410 ? 12.167 24.743 42.223 1.00 22.50 410 ASN A C 1
ATOM 3083 O O . ASN A 1 410 ? 11.221 24.049 42.613 1.00 21.31 410 ASN A O 1
ATOM 3088 N N . ASP A 1 411 ? 12.751 25.691 42.968 1.00 22.11 411 ASP A N 1
ATOM 3089 C CA . ASP A 1 411 ? 12.395 25.945 44.369 1.00 22.52 411 ASP A CA 1
ATOM 3090 C C . ASP A 1 411 ? 10.929 26.313 44.535 1.00 22.36 411 ASP A C 1
ATOM 3091 O O . ASP A 1 411 ? 10.258 25.814 45.439 1.00 22.12 411 ASP A O 1
ATOM 3096 N N . GLU A 1 412 ? 10.440 27.180 43.656 1.00 22.14 412 GLU A N 1
ATOM 3097 C CA . GLU A 1 412 ? 9.056 27.634 43.715 1.00 22.49 412 GLU A CA 1
ATOM 3098 C C . GLU A 1 412 ? 8.100 26.457 43.526 1.00 21.83 412 GLU A C 1
ATOM 3099 O O . GLU A 1 412 ? 7.155 26.262 44.311 1.00 21.29 412 GLU A O 1
ATOM 3105 N N . ASP A 1 413 ? 8.359 25.645 42.503 1.00 21.10 413 ASP A N 1
ATOM 3106 C CA . ASP A 1 413 ? 7.457 24.533 42.197 1.00 21.34 413 ASP A CA 1
ATOM 3107 C C . ASP A 1 413 ? 7.456 23.484 43.309 1.00 20.54 413 ASP A C 1
ATOM 3108 O O . ASP A 1 413 ? 6.409 22.948 43.657 1.00 20.00 413 ASP A O 1
ATOM 3113 N N . ILE A 1 414 ? 8.629 23.208 43.871 1.00 20.30 414 ILE A N 1
ATOM 3114 C CA . ILE A 1 414 ? 8.729 22.246 44.976 1.00 20.19 414 ILE A CA 1
ATOM 3115 C C . ILE A 1 414 ? 7.997 22.759 46.215 1.00 20.18 414 ILE A C 1
ATOM 3116 O O . ILE A 1 414 ? 7.236 22.023 46.837 1.00 20.72 414 ILE A O 1
ATOM 3121 N N . ALA A 1 415 ? 8.238 24.018 46.554 1.00 20.34 415 ALA A N 1
ATOM 3122 C CA . ALA A 1 415 ? 7.612 24.628 47.721 1.00 20.16 415 ALA A CA 1
ATOM 3123 C C . ALA A 1 415 ? 6.099 24.549 47.561 1.00 20.17 415 ALA A C 1
ATOM 3124 O O . ALA A 1 415 ? 5.391 24.143 48.482 1.00 20.46 415 ALA A O 1
ATOM 3126 N N . ASN A 1 416 ? 5.606 24.893 46.367 1.00 19.18 416 ASN A N 1
ATOM 3127 C CA . ASN A 1 416 ? 4.166 24.878 46.093 1.00 18.55 416 ASN A CA 1
ATOM 3128 C C . ASN A 1 416 ? 3.531 23.499 46.093 1.00 18.10 416 ASN A C 1
ATOM 3129 O O . ASN A 1 416 ? 2.479 23.305 46.701 1.00 18.32 416 ASN A O 1
ATOM 3134 N N . VAL A 1 417 ? 4.164 22.528 45.436 1.00 17.46 417 VAL A N 1
ATOM 3135 C CA . VAL A 1 417 ? 3.614 21.171 45.414 1.00 18.05 417 VAL A CA 1
ATOM 3136 C C . VAL A 1 417 ? 3.593 20.540 46.814 1.00 18.58 417 VAL A C 1
ATOM 3137 O O . VAL A 1 417 ? 2.631 19.874 47.168 1.00 18.90 417 VAL A O 1
ATOM 3141 N N . ILE A 1 418 ? 4.635 20.763 47.618 1.00 19.84 418 ILE A N 1
ATOM 3142 C CA . ILE A 1 418 ? 4.627 20.208 48.970 1.00 19.47 418 ILE A CA 1
ATOM 3143 C C . ILE A 1 418 ? 3.539 20.885 49.822 1.00 19.43 418 ILE A C 1
ATOM 3144 O O . ILE A 1 418 ? 2.825 20.219 50.555 1.00 19.14 418 ILE A O 1
ATOM 3149 N N . THR A 1 419 ? 3.389 22.200 49.671 1.00 19.76 419 THR A N 1
ATOM 3150 C CA . THR A 1 419 ? 2.299 22.940 50.349 1.00 20.32 419 THR A CA 1
ATOM 3151 C C . THR A 1 419 ? 0.911 22.442 49.935 1.00 20.18 419 THR A C 1
ATOM 3152 O O . THR A 1 419 ? 0.031 22.256 50.789 1.00 20.26 419 THR A O 1
ATOM 3156 N N . PHE A 1 420 ? 0.702 22.238 48.637 1.00 20.51 420 PHE A N 1
ATOM 3157 C CA . PHE A 1 420 ? -0.538 21.641 48.146 1.00 20.62 420 PHE A CA 1
ATOM 3158 C C . PHE A 1 420 ? -0.821 20.305 48.846 1.00 21.02 420 PHE A C 1
ATOM 3159 O O . PHE A 1 420 ? -1.920 20.085 49.337 1.00 21.33 420 PHE A O 1
ATOM 3167 N N . VAL A 1 421 ? 0.164 19.405 48.853 1.00 21.15 421 VAL A N 1
ATOM 3168 C CA . VAL A 1 421 ? -0.034 18.065 49.419 1.00 21.24 421 VAL A CA 1
ATOM 3169 C C . VAL A 1 421 ? -0.363 18.167 50.919 1.00 21.45 421 VAL A C 1
ATOM 3170 O O . VAL A 1 421 ? -1.283 17.505 51.394 1.00 21.25 421 VAL A O 1
ATOM 3174 N N . LEU A 1 422 ? 0.357 19.026 51.631 1.00 22.00 422 LEU A N 1
ATOM 3175 C CA . LEU A 1 422 ? 0.128 19.211 53.085 1.00 22.89 422 LEU A CA 1
ATOM 3176 C C . LEU A 1 422 ? -1.288 19.686 53.419 1.00 23.84 422 LEU A C 1
ATOM 3177 O O . LEU A 1 422 ? -1.809 19.435 54.522 1.00 23.79 422 LEU A O 1
ATOM 3182 N N . ASN A 1 423 ? -1.909 20.366 52.461 1.00 23.82 423 ASN A N 1
ATOM 3183 C CA . ASN A 1 423 ? -3.229 20.951 52.669 1.00 23.81 423 ASN A CA 1
ATOM 3184 C C . ASN A 1 423 ? -4.322 20.171 51.967 1.00 24.04 423 ASN A C 1
ATOM 3185 O O . ASN A 1 423 ? -5.438 20.663 51.768 1.00 23.76 423 ASN A O 1
ATOM 3190 N N . ASN A 1 424 ? -4.016 18.934 51.599 1.00 23.81 424 ASN A N 1
ATOM 3191 C CA . ASN A 1 424 ? -5.040 18.046 51.088 1.00 24.70 424 ASN A CA 1
ATOM 3192 C C . ASN A 1 424 ? -5.051 16.746 51.841 1.00 25.18 424 ASN A C 1
ATOM 3193 O O . ASN A 1 424 ? -4.122 16.465 52.584 1.00 26.07 424 ASN A O 1
ATOM 3198 N N . TRP A 1 425 ? -6.109 15.970 51.643 1.00 26.41 425 TRP A N 1
ATOM 3199 C CA . TRP A 1 425 ? -6.147 14.549 52.021 1.00 27.55 425 TRP A CA 1
ATOM 3200 C C . TRP A 1 425 ? -5.840 14.317 53.504 1.00 28.52 425 TRP A C 1
ATOM 3201 O O . TRP A 1 425 ? -5.119 13.369 53.860 1.00 28.14 425 TRP A O 1
ATOM 3212 N N . ASP A 1 426 ? -6.376 15.200 54.349 1.00 29.47 426 ASP A N 1
ATOM 3213 C CA . ASP A 1 426 ? -6.230 15.118 55.811 1.00 31.16 426 ASP A CA 1
ATOM 3214 C C . ASP A 1 426 ? -4.774 15.187 56.266 1.00 30.96 426 ASP A C 1
ATOM 3215 O O . ASP A 1 426 ? -4.433 14.651 57.323 1.00 30.96 426 ASP A O 1
ATOM 3220 N N . ASN A 1 427 ? -3.914 15.846 55.478 1.00 29.56 427 ASN A N 1
ATOM 3221 C CA . ASN A 1 427 ? -2.539 16.068 55.899 1.00 29.16 427 ASN A CA 1
ATOM 3222 C C . ASN A 1 427 ? -2.434 17.243 56.893 1.00 29.46 427 ASN A C 1
ATOM 3223 O O . ASN A 1 427 ? -3.439 17.896 57.200 1.00 29.30 427 ASN A O 1
ATOM 3228 N N . ALA A 1 428 ? -1.220 17.528 57.355 1.00 29.70 428 ALA A N 1
ATOM 3229 C CA . ALA A 1 428 ? -0.984 18.380 58.533 1.00 30.20 428 ALA A CA 1
ATOM 3230 C C . ALA A 1 428 ? -1.166 19.889 58.332 1.00 30.07 428 ALA A C 1
ATOM 3231 O O . ALA A 1 428 ? -1.154 20.657 59.307 1.00 29.55 428 ALA A O 1
ATOM 3233 N N . GLY A 1 429 ? -1.334 20.320 57.080 1.00 29.25 429 GLY A N 1
ATOM 3234 C CA . GLY A 1 429 ? -1.406 21.740 56.783 1.00 28.16 429 GLY A CA 1
ATOM 3235 C C . GLY A 1 429 ? -0.044 22.382 56.923 1.00 27.96 429 GLY A C 1
ATOM 3236 O O . GLY A 1 429 ? 0.983 21.706 56.888 1.00 28.06 429 GLY A O 1
ATOM 3237 N N . GLY A 1 430 ? -0.035 23.699 57.070 1.00 27.62 430 GLY A N 1
ATOM 3238 C CA . GLY A 1 430 ? 1.208 24.449 57.069 1.00 27.63 430 GLY A CA 1
ATOM 3239 C C . GLY A 1 430 ? 1.650 24.689 55.636 1.00 27.48 430 GLY A C 1
ATOM 3240 O O . GLY A 1 430 ? 0.875 24.490 54.686 1.00 27.34 430 GLY A O 1
ATOM 3241 N N . LYS A 1 431 ? 2.895 25.108 55.476 1.00 27.17 431 LYS A N 1
ATOM 3242 C CA . LYS A 1 431 ? 3.429 25.406 54.158 1.00 27.84 431 LYS A CA 1
ATOM 3243 C C . LYS A 1 431 ? 4.937 25.315 54.177 1.00 27.59 431 LYS A C 1
ATOM 3244 O O . LYS A 1 431 ? 5.560 25.308 55.252 1.00 27.77 431 LYS A O 1
ATOM 3250 N N . VAL A 1 432 ? 5.511 25.252 52.981 1.00 26.28 432 VAL A N 1
ATOM 3251 C CA . VAL A 1 432 ? 6.948 25.295 52.794 1.00 25.66 432 VAL A CA 1
ATOM 3252 C C . VAL A 1 432 ? 7.205 26.409 51.787 1.00 25.63 432 VAL A C 1
ATOM 3253 O O . VAL A 1 432 ? 6.457 26.543 50.803 1.00 25.02 432 VAL A O 1
ATOM 3257 N N . SER A 1 433 ? 8.233 27.223 52.038 1.00 25.13 433 SER A N 1
ATOM 3258 C CA . SER A 1 433 ? 8.568 28.337 51.164 1.00 25.52 433 SER A CA 1
ATOM 3259 C C . SER A 1 433 ? 9.710 27.976 50.203 1.00 25.74 433 SER A C 1
ATOM 3260 O O . SER A 1 433 ? 10.478 27.025 50.458 1.00 25.22 433 SER A O 1
ATOM 3263 N N . ALA A 1 434 ? 9.835 28.759 49.129 1.00 25.98 434 ALA A N 1
ATOM 3264 C CA . ALA A 1 434 ? 10.909 28.596 48.151 1.00 26.46 434 ALA A CA 1
ATOM 3265 C C . ALA A 1 434 ? 12.298 28.719 48.797 1.00 27.39 434 ALA A C 1
ATOM 3266 O O . ALA A 1 434 ? 13.236 28.016 48.408 1.00 27.58 434 ALA A O 1
ATOM 3268 N N . GLU A 1 435 ? 12.429 29.606 49.779 1.00 28.30 435 GLU A N 1
ATOM 3269 C CA . GLU A 1 435 ? 13.717 29.766 50.470 1.00 29.67 435 GLU A CA 1
ATOM 3270 C C . GLU A 1 435 ? 14.048 28.580 51.367 1.00 29.21 435 GLU A C 1
ATOM 3271 O O . GLU A 1 435 ? 15.215 28.199 51.473 1.00 29.27 435 GLU A O 1
ATOM 3277 N N . GLN A 1 436 ? 13.032 27.977 51.986 1.00 28.75 436 GLN A N 1
ATOM 3278 C CA . GLN A 1 436 ? 13.243 26.732 52.715 1.00 29.10 436 GLN A CA 1
ATOM 3279 C C . GLN A 1 436 ? 13.719 25.628 51.764 1.00 29.07 436 GLN A C 1
ATOM 3280 O O . GLN A 1 436 ? 14.634 24.872 52.103 1.00 28.99 436 GLN A O 1
ATOM 3286 N N . VAL A 1 437 ? 13.123 25.548 50.569 1.00 27.89 437 VAL A N 1
ATOM 3287 C CA . VAL A 1 437 ? 13.562 24.574 49.563 1.00 27.66 437 VAL A CA 1
ATOM 3288 C C . VAL A 1 437 ? 15.011 24.830 49.128 1.00 28.24 437 VAL A C 1
ATOM 3289 O O . VAL A 1 437 ? 15.811 23.898 49.069 1.00 28.22 437 VAL A O 1
ATOM 3293 N N . ALA A 1 438 ? 15.336 26.089 48.838 1.00 29.21 438 ALA A N 1
ATOM 3294 C CA . ALA A 1 438 ? 16.698 26.483 48.455 1.00 30.95 438 ALA A CA 1
ATOM 3295 C C . ALA A 1 438 ? 17.733 25.971 49.469 1.00 32.77 438 ALA A C 1
ATOM 3296 O O . ALA A 1 438 ? 18.782 25.441 49.093 1.00 33.05 438 ALA A O 1
ATOM 3298 N N . LYS A 1 439 ? 17.422 26.106 50.750 1.00 34.63 439 LYS A N 1
ATOM 3299 C CA . LYS A 1 439 ? 18.377 25.711 51.770 1.00 36.83 439 LYS A CA 1
ATOM 3300 C C . LYS A 1 439 ? 18.501 24.192 51.935 1.00 37.14 439 LYS A C 1
ATOM 3301 O O . LYS A 1 439 ? 19.550 23.712 52.364 1.00 37.10 439 LYS A O 1
ATOM 3307 N N . GLN A 1 440 ? 17.459 23.440 51.558 1.00 37.58 440 GLN A N 1
ATOM 3308 C CA . GLN A 1 440 ? 17.553 21.970 51.469 1.00 37.99 440 GLN A CA 1
ATOM 3309 C C . GLN A 1 440 ? 18.498 21.485 50.364 1.00 38.62 440 GLN A C 1
ATOM 3310 O O . GLN A 1 440 ? 18.997 20.361 50.422 1.00 38.80 440 GLN A O 1
ATOM 3316 N N . ARG A 1 441 ? 18.708 22.310 49.341 1.00 39.18 441 ARG A N 1
ATOM 3317 C CA . ARG A 1 441 ? 19.674 22.005 48.279 1.00 39.78 441 ARG A CA 1
ATOM 3318 C C . ARG A 1 441 ? 21.116 22.102 48.776 1.00 40.91 441 ARG A C 1
ATOM 3319 O O . ARG A 1 441 ? 21.470 23.089 49.455 1.00 42.28 441 ARG A O 1
#

Radius of gyration: 30.44 Å; Cα contacts (8 Å, |Δi|>4): 1128; chains: 1; bounding box: 57×51×88 Å

Sequence (438 aa):
LKTEQAILTPPPMVPPAINRDHSAKVVINLETREQVGRIADGVEYVFWSFGETVPGSFIRVREGDEIEFNLSNHPSSKMPHNIDLHAVTGPGGGAESSFTAPGHTSTFNFKALNPGLYIYHCATAPVGMHIANGMYGLILVEPKEGLAPVDREYYLVQGDFYTKGEFGEAGLQPFDMAKAIDEDADYVVFNGSVGSTTDENSLTAKVGETVRLYIGNGGPNLVSSFHVIGEIFDTVYVEGGSLKNHNVQTTLIPAGGAAIVEFKVEVPGTFILVDHSIFRAFNKGALAMLKVEGPDDHSIFTGKTAENVYLPEGSAIQSLDNTFTKITANNKDEQIRFGQRVYEANCMACHQANGEGIPGAFPPLAKSDYLNNNPLLGVNAIIKGLSGPIKVNNVNYNGVMPAMNLNDEDIANVITFVLNNWDNAGGKVSAEQVAKQR

Organism: Pseudoalteromonas translucida (strain TAC 125) (NCBI:txid326442)